Protein AF-A0A0R3MAS9-F1 (afdb_monomer_lite)

pLDDT: mean 87.15, std 10.81, range [45.16, 98.81]

Sequence (691 aa):
MIENLRNILRAEVLARSSASHVGLMLSGGADSFVVGFVCEEVGKKVVAYTYELDGVPSSERPAAEAIARHMDWPLRVVQVPTAGLRSAFLRLAIEHGCSKKTQFEVTYPIAHLIPAILETDIFTGWNFDDHYGNTREDILEISRLKRAGYSDAELKAHFDASRAAKYARSDSMNSPDTFWFANRIASALGKRLIDPSTAKSVRKFFRRFSHDELSSIEKPFIREIFADAFARLPSGLIAKGVKLQKGGGVHKLFRTLIDDPAINRFEKAYTTVSALCERWAAEVRENPDQYLEELTTVPPLRKATVIEARGTNVRRPSMADVRKASLRNCFTVISLFAGGGGSSMGYRLAGGNIRAINEFVAEAARNYSKNFPETVVDTRDIRDIIRYPADILAFLALVGLGAGELDILDGSPPCSEFSTAGNGPTEPGMLKAYSDRAQKDISLLPFEFARFALIARPKVIVMENVPALASRGKAIFESLLGMLSTEYVVTSRVLSANDYGVPQKRRRLFVLGIRKDVAEVVGVTSEFGASLLFPNPTHTGVTIRDAFAGLEQSAEDVRPWLTSAQITTIATAAARLPKNPPRLLRPNHIGQSVTRNYTLTRCSFDLPAPTLTVTGQQPSGLAGAIHPEYDRKFTIPELKRLTGLPDAFVLTGTLGQAAERICRMVPPFITEAIAESIYRKILLPYAKAKK

Organism: NCBI:txid280332

Structure (mmCIF, N/CA/C/O backbone):
data_AF-A0A0R3MAS9-F1
#
_entry.id   AF-A0A0R3MAS9-F1
#
loop_
_atom_site.group_PDB
_atom_site.id
_atom_site.type_symbol
_atom_site.label_atom_id
_atom_site.label_alt_id
_atom_site.label_comp_id
_atom_site.label_asym_id
_atom_site.label_entity_id
_atom_site.label_seq_id
_atom_site.pdbx_PDB_ins_code
_atom_site.Cartn_x
_atom_site.Cartn_y
_atom_site.Cartn_z
_atom_site.occupancy
_atom_site.B_iso_or_equiv
_atom_site.auth_seq_id
_atom_site.auth_comp_id
_atom_site.auth_asym_id
_atom_site.auth_atom_id
_atom_site.pdbx_PDB_model_num
ATOM 1 N N . MET A 1 1 ? 31.171 -10.984 -28.478 1.00 49.62 1 MET A N 1
ATOM 2 C CA . MET A 1 1 ? 31.872 -11.261 -27.192 1.00 49.62 1 MET A CA 1
ATOM 3 C C . MET A 1 1 ? 30.941 -11.168 -25.970 1.00 49.62 1 MET A C 1
ATOM 5 O O . MET A 1 1 ? 31.153 -11.908 -25.011 1.00 49.62 1 MET A O 1
ATOM 9 N N . ILE A 1 2 ? 29.906 -10.316 -26.027 1.00 51.84 2 ILE A N 1
ATOM 10 C CA . ILE A 1 2 ? 28.923 -10.047 -24.959 1.00 51.84 2 ILE A CA 1
ATOM 11 C C . ILE A 1 2 ? 27.838 -11.148 -24.845 1.00 51.84 2 ILE A C 1
ATOM 13 O O . ILE A 1 2 ? 27.490 -11.539 -23.736 1.00 51.84 2 ILE A O 1
ATOM 17 N N . GLU A 1 3 ? 27.423 -11.783 -25.951 1.00 57.12 3 GLU A N 1
ATOM 18 C CA . GLU A 1 3 ? 26.405 -12.865 -25.966 1.00 57.12 3 GLU A CA 1
ATOM 19 C C . GLU A 1 3 ? 26.755 -14.136 -25.158 1.00 57.12 3 GLU A C 1
ATOM 21 O O . GLU A 1 3 ? 25.876 -14.936 -24.840 1.00 57.12 3 GLU A O 1
ATOM 26 N N . ASN A 1 4 ? 28.024 -14.349 -24.788 1.00 82.12 4 ASN A N 1
ATOM 27 C CA . ASN A 1 4 ? 28.456 -15.625 -24.207 1.00 82.12 4 ASN A CA 1
ATOM 28 C C . ASN A 1 4 ? 27.894 -15.870 -22.787 1.00 82.12 4 ASN A C 1
ATOM 30 O O . ASN A 1 4 ? 27.595 -17.008 -22.445 1.00 82.12 4 ASN A O 1
ATOM 34 N N . LEU A 1 5 ? 27.676 -14.837 -21.959 1.00 87.88 5 LEU A N 1
ATOM 35 C CA . LEU A 1 5 ? 27.187 -15.066 -20.586 1.00 87.88 5 LEU A CA 1
ATOM 36 C C . LEU A 1 5 ? 25.750 -15.599 -20.551 1.00 87.88 5 LEU A C 1
ATOM 38 O O . LEU A 1 5 ? 25.468 -16.503 -19.771 1.00 87.88 5 LEU A O 1
ATOM 42 N N . ARG A 1 6 ? 24.858 -15.081 -21.406 1.00 91.44 6 ARG A N 1
ATOM 43 C CA . ARG A 1 6 ? 23.470 -15.563 -21.509 1.00 91.44 6 ARG A CA 1
ATOM 44 C C . ARG A 1 6 ? 23.438 -17.038 -21.890 1.00 91.44 6 ARG A C 1
ATOM 46 O O . ARG A 1 6 ? 22.762 -17.822 -21.234 1.00 91.44 6 ARG A O 1
ATOM 53 N N . ASN A 1 7 ? 24.252 -17.435 -22.867 1.00 92.25 7 ASN A N 1
ATOM 54 C CA . ASN A 1 7 ? 24.375 -18.833 -23.281 1.00 92.25 7 ASN A CA 1
ATOM 55 C C . ASN A 1 7 ? 24.991 -19.724 -22.192 1.00 92.25 7 ASN A C 1
ATOM 57 O O . ASN A 1 7 ? 24.492 -20.824 -21.965 1.00 92.25 7 ASN A O 1
ATOM 61 N N . ILE A 1 8 ? 26.013 -19.243 -21.474 1.00 93.94 8 ILE A N 1
ATOM 62 C CA . ILE A 1 8 ? 26.580 -19.956 -20.319 1.00 93.94 8 ILE A CA 1
ATOM 63 C C . ILE A 1 8 ? 25.501 -20.183 -19.255 1.00 93.94 8 ILE A C 1
ATOM 65 O O . ILE A 1 8 ? 25.334 -21.306 -18.790 1.00 93.94 8 ILE A O 1
ATOM 69 N N . LEU A 1 9 ? 24.738 -19.150 -18.890 1.00 94.31 9 LEU A N 1
ATOM 70 C CA . LEU A 1 9 ? 23.687 -19.271 -17.879 1.00 94.31 9 LEU A CA 1
ATOM 71 C C . LEU A 1 9 ? 22.572 -20.226 -18.325 1.00 94.31 9 LEU A C 1
ATOM 73 O O . LEU A 1 9 ? 22.154 -21.060 -17.526 1.00 94.31 9 LEU A O 1
ATOM 77 N N . ARG A 1 10 ? 22.139 -20.171 -19.593 1.00 95.25 10 ARG A N 1
ATOM 78 C CA . ARG A 1 10 ? 21.167 -21.126 -20.159 1.00 95.25 10 ARG A CA 1
ATOM 79 C C . ARG A 1 10 ? 21.663 -22.570 -20.035 1.00 95.25 10 ARG A C 1
ATOM 81 O O . ARG A 1 10 ? 20.925 -23.430 -19.558 1.00 95.25 10 ARG A O 1
ATOM 88 N N . ALA A 1 11 ? 22.920 -22.823 -20.405 1.00 95.38 11 ALA A N 1
ATOM 89 C CA . ALA A 1 11 ? 23.530 -24.146 -20.298 1.00 95.38 11 ALA A CA 1
ATOM 90 C C . ALA A 1 11 ? 23.609 -24.632 -18.840 1.00 95.38 11 ALA A C 1
ATOM 92 O O . ALA A 1 11 ? 23.276 -25.780 -18.559 1.00 95.38 11 ALA A O 1
ATOM 93 N N . GLU A 1 12 ? 23.982 -23.761 -17.898 1.00 95.38 12 GLU A N 1
ATOM 94 C CA . GLU A 1 12 ? 24.044 -24.105 -16.471 1.00 95.38 12 GLU A CA 1
ATOM 95 C C . GLU A 1 12 ? 22.660 -24.378 -15.868 1.00 95.38 12 GLU A C 1
ATOM 97 O O . GLU A 1 12 ? 22.513 -25.294 -15.060 1.00 95.38 12 GLU A O 1
ATOM 102 N N . VAL A 1 13 ? 21.627 -23.627 -16.264 1.00 96.38 13 VAL A N 1
ATOM 103 C CA . VAL A 1 13 ? 20.247 -23.867 -15.812 1.00 96.38 13 VAL A CA 1
ATOM 104 C C . VAL A 1 13 ? 19.738 -25.228 -16.298 1.00 96.38 13 VAL A C 1
ATOM 106 O O . VAL A 1 13 ? 19.133 -25.962 -15.514 1.00 96.38 13 VAL A O 1
ATOM 109 N N . LEU A 1 14 ? 20.007 -25.585 -17.558 1.00 95.75 14 LEU A N 1
ATOM 110 C CA . LEU A 1 14 ? 19.645 -26.889 -18.1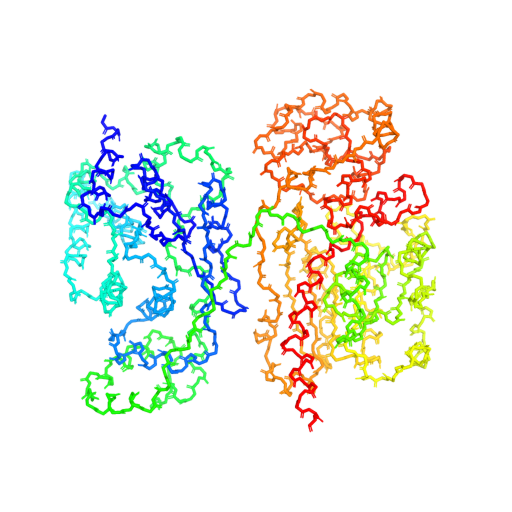26 1.00 95.75 14 LEU A CA 1
ATOM 111 C C . LEU A 1 14 ? 20.425 -28.041 -17.479 1.00 95.75 14 LEU A C 1
ATOM 113 O O . LEU A 1 14 ? 19.842 -29.071 -17.155 1.00 95.75 14 LEU A O 1
ATOM 117 N N . ALA A 1 15 ? 21.727 -27.860 -17.242 1.00 95.12 15 ALA A N 1
ATOM 118 C CA . ALA A 1 15 ? 22.578 -28.895 -16.659 1.00 95.12 15 ALA A CA 1
ATOM 119 C C . ALA A 1 15 ? 22.232 -29.207 -15.193 1.00 95.12 15 ALA A C 1
ATOM 121 O O . ALA A 1 15 ? 22.391 -30.341 -14.745 1.00 95.12 15 ALA A O 1
ATOM 122 N N . ARG A 1 16 ? 21.772 -28.209 -14.428 1.00 93.00 16 ARG A N 1
ATOM 123 C CA . ARG A 1 16 ? 21.542 -28.339 -12.977 1.00 93.00 16 ARG A CA 1
ATOM 124 C C . ARG A 1 16 ? 20.118 -28.729 -12.601 1.00 93.00 16 ARG A C 1
ATOM 126 O O . ARG A 1 16 ? 19.879 -29.095 -11.454 1.00 93.00 16 ARG A O 1
ATOM 133 N N . SER A 1 17 ? 19.172 -28.641 -13.533 1.00 95.38 17 SER A N 1
ATOM 134 C CA . SER A 1 17 ? 17.771 -28.967 -13.280 1.00 95.38 17 SER A CA 1
ATOM 135 C C . SER A 1 17 ? 17.100 -29.503 -14.539 1.00 95.38 17 SER A C 1
ATOM 137 O O . SER A 1 17 ? 16.978 -28.797 -15.538 1.00 95.38 17 SER A O 1
ATOM 139 N N . SER A 1 18 ? 16.552 -30.712 -14.455 1.00 93.88 18 SER A N 1
ATOM 140 C CA . SER A 1 18 ? 15.641 -31.272 -15.461 1.00 93.88 18 SER A CA 1
ATOM 141 C C . SER A 1 18 ? 14.169 -30.920 -15.205 1.00 93.88 18 SER A C 1
ATOM 143 O O . SER A 1 18 ? 13.310 -31.248 -16.019 1.00 93.88 18 SER A O 1
ATOM 145 N N . ALA A 1 19 ? 13.853 -30.247 -14.091 1.00 93.69 19 ALA A N 1
ATOM 146 C CA . ALA A 1 19 ? 12.479 -29.922 -13.720 1.00 93.69 19 ALA A CA 1
ATOM 147 C C . ALA A 1 19 ? 11.851 -28.905 -14.688 1.00 93.69 19 ALA A C 1
ATOM 149 O O . ALA A 1 19 ? 12.486 -27.919 -15.075 1.00 93.69 19 ALA A O 1
ATOM 150 N N . SER A 1 20 ? 10.586 -29.134 -15.050 1.00 93.19 20 SER A N 1
ATOM 151 C CA . SER A 1 20 ? 9.801 -28.219 -15.887 1.00 93.19 20 SER A CA 1
ATOM 152 C C . SER A 1 20 ? 9.213 -27.052 -15.096 1.00 93.19 20 SER A C 1
ATOM 154 O O . SER A 1 20 ? 9.025 -25.981 -15.661 1.00 93.19 20 SER A O 1
ATOM 156 N N . HIS A 1 21 ? 8.949 -27.244 -13.800 1.00 95.00 21 HIS A N 1
ATOM 157 C CA . HIS A 1 21 ? 8.501 -26.208 -12.870 1.00 95.00 21 HIS A CA 1
ATOM 158 C C . HIS A 1 21 ? 9.584 -25.987 -11.821 1.00 95.00 21 HIS A C 1
ATOM 160 O O . HIS A 1 21 ? 10.083 -26.952 -11.238 1.00 95.00 21 HIS A O 1
ATOM 166 N N . VAL A 1 22 ? 9.960 -24.730 -11.600 1.00 97.56 22 VAL A N 1
ATOM 167 C CA . VAL A 1 22 ? 11.054 -24.366 -10.695 1.00 97.56 22 VAL A CA 1
ATOM 168 C C . VAL A 1 22 ? 10.654 -23.210 -9.791 1.00 97.56 22 VAL A C 1
ATOM 170 O O . VAL A 1 22 ? 9.960 -22.285 -10.214 1.00 97.56 22 VAL A O 1
ATOM 173 N N . GLY A 1 23 ? 11.109 -23.262 -8.541 1.00 97.12 23 GLY A N 1
ATOM 174 C CA . GLY A 1 23 ? 10.967 -22.157 -7.605 1.00 97.12 23 GLY A CA 1
ATOM 175 C C . GLY A 1 23 ? 12.052 -21.116 -7.868 1.00 97.12 23 GLY A C 1
ATOM 176 O O . GLY A 1 23 ? 13.187 -21.480 -8.158 1.00 97.12 23 GLY A O 1
ATOM 177 N N . LEU A 1 24 ? 11.743 -19.827 -7.747 1.00 95.94 24 LEU A N 1
ATOM 178 C CA . LEU A 1 24 ? 12.721 -18.739 -7.835 1.00 95.94 24 LEU A CA 1
ATOM 179 C C . LEU A 1 24 ? 12.686 -17.887 -6.567 1.00 95.94 24 LEU A C 1
ATOM 181 O O . LEU A 1 24 ? 11.661 -17.289 -6.256 1.00 95.94 24 LEU A O 1
ATOM 185 N N . MET A 1 25 ? 13.815 -17.749 -5.875 1.00 93.44 25 MET A N 1
ATOM 186 C CA . MET A 1 25 ? 13.959 -16.778 -4.785 1.00 93.44 25 MET A CA 1
ATOM 187 C C . MET A 1 25 ? 14.145 -15.366 -5.360 1.00 93.44 25 MET A C 1
ATOM 189 O O . MET A 1 25 ? 15.239 -14.991 -5.783 1.00 93.44 25 MET A O 1
ATOM 193 N N . LEU A 1 26 ? 13.070 -14.576 -5.370 1.00 89.12 26 LEU A N 1
ATOM 194 C CA . LEU A 1 26 ? 13.001 -13.252 -5.983 1.00 89.12 26 LEU A CA 1
ATOM 195 C C . LEU A 1 26 ? 13.083 -12.132 -4.931 1.00 89.12 26 LEU A C 1
ATOM 197 O O . LEU A 1 26 ? 12.280 -12.064 -4.000 1.00 89.12 26 LEU A O 1
ATOM 201 N N . SER A 1 27 ? 14.035 -11.210 -5.106 1.00 77.12 27 SER A N 1
ATOM 202 C CA . SER A 1 27 ? 14.342 -10.142 -4.132 1.00 77.12 27 SER A CA 1
ATOM 203 C C . SER A 1 27 ? 14.285 -8.720 -4.696 1.00 77.12 27 SER A C 1
ATOM 205 O O . SER A 1 27 ? 14.814 -7.789 -4.094 1.00 77.12 27 SER A O 1
ATOM 207 N N . GLY A 1 28 ? 13.722 -8.541 -5.894 1.00 67.06 28 GLY A N 1
ATOM 208 C CA . GLY A 1 28 ? 13.648 -7.234 -6.559 1.00 67.06 28 GLY A CA 1
ATOM 209 C C . GLY A 1 28 ? 14.956 -6.736 -7.197 1.00 67.06 28 GLY A C 1
ATOM 210 O O . GLY A 1 28 ? 14.954 -5.694 -7.851 1.00 67.06 28 GLY A O 1
ATOM 211 N N . GLY A 1 29 ? 16.068 -7.456 -7.016 1.00 77.06 29 GLY A N 1
ATOM 212 C CA . GLY A 1 29 ? 17.370 -7.146 -7.614 1.00 77.06 29 GLY A CA 1
ATOM 213 C C . GLY A 1 29 ? 17.539 -7.722 -9.024 1.00 77.06 29 GLY A C 1
ATOM 214 O O . GLY A 1 29 ? 16.810 -8.622 -9.436 1.00 77.06 29 GLY A O 1
ATOM 215 N N . ALA A 1 30 ? 18.543 -7.223 -9.754 1.00 80.56 30 ALA A N 1
ATOM 216 C CA . ALA A 1 30 ? 18.852 -7.688 -11.110 1.00 80.56 30 ALA A CA 1
ATOM 217 C C . ALA A 1 30 ? 19.247 -9.173 -11.157 1.00 80.56 30 ALA A C 1
ATOM 219 O O . ALA A 1 30 ? 18.932 -9.855 -12.124 1.00 80.56 30 ALA A O 1
ATOM 220 N N . ASP A 1 31 ? 19.916 -9.681 -10.121 1.00 84.88 31 ASP A N 1
ATOM 221 C CA . ASP A 1 31 ? 20.533 -11.008 -10.171 1.00 84.88 31 ASP A CA 1
ATOM 222 C C . ASP A 1 31 ? 19.499 -12.139 -10.147 1.00 84.88 31 ASP A C 1
ATOM 224 O O . ASP A 1 31 ? 19.523 -13.021 -11.001 1.00 84.88 31 ASP A O 1
ATOM 228 N N . SER A 1 32 ? 18.547 -12.098 -9.207 1.00 86.56 32 SER A N 1
ATOM 229 C CA . SER A 1 32 ? 17.457 -13.082 -9.150 1.00 86.56 32 SER A CA 1
ATOM 230 C C . SER A 1 32 ? 16.506 -12.951 -10.340 1.00 86.56 32 SER A C 1
ATOM 232 O O . SER A 1 32 ? 16.039 -13.965 -10.855 1.00 86.56 32 SER A O 1
ATOM 234 N N . PHE A 1 33 ? 16.273 -11.728 -10.828 1.00 88.31 33 PHE A N 1
ATOM 235 C CA . PHE A 1 33 ? 15.505 -11.497 -12.051 1.00 88.31 33 PHE A CA 1
ATOM 236 C C . PHE A 1 33 ? 16.146 -12.169 -13.270 1.00 88.31 33 PHE A C 1
ATOM 238 O O . PHE A 1 33 ? 15.467 -12.907 -13.976 1.00 88.31 33 PHE A O 1
ATOM 245 N N . VAL A 1 34 ? 17.446 -11.958 -13.495 1.00 90.88 34 VAL A N 1
ATOM 246 C CA . VAL A 1 34 ? 18.166 -12.533 -14.641 1.00 90.88 34 VAL A CA 1
ATOM 247 C C . VAL A 1 34 ? 18.155 -14.057 -14.594 1.00 90.88 34 VAL A C 1
ATOM 249 O O . VAL A 1 34 ? 17.955 -14.687 -15.628 1.00 90.88 34 VAL A O 1
ATOM 252 N N . VAL A 1 35 ? 18.305 -14.662 -13.412 1.00 93.62 35 VAL A N 1
ATOM 253 C CA . VAL A 1 35 ? 18.183 -16.122 -13.269 1.00 93.62 35 VAL A CA 1
ATOM 254 C C . VAL A 1 35 ? 16.784 -16.597 -13.656 1.00 93.62 35 VAL A C 1
ATOM 256 O O . VAL A 1 35 ? 16.667 -17.520 -14.457 1.00 93.62 35 VAL A O 1
ATOM 259 N N . GLY A 1 36 ? 15.734 -15.949 -13.143 1.00 94.56 36 GLY A N 1
ATOM 260 C CA . GLY A 1 36 ? 14.350 -16.274 -13.498 1.00 94.56 36 GLY A CA 1
ATOM 261 C C . GLY A 1 36 ? 14.072 -16.133 -14.992 1.00 94.56 36 GLY A C 1
ATOM 262 O O . GLY A 1 36 ? 13.492 -17.027 -15.601 1.00 94.56 36 GLY A O 1
ATOM 263 N N . PHE A 1 37 ? 14.561 -15.050 -15.597 1.00 93.75 37 PHE A N 1
ATOM 264 C CA . PHE A 1 37 ? 14.441 -14.814 -17.030 1.00 93.75 37 PHE A CA 1
ATOM 265 C C . PHE A 1 37 ? 15.110 -15.935 -17.827 1.00 93.75 37 PHE A C 1
ATOM 267 O O . PHE A 1 37 ? 14.468 -16.542 -18.673 1.00 93.75 37 PHE A O 1
ATOM 274 N N . VAL A 1 38 ? 16.357 -16.292 -17.500 1.00 95.62 38 VAL A N 1
ATOM 275 C CA . VAL A 1 38 ? 17.062 -17.405 -18.156 1.00 95.62 38 VAL A CA 1
ATOM 276 C C . VAL A 1 38 ? 16.312 -18.733 -17.992 1.00 95.62 38 VAL A C 1
ATOM 278 O O . VAL A 1 38 ? 16.291 -19.524 -18.933 1.00 95.62 38 VAL A O 1
ATOM 281 N N . CYS A 1 39 ? 15.680 -18.991 -16.841 1.00 97.00 39 CYS A N 1
ATOM 282 C CA . CYS A 1 39 ? 14.828 -20.169 -16.659 1.00 97.00 39 CYS A CA 1
ATOM 283 C C . CYS A 1 39 ? 13.656 -20.195 -17.657 1.00 97.00 39 CYS A C 1
ATOM 285 O O . CYS A 1 39 ? 13.424 -21.232 -18.278 1.00 97.00 39 CYS A O 1
ATOM 287 N N . GLU A 1 40 ? 12.962 -19.071 -17.846 1.00 94.62 40 GLU A N 1
ATOM 288 C CA . GLU A 1 40 ? 11.870 -18.932 -18.823 1.00 94.62 40 GLU A CA 1
ATOM 289 C C . GLU A 1 40 ? 12.368 -19.141 -20.262 1.00 94.62 40 GLU A C 1
ATOM 291 O O . GLU A 1 40 ? 11.752 -19.882 -21.026 1.00 94.62 40 GLU A O 1
ATOM 296 N N . GLU A 1 41 ? 13.530 -18.578 -20.617 1.00 94.00 41 GLU A N 1
ATOM 297 C CA . GLU A 1 41 ? 14.117 -18.725 -21.959 1.00 94.00 41 GLU A CA 1
ATOM 298 C C . GLU A 1 41 ? 14.403 -20.175 -22.349 1.00 94.00 41 GLU A C 1
ATOM 300 O O . GLU A 1 41 ? 14.310 -20.531 -23.522 1.00 94.00 41 GLU A O 1
ATOM 305 N N . VAL A 1 42 ? 14.776 -21.011 -21.377 1.00 96.12 42 VAL A N 1
ATOM 306 C CA . VAL A 1 42 ? 15.025 -22.443 -21.601 1.00 96.12 42 VAL A CA 1
ATOM 307 C C . VAL A 1 42 ? 13.770 -23.300 -21.401 1.00 96.12 42 VAL A C 1
ATOM 309 O O . VAL A 1 42 ? 13.866 -24.523 -21.312 1.00 96.12 42 VAL A O 1
ATOM 312 N N . GLY A 1 43 ? 12.591 -22.675 -21.325 1.00 94.19 43 GLY A N 1
ATOM 313 C CA . GLY A 1 43 ? 11.293 -23.348 -21.286 1.00 94.19 43 GLY A CA 1
ATOM 314 C C . GLY A 1 43 ? 10.844 -23.828 -19.903 1.00 94.19 43 GLY A C 1
ATOM 315 O O . GLY A 1 43 ? 9.926 -24.646 -19.818 1.00 94.19 43 GLY A O 1
ATOM 316 N N . LYS A 1 44 ? 11.461 -23.357 -18.811 1.00 96.12 44 LYS A N 1
ATOM 317 C CA . LYS A 1 44 ? 11.009 -23.681 -17.448 1.00 96.12 44 LYS A CA 1
ATOM 318 C C . LYS A 1 44 ? 9.890 -22.737 -17.017 1.00 96.12 44 LYS A C 1
ATOM 320 O O . LYS A 1 44 ? 9.965 -21.528 -17.211 1.00 96.12 44 LYS A O 1
ATOM 325 N N . LYS A 1 45 ? 8.877 -23.287 -16.353 1.00 94.69 45 LYS A N 1
ATOM 326 C CA . LYS A 1 45 ? 7.811 -22.531 -15.693 1.00 94.69 45 LYS A CA 1
ATOM 327 C C . LYS A 1 45 ? 8.296 -22.068 -14.325 1.00 94.69 45 LYS A C 1
ATOM 329 O O . LYS A 1 45 ? 8.566 -22.887 -13.445 1.00 94.69 45 LYS A O 1
ATOM 334 N N . VAL A 1 46 ? 8.421 -20.758 -14.161 1.00 95.81 46 VAL A N 1
ATOM 335 C CA . VAL A 1 46 ? 8.929 -20.137 -12.937 1.00 95.81 46 VAL A CA 1
ATOM 336 C C . VAL A 1 46 ? 7.778 -19.859 -11.976 1.00 95.81 46 VAL A C 1
ATOM 338 O O . VAL A 1 46 ? 6.814 -19.196 -12.342 1.00 95.81 46 VAL A O 1
ATOM 341 N N . VAL A 1 47 ? 7.909 -20.316 -10.730 1.00 94.56 47 VAL A N 1
ATOM 342 C CA . VAL A 1 47 ? 7.091 -19.865 -9.598 1.00 94.56 47 VAL A CA 1
ATOM 343 C C . VAL A 1 47 ? 7.995 -19.050 -8.685 1.00 94.56 47 VAL A C 1
ATOM 345 O O . VAL A 1 47 ? 8.944 -19.563 -8.092 1.00 94.56 47 VAL A O 1
ATOM 348 N N . ALA A 1 48 ? 7.747 -17.750 -8.603 1.00 94.12 48 ALA A N 1
ATOM 349 C CA . ALA A 1 48 ? 8.543 -16.842 -7.802 1.00 94.12 48 ALA A CA 1
ATOM 350 C C . ALA A 1 48 ? 8.129 -16.894 -6.325 1.00 94.12 48 ALA A C 1
ATOM 352 O O . ALA A 1 48 ? 6.959 -17.041 -5.974 1.00 94.12 48 ALA A O 1
ATOM 353 N N . TYR A 1 49 ? 9.104 -16.708 -5.445 1.00 93.12 49 TYR A N 1
ATOM 354 C CA . TYR A 1 49 ? 8.923 -16.631 -4.005 1.00 93.12 49 TYR A CA 1
ATOM 355 C C . TYR A 1 49 ? 9.695 -15.450 -3.450 1.00 93.12 49 TYR A C 1
ATOM 357 O O . TYR A 1 49 ? 10.862 -15.234 -3.771 1.00 93.12 49 TYR A O 1
ATOM 365 N N . THR A 1 50 ? 9.051 -14.704 -2.569 1.00 90.31 50 THR A N 1
ATOM 366 C CA . THR A 1 50 ? 9.685 -13.649 -1.782 1.00 90.31 50 THR A CA 1
ATOM 367 C C . THR A 1 50 ? 9.196 -13.737 -0.341 1.00 90.31 50 THR A C 1
ATOM 369 O O . THR A 1 50 ? 8.347 -14.570 -0.021 1.00 90.31 50 THR A O 1
ATOM 372 N N . TYR A 1 51 ? 9.719 -12.899 0.547 1.00 88.25 51 TYR A N 1
ATOM 373 C CA . TYR A 1 51 ? 9.270 -12.866 1.935 1.00 88.25 51 TYR A CA 1
ATOM 374 C C . TYR A 1 51 ? 9.084 -11.438 2.445 1.00 88.25 51 TYR A C 1
ATOM 376 O O . TYR A 1 51 ? 9.676 -10.478 1.945 1.00 88.25 51 TYR A O 1
ATOM 384 N N . GLU A 1 52 ? 8.278 -11.311 3.491 1.00 85.75 52 GLU A N 1
ATOM 385 C CA . GLU A 1 52 ? 8.256 -10.136 4.356 1.00 85.75 52 GLU A CA 1
ATOM 386 C C . GLU A 1 52 ? 8.057 -10.566 5.807 1.00 85.75 52 GLU A C 1
ATOM 388 O O . GLU A 1 52 ? 7.595 -11.671 6.080 1.00 85.75 52 GLU A O 1
ATOM 393 N N . LEU A 1 53 ? 8.427 -9.698 6.740 1.00 85.12 53 LEU A N 1
ATOM 394 C CA . LEU A 1 53 ? 8.142 -9.901 8.153 1.00 85.12 53 LEU A CA 1
ATOM 395 C C . LEU A 1 53 ? 6.665 -9.558 8.435 1.00 85.12 53 LEU A C 1
ATOM 397 O O . LEU A 1 53 ? 6.153 -8.539 7.965 1.00 85.12 53 LEU A O 1
ATOM 401 N N . ASP A 1 54 ? 5.987 -10.377 9.236 1.00 79.62 54 ASP A N 1
ATOM 402 C CA . ASP A 1 54 ? 4.584 -10.173 9.606 1.00 79.62 54 ASP A CA 1
ATOM 403 C C . ASP A 1 54 ? 4.394 -8.820 10.316 1.00 79.62 54 ASP A C 1
ATOM 405 O O . ASP A 1 54 ? 4.998 -8.542 11.356 1.00 79.62 54 ASP A O 1
ATOM 409 N N . GLY A 1 55 ? 3.573 -7.952 9.720 1.00 70.50 55 GLY A N 1
ATOM 410 C CA . GLY A 1 55 ? 3.325 -6.590 10.198 1.00 70.50 55 GLY A CA 1
ATOM 411 C C . GLY A 1 55 ? 4.451 -5.579 9.941 1.00 70.50 55 GLY A C 1
ATOM 412 O O . GLY A 1 55 ? 4.328 -4.431 10.370 1.00 70.50 55 GLY A O 1
ATOM 413 N N . VAL A 1 56 ? 5.526 -5.962 9.242 1.00 72.31 56 VAL A N 1
ATOM 414 C CA . VAL A 1 56 ? 6.642 -5.070 8.890 1.00 72.31 56 VAL A CA 1
ATOM 415 C C . VAL A 1 56 ? 6.793 -5.002 7.361 1.00 72.31 56 VAL A C 1
ATOM 417 O O . VAL A 1 56 ? 7.205 -5.981 6.736 1.00 72.31 56 VAL A O 1
ATOM 420 N N . PRO A 1 57 ? 6.528 -3.840 6.735 1.00 64.31 57 PRO A N 1
ATOM 421 C CA . PRO A 1 57 ? 6.657 -3.688 5.289 1.00 64.31 57 PRO A CA 1
ATOM 422 C C . PRO A 1 57 ? 8.083 -3.966 4.790 1.00 64.31 57 PRO A C 1
ATOM 424 O O . PRO A 1 57 ? 9.045 -3.357 5.266 1.00 64.31 57 PRO A O 1
ATOM 427 N N . SER A 1 58 ? 8.212 -4.841 3.790 1.00 74.50 58 SER A N 1
ATOM 428 C CA . SER A 1 58 ? 9.471 -5.082 3.073 1.00 74.50 58 SER A CA 1
ATOM 429 C C . SER A 1 58 ? 9.653 -4.063 1.947 1.00 74.50 58 SER A C 1
ATOM 431 O O . SER A 1 58 ? 8.746 -3.855 1.141 1.00 74.50 58 SER A O 1
ATOM 433 N N . SER A 1 59 ? 10.835 -3.448 1.845 1.00 68.31 59 SER A N 1
ATOM 434 C CA . SER A 1 59 ? 11.157 -2.562 0.716 1.00 68.31 59 SER A CA 1
ATOM 435 C C . SER A 1 59 ? 11.447 -3.327 -0.580 1.00 68.31 59 SER A C 1
ATOM 437 O O . SER A 1 59 ? 11.438 -2.733 -1.653 1.00 68.31 59 SER A O 1
ATOM 439 N N . GLU A 1 60 ? 11.720 -4.630 -0.490 1.00 73.69 60 GLU A N 1
ATOM 440 C CA . GLU A 1 60 ? 12.054 -5.493 -1.633 1.00 73.69 60 GLU A CA 1
ATOM 441 C C . GLU A 1 60 ? 10.810 -6.102 -2.282 1.00 73.69 60 GLU A C 1
ATOM 443 O O . GLU A 1 60 ? 10.772 -6.292 -3.501 1.00 73.69 60 GLU A O 1
ATOM 448 N N . ARG A 1 61 ? 9.765 -6.348 -1.481 1.00 77.94 61 ARG A N 1
ATOM 449 C CA . ARG A 1 61 ? 8.503 -6.932 -1.946 1.00 77.94 61 ARG A CA 1
ATOM 450 C C . ARG A 1 61 ? 7.906 -6.171 -3.139 1.00 77.94 61 ARG A C 1
ATOM 452 O O . ARG A 1 61 ? 7.574 -6.835 -4.117 1.00 77.94 61 ARG A O 1
ATOM 459 N N . PRO A 1 62 ? 7.810 -4.823 -3.143 1.00 74.19 62 PRO A N 1
ATOM 460 C CA . PRO A 1 62 ? 7.231 -4.110 -4.276 1.00 74.19 62 PRO A CA 1
ATOM 461 C C . PRO A 1 62 ? 7.954 -4.333 -5.602 1.00 74.19 62 PRO A C 1
ATOM 463 O O . PRO A 1 62 ? 7.311 -4.447 -6.645 1.00 74.19 62 PRO A O 1
ATOM 466 N N . ALA A 1 63 ? 9.284 -4.421 -5.564 1.00 77.06 63 ALA A N 1
ATOM 467 C CA . ALA A 1 63 ? 10.084 -4.698 -6.747 1.00 77.06 63 ALA A CA 1
ATOM 468 C C . ALA A 1 63 ? 9.912 -6.155 -7.203 1.00 77.06 63 ALA A C 1
ATOM 470 O O . ALA A 1 63 ? 9.717 -6.393 -8.392 1.00 77.06 63 ALA A O 1
ATOM 471 N N . ALA A 1 64 ? 9.913 -7.118 -6.274 1.00 83.06 64 ALA A N 1
ATOM 472 C CA . ALA A 1 64 ? 9.674 -8.527 -6.585 1.00 83.06 64 ALA A CA 1
ATOM 473 C C . ALA A 1 64 ? 8.284 -8.759 -7.207 1.00 83.06 64 ALA A C 1
ATOM 475 O O . ALA A 1 64 ? 8.180 -9.401 -8.248 1.00 83.06 64 ALA A O 1
ATOM 476 N N . GLU A 1 65 ? 7.226 -8.186 -6.628 1.00 78.94 65 GLU A N 1
ATOM 477 C CA . GLU A 1 65 ? 5.866 -8.301 -7.169 1.00 78.94 65 GLU A CA 1
ATOM 478 C C . GLU A 1 65 ? 5.725 -7.645 -8.543 1.00 78.94 65 GLU A C 1
ATOM 480 O O . GLU A 1 65 ? 5.082 -8.195 -9.435 1.00 78.94 65 GLU A O 1
ATOM 485 N N . ALA A 1 66 ? 6.348 -6.485 -8.746 1.00 74.50 66 ALA A N 1
ATOM 486 C CA . ALA A 1 66 ? 6.328 -5.830 -10.043 1.00 74.50 66 ALA A CA 1
ATOM 487 C C . ALA A 1 66 ? 7.088 -6.630 -11.108 1.00 74.50 66 ALA A C 1
ATOM 489 O O . ALA A 1 66 ? 6.587 -6.745 -12.221 1.00 74.50 66 ALA A O 1
ATOM 490 N N . ILE A 1 67 ? 8.256 -7.197 -10.790 1.00 82.12 67 ILE A N 1
ATOM 491 C CA . ILE A 1 67 ? 8.996 -8.060 -11.721 1.00 82.12 67 ILE A CA 1
ATOM 492 C C . ILE A 1 67 ? 8.150 -9.283 -12.072 1.00 82.12 67 ILE A C 1
ATOM 494 O O . ILE A 1 67 ? 7.898 -9.515 -13.249 1.00 82.12 67 ILE A O 1
ATOM 498 N N . ALA A 1 68 ? 7.646 -10.003 -11.067 1.00 85.81 68 ALA A N 1
ATOM 499 C CA . ALA A 1 68 ? 6.816 -11.183 -11.284 1.00 85.81 68 ALA A CA 1
ATOM 500 C C . ALA A 1 68 ? 5.599 -10.874 -12.172 1.00 85.81 68 ALA A C 1
ATOM 502 O O . ALA A 1 68 ? 5.316 -11.627 -13.094 1.00 85.81 68 ALA A O 1
ATOM 503 N N . ARG A 1 69 ? 4.951 -9.714 -11.985 1.00 77.31 69 ARG A N 1
ATOM 504 C CA . ARG A 1 69 ? 3.842 -9.263 -12.842 1.00 77.31 69 ARG A CA 1
ATOM 505 C C . ARG A 1 69 ? 4.237 -9.084 -14.305 1.00 77.31 69 ARG A C 1
ATOM 507 O O . ARG A 1 69 ? 3.526 -9.555 -15.180 1.00 77.31 69 ARG A O 1
ATOM 514 N N . HIS A 1 70 ? 5.331 -8.378 -14.586 1.00 77.00 70 HIS A N 1
ATOM 515 C CA . HIS A 1 70 ? 5.744 -8.102 -15.973 1.00 77.00 70 HIS A CA 1
ATOM 516 C C . HIS A 1 70 ? 6.253 -9.352 -16.697 1.00 77.00 70 HIS A C 1
ATOM 518 O O . HIS A 1 70 ? 6.271 -9.408 -17.930 1.00 77.00 70 HIS A O 1
ATOM 524 N N . MET A 1 71 ? 6.669 -10.345 -15.918 1.00 83.19 71 MET A N 1
ATOM 525 C CA . MET A 1 71 ? 7.132 -11.629 -16.417 1.00 83.19 71 MET A CA 1
ATOM 526 C C . MET A 1 71 ? 6.045 -12.706 -16.423 1.00 83.19 71 MET A C 1
ATOM 528 O O . MET A 1 71 ? 6.315 -13.813 -16.868 1.00 83.19 71 MET A O 1
ATOM 532 N N . ASP A 1 72 ? 4.834 -12.388 -15.957 1.00 82.12 72 ASP A N 1
ATOM 533 C CA . ASP A 1 72 ? 3.737 -13.349 -15.791 1.00 82.12 72 ASP A CA 1
ATOM 534 C C . ASP A 1 72 ? 4.127 -14.576 -14.938 1.00 82.12 72 ASP A C 1
ATOM 536 O O . ASP A 1 72 ? 3.722 -15.712 -15.177 1.00 82.12 72 ASP A O 1
ATOM 540 N N . TRP A 1 73 ? 4.961 -14.356 -13.918 1.00 88.44 73 TRP A N 1
ATOM 541 C CA . TRP A 1 73 ? 5.343 -15.391 -12.962 1.00 88.44 73 TRP A CA 1
ATOM 542 C C . TRP A 1 73 ? 4.372 -15.384 -11.777 1.00 88.44 73 TRP A C 1
ATOM 544 O O . TRP A 1 73 ? 4.235 -14.348 -11.113 1.00 88.44 73 TRP A O 1
ATOM 554 N N . PRO A 1 74 ? 3.751 -16.526 -11.424 1.00 86.44 74 PRO A N 1
ATOM 555 C CA . PRO A 1 74 ? 3.076 -16.665 -10.143 1.00 86.44 74 PRO A CA 1
ATOM 556 C C . PRO A 1 74 ? 4.056 -16.327 -9.022 1.00 86.44 74 PRO A C 1
ATOM 558 O O . PRO A 1 74 ? 5.167 -16.855 -8.995 1.00 86.44 74 PRO A O 1
ATOM 561 N N . LEU A 1 75 ? 3.665 -15.452 -8.100 1.00 88.94 75 LEU A N 1
ATOM 562 C CA . LEU A 1 75 ? 4.503 -15.076 -6.967 1.00 88.94 75 LEU A CA 1
ATOM 563 C C . LEU A 1 75 ? 3.830 -15.480 -5.661 1.00 88.94 75 LEU A C 1
ATOM 565 O O . LEU A 1 75 ? 2.639 -15.265 -5.468 1.00 88.94 75 LEU A O 1
ATOM 569 N N . ARG A 1 76 ? 4.610 -16.027 -4.733 1.00 89.44 76 ARG A N 1
ATOM 570 C CA . ARG A 1 76 ? 4.196 -16.339 -3.364 1.00 89.44 76 ARG A CA 1
ATOM 571 C C . ARG A 1 76 ? 5.025 -15.526 -2.377 1.00 89.44 76 ARG A C 1
ATOM 573 O O . ARG A 1 76 ? 6.252 -15.517 -2.426 1.00 89.44 76 ARG A O 1
ATOM 580 N N . VAL A 1 77 ? 4.350 -14.823 -1.478 1.00 87.44 77 VAL A N 1
ATOM 581 C CA . VAL A 1 77 ? 4.946 -14.025 -0.406 1.00 87.44 77 VAL A CA 1
ATOM 582 C C . VAL A 1 77 ? 4.847 -14.799 0.901 1.00 87.44 77 VAL A C 1
ATOM 584 O O . VAL A 1 77 ? 3.758 -15.029 1.425 1.00 87.44 77 VAL A O 1
ATOM 587 N N . VAL A 1 78 ? 5.993 -15.171 1.456 1.00 89.75 78 VAL A N 1
ATOM 588 C CA . VAL A 1 78 ? 6.085 -15.857 2.745 1.00 89.75 78 VAL A CA 1
ATOM 589 C C . VAL A 1 78 ? 6.119 -14.826 3.874 1.00 89.75 78 VAL A C 1
ATOM 591 O O . VAL A 1 78 ? 7.053 -14.032 3.973 1.00 89.75 78 VAL A O 1
ATOM 594 N N . GLN A 1 79 ? 5.093 -14.829 4.726 1.00 86.75 79 GLN A N 1
ATOM 595 C CA . GLN A 1 79 ? 5.019 -14.020 5.944 1.00 86.75 79 GLN A CA 1
ATOM 596 C C . GLN A 1 79 ? 5.845 -14.676 7.045 1.00 86.75 79 GLN A C 1
ATOM 598 O O . GLN A 1 79 ? 5.421 -15.654 7.669 1.00 86.75 79 GLN A O 1
ATOM 603 N N . VAL A 1 80 ? 7.029 -14.128 7.272 1.00 89.31 80 VAL A N 1
ATOM 604 C CA . VAL A 1 80 ? 7.949 -14.543 8.324 1.00 89.31 80 VAL A CA 1
ATOM 605 C C . VAL A 1 80 ? 7.438 -13.988 9.658 1.00 89.31 80 VAL A C 1
ATOM 607 O O . VAL A 1 80 ? 7.328 -12.768 9.793 1.00 89.31 80 VAL A O 1
ATOM 610 N N . PRO A 1 81 ? 7.119 -14.832 10.653 1.00 85.50 81 PRO A N 1
ATOM 611 C CA . PRO A 1 81 ? 6.569 -14.370 11.925 1.00 85.50 81 PRO A CA 1
ATOM 612 C C . PRO A 1 81 ? 7.468 -13.336 12.622 1.00 85.50 81 PRO A C 1
ATOM 614 O O . PRO A 1 81 ? 8.691 -13.457 12.617 1.00 85.50 81 PRO A O 1
ATOM 617 N N . THR A 1 82 ? 6.879 -12.322 13.256 1.00 84.94 82 THR A N 1
ATOM 618 C CA . THR A 1 82 ? 7.611 -11.387 14.138 1.00 84.94 82 THR A CA 1
ATOM 619 C C . THR A 1 82 ? 7.512 -11.777 15.613 1.00 84.94 82 THR A C 1
ATOM 621 O O . THR A 1 82 ? 8.383 -11.436 16.410 1.00 84.94 82 THR A O 1
ATOM 624 N N . ALA A 1 83 ? 6.491 -12.555 15.978 1.00 78.62 83 ALA A N 1
ATOM 625 C CA . ALA A 1 83 ? 6.356 -13.160 17.298 1.00 78.62 83 ALA A CA 1
ATOM 626 C C . ALA A 1 83 ? 7.217 -14.430 17.439 1.00 78.62 83 ALA A C 1
ATOM 628 O O . ALA A 1 83 ? 7.369 -15.196 16.488 1.00 78.62 83 ALA A O 1
ATOM 629 N N . GLY A 1 84 ? 7.706 -14.700 18.655 1.00 82.25 84 GLY A N 1
ATOM 630 C CA . GLY A 1 84 ? 8.533 -15.882 18.946 1.00 82.25 84 GLY A CA 1
ATOM 631 C C . GLY A 1 84 ? 10.017 -15.723 18.594 1.00 82.25 84 GLY A C 1
ATOM 632 O O . GLY A 1 84 ? 10.727 -16.721 18.490 1.00 82.25 84 GLY A O 1
ATOM 633 N N . LEU A 1 85 ? 10.492 -14.482 18.437 1.00 87.44 85 LEU A N 1
ATOM 634 C CA . LEU A 1 85 ? 11.873 -14.173 18.056 1.00 87.44 85 LEU A CA 1
ATOM 635 C C . LEU A 1 85 ? 12.917 -14.800 18.995 1.00 87.44 85 LEU A C 1
ATOM 637 O O . LEU A 1 85 ? 13.953 -15.249 18.520 1.00 87.44 85 LEU A O 1
ATOM 641 N N . ARG A 1 86 ? 12.631 -14.887 20.302 1.00 88.06 86 ARG A N 1
ATOM 642 C CA . ARG A 1 86 ? 13.500 -15.543 21.296 1.00 88.06 86 ARG A CA 1
ATOM 643 C C . ARG A 1 86 ? 13.810 -16.992 20.914 1.00 88.06 86 ARG A C 1
ATOM 645 O O . ARG A 1 86 ? 14.969 -17.365 20.780 1.00 88.06 86 ARG A O 1
ATOM 652 N N . SER A 1 87 ? 12.769 -17.796 20.701 1.00 88.69 87 SER A N 1
ATOM 653 C CA . SER A 1 87 ? 12.905 -19.209 20.331 1.00 88.69 87 SER A CA 1
ATOM 654 C C . SER A 1 87 ? 13.607 -19.366 18.985 1.00 88.69 87 SER A C 1
ATOM 656 O O . SER A 1 87 ? 14.457 -20.237 18.828 1.00 88.69 87 SER A O 1
ATOM 658 N N . ALA A 1 88 ? 13.295 -18.486 18.030 1.00 90.44 88 ALA A N 1
ATOM 659 C CA . ALA A 1 88 ? 13.963 -18.483 16.738 1.00 90.44 88 ALA A CA 1
ATOM 660 C C . ALA A 1 88 ? 15.458 -18.165 16.849 1.00 90.44 88 ALA A C 1
ATOM 662 O O . ALA A 1 88 ? 16.269 -18.840 16.223 1.00 90.44 88 ALA A O 1
ATOM 663 N N . PHE A 1 89 ? 15.833 -17.178 17.664 1.00 92.62 89 PHE A N 1
ATOM 664 C CA . PHE A 1 89 ? 17.227 -16.816 17.893 1.00 92.62 89 PHE A CA 1
ATOM 665 C C . PHE A 1 89 ? 18.028 -17.993 18.464 1.00 92.62 89 PHE A C 1
ATOM 667 O O . PHE A 1 89 ? 19.063 -18.345 17.905 1.00 92.62 89 PHE A O 1
ATOM 674 N N . LEU A 1 90 ? 17.519 -18.653 19.510 1.00 91.12 90 LEU A N 1
ATOM 675 C CA . LEU A 1 90 ? 18.186 -19.810 20.122 1.00 91.12 90 LEU A CA 1
ATOM 676 C C . LEU A 1 90 ? 18.362 -20.960 19.123 1.00 91.12 90 LEU A C 1
ATOM 678 O O . LEU A 1 90 ? 19.461 -21.482 18.971 1.00 91.12 90 LEU A O 1
ATOM 682 N N . ARG A 1 91 ? 17.315 -21.298 18.363 1.00 91.12 91 ARG A N 1
ATOM 683 C CA . ARG A 1 91 ? 17.384 -22.336 17.320 1.00 91.12 91 ARG A CA 1
ATOM 684 C C . ARG A 1 91 ? 18.408 -22.019 16.238 1.00 91.12 91 ARG A C 1
ATOM 686 O O . ARG A 1 91 ? 19.196 -22.876 15.859 1.00 91.12 91 ARG A O 1
ATOM 693 N N . LEU A 1 92 ? 18.449 -20.776 15.764 1.00 90.62 92 LEU A N 1
ATOM 694 C CA . LEU A 1 92 ? 19.439 -20.350 14.773 1.00 90.62 92 LEU A CA 1
ATOM 695 C C . LEU A 1 92 ? 20.875 -20.444 15.305 1.00 90.62 92 LEU A C 1
ATOM 697 O O . LEU A 1 92 ? 21.776 -20.800 14.545 1.00 90.62 92 LEU A O 1
ATOM 701 N N . ALA A 1 93 ? 21.091 -20.138 16.586 1.00 90.38 93 ALA A N 1
ATOM 702 C CA . ALA A 1 93 ? 22.395 -20.269 17.226 1.00 90.38 93 ALA A CA 1
ATOM 703 C C . ALA A 1 93 ? 22.808 -21.744 17.367 1.00 90.38 93 ALA A C 1
ATOM 705 O O . ALA A 1 93 ? 23.914 -22.104 16.973 1.00 90.38 93 ALA A O 1
ATOM 706 N N . ILE A 1 94 ? 21.903 -22.587 17.874 1.00 89.00 94 ILE A N 1
ATOM 707 C CA . ILE A 1 94 ? 22.184 -23.971 18.282 1.00 89.00 94 ILE A CA 1
ATOM 708 C C . ILE A 1 94 ? 22.091 -24.942 17.095 1.00 89.00 94 ILE A C 1
ATOM 710 O O . ILE A 1 94 ? 23.066 -25.610 16.770 1.00 89.00 94 ILE A O 1
ATOM 714 N N . GLU A 1 95 ? 20.949 -25.000 16.402 1.00 85.56 95 GLU A N 1
ATOM 715 C CA . GLU A 1 95 ? 20.702 -25.964 15.311 1.00 85.56 95 GLU A CA 1
ATOM 716 C C . GLU A 1 95 ? 21.447 -25.591 14.033 1.00 85.56 95 GLU A C 1
ATOM 718 O O . GLU A 1 95 ? 21.906 -26.453 13.283 1.00 85.56 95 GLU A O 1
ATOM 723 N N . HIS A 1 96 ? 21.543 -24.291 13.757 1.00 83.62 96 HIS A N 1
ATOM 724 C CA . HIS A 1 96 ? 22.125 -23.806 12.512 1.00 83.62 96 HIS A CA 1
ATOM 725 C C . HIS A 1 96 ? 23.554 -23.287 12.674 1.00 83.62 96 HIS A C 1
ATOM 727 O O . HIS A 1 96 ? 24.228 -23.109 11.661 1.00 83.62 96 HIS A O 1
ATOM 733 N N . GLY A 1 97 ? 24.049 -23.081 13.899 1.00 86.44 97 GLY A N 1
ATOM 734 C CA . GLY A 1 97 ? 25.410 -22.597 14.144 1.00 86.44 97 GLY A CA 1
ATOM 735 C C . GLY A 1 97 ? 25.622 -21.141 13.718 1.00 86.44 97 GLY A C 1
ATOM 736 O O . GLY A 1 97 ? 26.714 -20.769 13.278 1.00 86.44 97 GLY A O 1
ATOM 737 N N . CYS A 1 98 ? 24.576 -20.308 13.770 1.00 89.44 98 CYS A N 1
ATOM 738 C CA . CYS A 1 98 ? 24.713 -18.884 13.475 1.00 89.44 98 CYS A CA 1
ATOM 739 C C . CYS A 1 98 ? 25.602 -18.222 14.534 1.00 89.44 98 CYS A C 1
ATOM 741 O O . CYS A 1 98 ? 25.320 -18.273 15.725 1.00 89.44 98 CYS A O 1
ATOM 743 N N . SER A 1 99 ? 26.665 -17.562 14.081 1.00 88.50 99 SER A N 1
ATOM 744 C CA . SER A 1 99 ? 27.686 -16.954 14.943 1.00 88.50 99 SER A CA 1
ATOM 745 C C . SER A 1 99 ? 27.849 -15.451 14.751 1.00 88.50 99 SER A C 1
ATOM 747 O O . SER A 1 99 ? 28.368 -14.757 15.620 1.00 88.50 99 SER A O 1
ATOM 749 N N . LYS A 1 100 ? 27.392 -14.924 13.613 1.00 88.81 100 LYS A N 1
ATOM 750 C CA . LYS A 1 100 ? 27.477 -13.501 13.276 1.00 88.81 100 LYS A CA 1
ATOM 751 C C . LYS A 1 100 ? 26.092 -12.927 13.072 1.00 88.81 100 LYS A C 1
ATOM 753 O O . LYS A 1 100 ? 25.232 -13.578 12.482 1.00 88.81 100 LYS A O 1
ATOM 758 N N . LYS A 1 101 ? 25.918 -11.655 13.427 1.00 89.31 101 LYS A N 1
ATOM 759 C CA . LYS A 1 101 ? 24.687 -10.893 13.173 1.00 89.31 101 LYS A CA 1
ATOM 760 C C . LYS A 1 101 ? 24.139 -11.094 11.752 1.00 89.31 101 LYS A C 1
ATOM 762 O O . LYS A 1 101 ? 22.954 -11.349 11.578 1.00 89.31 101 LYS A O 1
ATOM 767 N N . THR A 1 102 ? 24.998 -11.027 10.737 1.00 84.50 102 THR A N 1
ATOM 768 C CA . THR A 1 102 ? 24.587 -11.202 9.336 1.00 84.50 102 THR A CA 1
ATOM 769 C C . THR A 1 102 ? 24.075 -12.608 9.028 1.00 84.50 102 THR A C 1
ATOM 771 O O . THR A 1 102 ? 23.182 -12.747 8.202 1.00 84.50 102 THR A O 1
ATOM 774 N N . GLN A 1 103 ? 24.600 -13.645 9.688 1.00 87.25 103 GLN A N 1
ATOM 775 C CA . GLN A 1 103 ? 24.110 -15.016 9.526 1.00 87.25 103 GLN A CA 1
ATOM 776 C C . GLN A 1 103 ? 22.708 -15.159 10.112 1.00 87.25 103 GLN A C 1
ATOM 778 O O . GLN A 1 103 ? 21.845 -15.730 9.457 1.00 87.25 103 GLN A O 1
ATOM 783 N N . PHE A 1 104 ? 22.453 -14.581 11.285 1.00 89.69 104 PHE A N 1
ATOM 784 C CA . PHE A 1 104 ? 21.118 -14.564 11.882 1.00 89.69 104 PHE A CA 1
ATOM 785 C C . PHE A 1 104 ? 20.097 -13.818 11.015 1.00 89.69 104 PHE A C 1
ATOM 787 O O . PHE A 1 104 ? 19.033 -14.354 10.712 1.00 89.69 104 PHE A O 1
ATOM 794 N N . GLU A 1 105 ? 20.439 -12.602 10.577 1.00 87.56 105 GLU A N 1
ATOM 795 C CA . GLU A 1 105 ? 19.542 -11.748 9.786 1.00 87.56 105 GLU A CA 1
ATOM 796 C C . GLU A 1 105 ? 19.138 -12.380 8.447 1.00 87.56 105 GLU A C 1
ATOM 798 O O . GLU A 1 105 ? 18.057 -12.102 7.933 1.00 87.56 105 GLU A O 1
ATOM 803 N N . VAL A 1 106 ? 19.998 -13.231 7.890 1.00 85.38 106 VAL A N 1
ATOM 804 C CA . VAL A 1 106 ? 19.764 -13.909 6.615 1.00 85.38 106 VAL A CA 1
ATOM 805 C C . VAL A 1 106 ? 19.123 -15.282 6.809 1.00 85.38 106 VAL A C 1
ATOM 807 O O . VAL A 1 106 ? 18.169 -15.622 6.116 1.00 85.38 106 VAL A O 1
ATOM 810 N N . THR A 1 107 ? 19.601 -16.073 7.769 1.00 88.69 107 THR A N 1
ATOM 811 C CA . THR A 1 107 ? 19.112 -17.444 7.981 1.00 88.69 107 THR A CA 1
ATOM 812 C C . THR A 1 107 ? 17.694 -17.447 8.540 1.00 88.69 107 THR A C 1
ATOM 814 O O . THR A 1 107 ? 16.907 -18.309 8.161 1.00 88.69 107 THR A O 1
ATOM 817 N N . TYR A 1 108 ? 17.331 -16.462 9.371 1.00 90.75 108 TYR A N 1
ATOM 818 C CA . TYR A 1 108 ? 15.988 -16.373 9.945 1.00 90.75 108 TYR A CA 1
ATOM 819 C C . TYR A 1 108 ? 14.869 -16.403 8.892 1.00 90.75 108 TYR A C 1
ATOM 821 O O . TYR A 1 108 ? 14.079 -17.346 8.903 1.00 90.75 108 TYR A O 1
ATOM 829 N N . PRO A 1 109 ? 14.785 -15.453 7.939 1.00 90.06 109 PRO A N 1
ATOM 830 C CA . PRO A 1 109 ? 13.733 -15.493 6.926 1.00 90.06 109 PRO A CA 1
ATOM 831 C C . PRO A 1 109 ? 13.820 -16.729 6.022 1.00 90.06 109 PRO A C 1
ATOM 833 O O . PRO A 1 109 ? 12.794 -17.232 5.573 1.00 90.06 109 PRO A O 1
ATOM 836 N N . ILE A 1 110 ? 15.017 -17.261 5.780 1.00 90.00 110 ILE A N 1
ATOM 837 C CA . ILE A 1 110 ? 15.235 -18.430 4.918 1.00 90.00 110 ILE A CA 1
ATOM 838 C C . ILE A 1 110 ? 14.708 -19.718 5.537 1.00 90.00 110 ILE A C 1
ATOM 840 O O . ILE A 1 110 ? 14.107 -20.528 4.829 1.00 90.00 110 ILE A O 1
ATOM 844 N N . ALA A 1 111 ? 14.874 -19.874 6.850 1.00 91.06 111 ALA A N 1
ATOM 845 C CA . ALA A 1 111 ? 14.328 -20.992 7.609 1.00 91.06 111 ALA A CA 1
ATOM 846 C C . ALA A 1 111 ? 12.791 -21.052 7.540 1.00 91.06 111 ALA A C 1
ATOM 848 O O . ALA A 1 111 ? 12.205 -22.101 7.782 1.00 91.06 111 ALA A O 1
ATOM 849 N N . HIS A 1 112 ? 12.138 -19.953 7.156 1.00 91.94 112 HIS A N 1
ATOM 850 C CA . HIS A 1 112 ? 10.703 -19.885 6.888 1.00 91.94 112 HIS A CA 1
ATOM 851 C C . HIS A 1 112 ? 10.363 -19.955 5.391 1.00 91.94 112 HIS A C 1
ATOM 853 O O . HIS A 1 112 ? 9.365 -20.566 5.012 1.00 91.94 112 HIS A O 1
ATOM 859 N N . LEU A 1 113 ? 11.189 -19.344 4.538 1.00 91.88 113 LEU A N 1
ATOM 860 C CA . LEU A 1 113 ? 10.983 -19.260 3.093 1.00 91.88 113 LEU A CA 1
ATOM 861 C C . LEU A 1 113 ? 11.171 -20.608 2.392 1.00 91.88 113 LEU A C 1
ATOM 863 O O . LEU A 1 113 ? 10.298 -21.013 1.634 1.00 91.88 113 LEU A O 1
ATOM 867 N N . ILE A 1 114 ? 12.276 -21.317 2.642 1.00 93.44 114 ILE A N 1
ATOM 868 C CA . ILE A 1 114 ? 12.579 -22.581 1.949 1.00 93.44 114 ILE A CA 1
ATOM 869 C C . ILE A 1 114 ? 11.509 -23.658 2.198 1.00 93.44 114 ILE A C 1
ATOM 871 O O . ILE A 1 114 ? 11.073 -24.270 1.220 1.00 93.44 114 ILE A O 1
ATOM 875 N N . PRO A 1 115 ? 11.025 -23.882 3.439 1.00 92.62 115 PRO A N 1
ATOM 876 C CA . PRO A 1 115 ? 9.930 -24.826 3.674 1.00 92.62 115 PRO A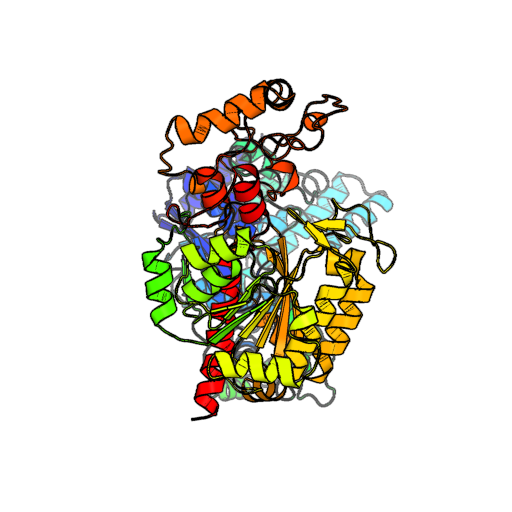 CA 1
ATOM 877 C C . PRO A 1 115 ? 8.629 -24.477 2.945 1.00 92.62 115 PRO A C 1
ATOM 879 O O . PRO A 1 115 ? 7.828 -25.364 2.672 1.00 92.62 115 PRO A O 1
ATOM 882 N N . ALA A 1 116 ? 8.401 -23.195 2.651 1.00 91.00 116 ALA A N 1
ATOM 883 C CA . ALA A 1 116 ? 7.200 -22.719 1.974 1.00 91.00 116 ALA A CA 1
ATOM 884 C C . ALA A 1 116 ? 7.264 -22.842 0.441 1.00 91.00 116 ALA A C 1
ATOM 886 O O . ALA A 1 116 ? 6.234 -22.712 -0.222 1.00 91.00 116 ALA A O 1
ATOM 887 N N . ILE A 1 117 ? 8.448 -23.083 -0.131 1.00 94.25 117 ILE A N 1
ATOM 888 C CA . ILE A 1 117 ? 8.598 -23.313 -1.568 1.00 94.25 117 ILE A CA 1
ATOM 889 C C . ILE A 1 117 ? 8.088 -24.714 -1.891 1.00 94.25 117 ILE A C 1
ATOM 891 O O . ILE A 1 117 ? 8.502 -25.682 -1.257 1.00 94.25 117 ILE A O 1
ATOM 895 N N . LEU A 1 118 ? 7.187 -24.851 -2.864 1.00 93.38 118 LEU A N 1
ATOM 896 C CA . LEU A 1 118 ? 6.628 -26.160 -3.218 1.00 93.38 118 LEU A CA 1
ATOM 897 C C . LEU A 1 118 ? 7.568 -26.953 -4.127 1.00 93.38 118 LEU A C 1
ATOM 899 O O . LEU A 1 118 ? 7.689 -28.167 -3.989 1.00 93.38 118 LEU A O 1
ATOM 903 N N . GLU A 1 119 ? 8.283 -26.266 -5.006 1.00 95.81 119 GLU A N 1
ATOM 904 C CA . GLU A 1 119 ? 9.170 -26.866 -5.990 1.00 95.81 119 GLU A CA 1
ATOM 905 C C . GLU A 1 119 ? 10.413 -27.473 -5.318 1.00 95.81 119 GLU A C 1
ATOM 907 O O . GLU A 1 119 ? 10.908 -26.992 -4.290 1.00 95.81 119 GLU A O 1
ATOM 912 N N . THR A 1 120 ? 10.908 -28.570 -5.891 1.00 96.00 120 THR A N 1
ATOM 913 C CA . THR A 1 120 ? 12.127 -29.248 -5.426 1.00 96.00 120 THR A CA 1
ATOM 914 C C . THR A 1 120 ? 13.377 -28.466 -5.813 1.00 96.00 120 THR A C 1
ATOM 916 O O . THR A 1 120 ? 14.296 -28.348 -5.005 1.00 96.00 120 THR A O 1
ATOM 919 N N . ASP A 1 121 ? 13.396 -27.912 -7.026 1.00 97.75 121 ASP A N 1
ATOM 920 C CA . ASP A 1 121 ? 14.509 -27.123 -7.549 1.00 97.75 121 ASP A CA 1
ATOM 921 C C . ASP A 1 121 ? 14.239 -25.639 -7.328 1.00 97.75 121 ASP A C 1
ATOM 923 O O . ASP A 1 121 ? 13.284 -25.081 -7.875 1.00 97.75 121 ASP A O 1
ATOM 927 N N . ILE A 1 122 ? 15.094 -25.010 -6.526 1.00 97.38 122 ILE A N 1
ATOM 928 C CA . ILE A 1 122 ? 14.984 -23.611 -6.129 1.00 97.38 122 ILE A CA 1
ATOM 929 C C . ILE A 1 122 ? 16.143 -22.840 -6.739 1.00 97.38 122 ILE A C 1
ATOM 931 O O . ILE A 1 122 ? 17.288 -23.006 -6.331 1.00 97.38 122 ILE A O 1
ATOM 935 N N . PHE A 1 123 ? 15.850 -21.957 -7.680 1.00 96.44 123 PHE A N 1
ATOM 936 C CA . PHE A 1 123 ? 16.823 -21.074 -8.295 1.00 96.44 123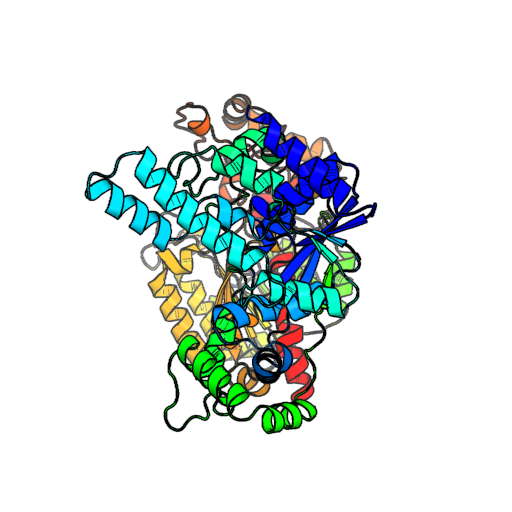 PHE A CA 1
ATOM 937 C C . PHE A 1 123 ? 17.000 -19.776 -7.506 1.00 96.44 123 PHE A C 1
ATOM 939 O O . PHE A 1 123 ? 16.055 -19.214 -6.947 1.00 96.44 123 PHE A O 1
ATOM 946 N N . THR A 1 124 ? 18.231 -19.272 -7.486 1.00 92.75 124 THR A N 1
ATOM 947 C CA . THR A 1 124 ? 18.584 -17.978 -6.899 1.00 92.75 124 THR A CA 1
ATOM 948 C C . THR A 1 124 ? 19.744 -17.333 -7.658 1.00 92.75 124 THR A C 1
ATOM 950 O O . THR A 1 124 ? 20.533 -18.019 -8.303 1.00 92.75 124 THR A O 1
ATOM 953 N N . GLY A 1 125 ? 19.842 -16.004 -7.588 1.00 87.75 125 GLY A N 1
ATOM 954 C CA . GLY A 1 125 ? 20.959 -15.217 -8.128 1.00 87.75 125 GLY A CA 1
ATOM 955 C C . GLY A 1 125 ? 21.853 -14.640 -7.031 1.00 87.75 125 GLY A C 1
ATOM 956 O O . GLY A 1 125 ? 22.386 -13.546 -7.173 1.00 87.75 125 GLY A O 1
ATOM 957 N N . TRP A 1 126 ? 21.947 -15.319 -5.894 1.00 84.12 126 TRP A N 1
ATOM 958 C CA . TRP A 1 126 ? 22.517 -14.770 -4.669 1.00 84.12 126 TRP A CA 1
ATOM 959 C C . TRP A 1 126 ? 23.998 -14.391 -4.808 1.00 84.12 126 TRP A C 1
ATOM 961 O O . TRP A 1 126 ? 24.397 -13.294 -4.417 1.00 84.12 126 TRP A O 1
ATOM 971 N N . ASN A 1 127 ? 24.810 -15.268 -5.394 1.00 83.44 127 ASN A N 1
ATOM 972 C CA . ASN A 1 127 ? 26.268 -15.133 -5.428 1.00 83.44 127 ASN A CA 1
ATOM 973 C C . ASN A 1 127 ? 26.781 -14.294 -6.609 1.00 83.44 127 ASN A C 1
ATOM 975 O O . ASN A 1 127 ? 27.989 -14.162 -6.804 1.00 83.44 127 ASN A O 1
ATOM 979 N N . PHE A 1 128 ? 25.894 -13.678 -7.396 1.00 83.94 128 PHE A N 1
ATOM 980 C CA . PHE A 1 128 ? 26.313 -12.830 -8.514 1.00 83.94 128 PHE A CA 1
ATOM 981 C C . PHE A 1 128 ? 27.196 -11.661 -8.063 1.00 83.94 128 PHE A C 1
ATOM 983 O O . PHE A 1 128 ? 28.148 -11.311 -8.757 1.00 83.94 128 PHE A O 1
ATOM 990 N N . ASP A 1 129 ? 26.931 -11.085 -6.888 1.00 78.50 129 ASP A N 1
ATOM 991 C CA . ASP A 1 129 ? 27.695 -9.955 -6.347 1.00 78.50 129 ASP A CA 1
ATOM 992 C C . ASP A 1 129 ? 29.186 -10.258 -6.117 1.00 78.50 129 ASP A C 1
ATOM 994 O O . ASP A 1 129 ? 30.011 -9.337 -6.164 1.00 78.50 129 ASP A O 1
ATOM 998 N N . ASP A 1 130 ? 29.558 -11.528 -5.935 1.00 81.12 130 ASP A N 1
ATOM 999 C CA . ASP A 1 130 ? 30.954 -11.923 -5.737 1.00 81.12 130 ASP A CA 1
ATOM 1000 C C . ASP A 1 130 ? 31.821 -11.673 -6.977 1.00 81.12 130 ASP A C 1
ATOM 1002 O O . ASP A 1 130 ? 33.037 -11.503 -6.855 1.00 81.12 130 ASP A O 1
ATOM 1006 N N . HIS A 1 131 ? 31.205 -11.562 -8.159 1.00 84.38 131 HIS A N 1
ATOM 1007 C CA . HIS A 1 131 ? 31.904 -11.352 -9.428 1.00 84.38 131 HIS A CA 1
ATOM 1008 C C . HIS A 1 131 ? 32.246 -9.881 -9.710 1.00 84.38 131 HIS A C 1
ATOM 1010 O O . HIS A 1 131 ? 33.182 -9.631 -10.474 1.00 84.38 131 HIS A O 1
ATOM 1016 N N . TYR A 1 132 ? 31.541 -8.922 -9.092 1.00 79.19 132 TYR A N 1
ATOM 1017 C CA . TYR A 1 132 ? 31.587 -7.492 -9.462 1.00 79.19 132 TYR A CA 1
ATOM 1018 C C . TYR A 1 132 ? 32.411 -6.592 -8.531 1.00 79.19 132 TYR A C 1
ATOM 1020 O O . TYR A 1 132 ? 32.577 -5.415 -8.821 1.00 79.19 132 TYR A O 1
ATOM 1028 N N . GLY A 1 133 ? 32.927 -7.091 -7.401 1.00 73.12 133 GLY A N 1
ATOM 1029 C CA . GLY A 1 133 ? 33.719 -6.247 -6.487 1.00 73.12 133 GLY A CA 1
ATOM 1030 C C . GLY A 1 133 ? 32.927 -5.171 -5.746 1.00 73.12 133 GLY A C 1
ATOM 1031 O O . GLY A 1 133 ? 33.510 -4.215 -5.254 1.00 73.12 133 GLY A O 1
ATOM 1032 N N . ASN A 1 134 ? 31.609 -5.331 -5.629 1.00 69.06 134 ASN A N 1
ATOM 1033 C CA . ASN A 1 134 ? 30.701 -4.333 -5.053 1.00 69.06 134 ASN A CA 1
ATOM 1034 C C . ASN A 1 134 ? 30.806 -4.178 -3.520 1.00 69.06 134 ASN A C 1
ATOM 1036 O O . ASN A 1 134 ? 29.918 -3.582 -2.897 1.00 69.06 134 ASN A O 1
ATOM 1040 N N . THR A 1 135 ? 31.807 -4.767 -2.857 1.00 72.50 135 THR A N 1
ATOM 1041 C CA . THR A 1 135 ? 31.970 -4.549 -1.415 1.00 72.50 135 THR A CA 1
ATOM 1042 C C . THR A 1 135 ? 32.687 -3.226 -1.179 1.00 72.50 135 THR A C 1
ATOM 1044 O O . THR A 1 135 ? 33.561 -2.825 -1.943 1.00 72.50 135 THR A O 1
ATOM 1047 N N . ARG A 1 136 ? 32.312 -2.527 -0.102 1.00 73.06 136 ARG A N 1
ATOM 1048 C CA . ARG A 1 136 ? 32.961 -1.266 0.275 1.00 73.06 136 ARG A CA 1
ATOM 1049 C C . ARG A 1 136 ? 34.467 -1.459 0.479 1.00 73.06 136 ARG A C 1
ATOM 1051 O O . ARG A 1 136 ? 35.230 -0.573 0.127 1.00 73.06 136 ARG A O 1
ATOM 1058 N N . GLU A 1 137 ? 34.868 -2.604 1.021 1.00 80.50 137 GLU A N 1
ATOM 1059 C CA . GLU A 1 137 ? 36.268 -2.972 1.237 1.00 80.50 137 GLU A CA 1
ATOM 1060 C C . GLU A 1 137 ? 37.024 -3.114 -0.086 1.00 80.50 137 GLU A C 1
ATOM 1062 O O . GLU A 1 137 ? 38.057 -2.475 -0.248 1.00 80.50 137 GLU A O 1
ATOM 1067 N N . ASP A 1 138 ? 36.477 -3.845 -1.063 1.00 80.44 138 ASP A N 1
ATOM 1068 C CA . ASP A 1 138 ? 37.123 -4.011 -2.374 1.00 80.44 138 ASP A CA 1
ATOM 1069 C C . ASP A 1 138 ? 37.269 -2.677 -3.117 1.00 80.44 138 ASP A C 1
ATOM 1071 O O . ASP A 1 138 ? 38.323 -2.394 -3.680 1.00 80.44 138 ASP A O 1
ATOM 1075 N N . ILE A 1 139 ? 36.225 -1.839 -3.104 1.00 81.75 139 ILE A N 1
ATOM 1076 C CA . ILE A 1 139 ? 36.244 -0.526 -3.769 1.00 81.75 139 ILE A CA 1
ATOM 1077 C C . ILE A 1 139 ? 37.320 0.373 -3.148 1.00 81.75 139 ILE A C 1
ATOM 1079 O O . ILE A 1 139 ? 38.070 1.047 -3.862 1.00 81.75 139 ILE A O 1
ATOM 1083 N N . LEU A 1 140 ? 37.393 0.397 -1.813 1.00 85.69 140 LEU A N 1
ATOM 1084 C CA . LEU A 1 140 ? 38.394 1.171 -1.083 1.00 85.69 140 LEU A CA 1
ATOM 1085 C C . LEU A 1 140 ? 39.805 0.641 -1.332 1.00 85.69 140 LEU A C 1
ATOM 1087 O O . LEU A 1 140 ? 40.717 1.448 -1.509 1.00 85.69 140 LEU A O 1
ATOM 1091 N N . GLU A 1 141 ? 39.980 -0.678 -1.384 1.00 88.44 141 GLU A N 1
ATOM 1092 C CA . GLU A 1 141 ? 41.279 -1.299 -1.622 1.00 88.44 141 GLU A CA 1
ATOM 1093 C C . GLU A 1 141 ? 41.786 -1.021 -3.036 1.00 88.44 141 GLU A C 1
ATOM 1095 O O . GLU A 1 141 ? 42.906 -0.540 -3.198 1.00 88.44 141 GLU A O 1
ATOM 1100 N N . ILE A 1 142 ? 40.950 -1.191 -4.064 1.00 89.12 142 ILE A N 1
ATOM 1101 C CA . ILE A 1 142 ? 41.335 -0.850 -5.440 1.00 89.12 142 ILE A CA 1
ATOM 1102 C C . ILE A 1 142 ? 41.654 0.644 -5.563 1.00 89.12 142 ILE A C 1
ATOM 1104 O O . ILE A 1 142 ? 42.649 1.021 -6.180 1.00 89.12 142 ILE A O 1
ATOM 1108 N N . SER A 1 143 ? 40.880 1.508 -4.903 1.00 88.38 143 SER A N 1
ATOM 1109 C CA . SER A 1 143 ? 41.152 2.949 -4.858 1.00 88.38 143 SER A CA 1
ATOM 1110 C C . SER A 1 143 ? 42.444 3.294 -4.101 1.00 88.38 143 SER A C 1
ATOM 1112 O O . SER A 1 143 ? 43.108 4.287 -4.409 1.00 88.38 143 SER A O 1
ATOM 1114 N N . ARG A 1 144 ? 42.827 2.503 -3.093 1.00 94.06 144 ARG A N 1
ATOM 1115 C CA . ARG A 1 144 ? 44.100 2.640 -2.372 1.00 94.06 144 ARG A CA 1
ATOM 1116 C C . ARG A 1 144 ? 45.274 2.238 -3.261 1.00 94.06 144 ARG A C 1
ATOM 1118 O O . ARG A 1 144 ? 46.212 3.018 -3.380 1.00 94.06 144 ARG A O 1
ATOM 1125 N N . LEU A 1 145 ? 45.196 1.078 -3.910 1.00 93.38 145 LEU A N 1
ATOM 1126 C CA . LEU A 1 145 ? 46.244 0.558 -4.792 1.00 93.38 145 LEU A CA 1
ATOM 1127 C C . LEU A 1 145 ? 46.464 1.461 -6.014 1.00 93.38 145 LEU A C 1
ATOM 1129 O O . LEU A 1 145 ? 47.605 1.762 -6.353 1.00 93.38 145 LEU A O 1
ATOM 1133 N N . LYS A 1 146 ? 45.385 2.005 -6.596 1.00 92.31 146 LYS A N 1
ATOM 1134 C CA . LYS A 1 146 ? 45.462 3.021 -7.661 1.00 92.31 146 LYS A CA 1
ATOM 1135 C C . LYS A 1 146 ? 46.268 4.246 -7.235 1.00 92.31 146 LYS A C 1
ATOM 1137 O O . LYS A 1 146 ? 47.157 4.687 -7.954 1.00 92.31 146 LYS A O 1
ATOM 1142 N N . ARG A 1 147 ? 45.997 4.781 -6.038 1.00 94.94 147 ARG A N 1
ATOM 1143 C CA . ARG A 1 147 ? 46.755 5.919 -5.481 1.00 94.94 147 ARG A CA 1
ATOM 1144 C C . ARG A 1 147 ? 48.214 5.578 -5.178 1.00 94.94 147 ARG A C 1
ATOM 1146 O O . ARG A 1 147 ? 49.037 6.482 -5.147 1.00 94.94 147 ARG A O 1
ATOM 1153 N N . ALA A 1 148 ? 48.523 4.303 -4.963 1.00 95.25 148 ALA A N 1
ATOM 1154 C CA . ALA A 1 148 ? 49.878 3.813 -4.739 1.00 95.25 148 ALA A CA 1
ATOM 1155 C C . ALA A 1 148 ? 50.658 3.536 -6.043 1.00 95.25 148 ALA A C 1
ATOM 1157 O O . ALA A 1 148 ? 51.780 3.050 -5.967 1.00 95.25 148 ALA A O 1
ATOM 1158 N N . GLY A 1 149 ? 50.093 3.840 -7.220 1.00 95.12 149 GLY A N 1
ATOM 1159 C CA . GLY A 1 149 ? 50.791 3.736 -8.507 1.00 95.12 149 GLY A CA 1
ATOM 1160 C C . GLY A 1 149 ? 50.822 2.335 -9.124 1.00 95.12 149 GLY A C 1
ATOM 1161 O O . GLY A 1 149 ? 51.623 2.099 -10.023 1.00 95.12 149 GLY A O 1
ATOM 1162 N N . TYR A 1 150 ? 49.971 1.415 -8.661 1.00 96.38 150 TYR A N 1
ATOM 1163 C CA . TYR A 1 150 ? 49.862 0.067 -9.226 1.00 96.38 150 TYR A CA 1
ATOM 1164 C C . TYR A 1 150 ? 49.323 0.132 -10.662 1.00 96.38 150 TYR A C 1
ATOM 1166 O O . TYR A 1 150 ? 48.372 0.866 -10.941 1.00 96.38 150 TYR A O 1
ATOM 1174 N N . SER A 1 151 ? 49.903 -0.665 -11.557 1.00 94.38 151 SER A N 1
ATOM 1175 C CA . SER A 1 151 ? 49.457 -0.812 -12.945 1.00 94.38 151 SER A CA 1
ATOM 1176 C C . SER A 1 151 ? 48.100 -1.518 -13.045 1.00 94.38 151 SER A C 1
ATOM 1178 O O . SER A 1 151 ? 47.699 -2.270 -12.153 1.00 94.38 151 SER A O 1
ATOM 1180 N N . ASP A 1 152 ? 47.403 -1.358 -14.173 1.00 89.25 152 ASP A N 1
ATOM 1181 C CA . ASP A 1 152 ? 46.112 -2.023 -14.414 1.00 89.25 152 ASP A CA 1
ATOM 1182 C C . ASP A 1 152 ? 46.200 -3.554 -14.320 1.00 89.25 152 ASP A C 1
ATOM 1184 O O . ASP A 1 152 ? 45.271 -4.210 -13.839 1.00 89.25 152 ASP A O 1
ATOM 1188 N N . ALA A 1 153 ? 47.333 -4.134 -14.728 1.00 92.19 153 ALA A N 1
ATOM 1189 C CA . ALA A 1 153 ? 47.588 -5.566 -14.611 1.00 92.19 153 ALA A CA 1
ATOM 1190 C C . ALA A 1 153 ? 47.672 -6.013 -13.142 1.00 92.19 153 ALA A C 1
ATOM 1192 O O . ALA A 1 153 ? 47.084 -7.031 -12.770 1.00 92.19 153 ALA A O 1
ATOM 1193 N N . GLU A 1 154 ? 48.346 -5.234 -12.293 1.00 93.50 154 GLU A N 1
ATOM 1194 C CA . GLU A 1 154 ? 48.463 -5.516 -10.860 1.00 93.50 154 GLU A CA 1
ATOM 1195 C C . GLU A 1 154 ? 47.129 -5.298 -10.139 1.00 93.50 154 GLU A C 1
ATOM 1197 O O . GLU A 1 154 ? 46.699 -6.153 -9.364 1.00 93.50 154 GLU A O 1
ATOM 1202 N N . LEU A 1 155 ? 46.410 -4.212 -10.442 1.00 91.88 155 LEU A N 1
ATOM 1203 C CA . LEU A 1 155 ? 45.065 -3.959 -9.913 1.00 91.88 155 LEU A CA 1
ATOM 1204 C C . LEU A 1 155 ? 44.104 -5.095 -10.264 1.00 91.88 155 LEU A C 1
ATOM 1206 O O . LEU A 1 155 ? 43.339 -5.560 -9.412 1.00 91.88 155 LEU A O 1
ATOM 1210 N N . LYS A 1 156 ? 44.171 -5.586 -11.506 1.00 91.00 156 LYS A N 1
ATOM 1211 C CA . LYS A 1 156 ? 43.403 -6.750 -11.942 1.00 91.00 156 LYS A CA 1
ATOM 1212 C C . LYS A 1 156 ? 43.804 -8.009 -11.173 1.00 91.00 156 LYS A C 1
ATOM 1214 O O . LYS A 1 156 ? 42.916 -8.751 -10.763 1.00 91.00 156 LYS A O 1
ATOM 1219 N N . ALA A 1 157 ? 45.094 -8.241 -10.935 1.00 91.75 157 ALA A N 1
ATOM 1220 C CA . ALA A 1 157 ? 45.561 -9.383 -10.151 1.00 91.75 157 ALA A CA 1
ATOM 1221 C C . ALA A 1 157 ? 45.055 -9.335 -8.697 1.00 91.75 157 ALA A C 1
ATOM 1223 O O . ALA A 1 157 ? 44.532 -10.333 -8.199 1.00 91.75 157 ALA A O 1
ATOM 1224 N N . HIS A 1 158 ? 45.118 -8.171 -8.041 1.00 90.69 158 HIS A N 1
ATOM 1225 C CA . HIS A 1 158 ? 44.552 -7.962 -6.701 1.00 90.69 158 HIS A CA 1
ATOM 1226 C C . HIS A 1 158 ? 43.042 -8.212 -6.671 1.00 90.69 158 HIS A C 1
ATOM 1228 O O . HIS A 1 158 ? 42.525 -8.892 -5.779 1.00 90.69 158 HIS A O 1
ATOM 1234 N N . PHE A 1 159 ? 42.328 -7.703 -7.673 1.00 89.44 159 PHE A N 1
ATOM 1235 C CA . PHE A 1 159 ? 40.894 -7.915 -7.798 1.00 89.44 159 PHE A CA 1
ATOM 1236 C C . PHE A 1 159 ? 40.540 -9.393 -8.021 1.00 89.44 159 PHE A C 1
ATOM 1238 O O . PHE A 1 159 ? 39.642 -9.931 -7.368 1.00 89.44 159 PHE A O 1
ATOM 1245 N N . ASP A 1 160 ? 41.269 -10.077 -8.902 1.00 89.81 160 ASP A N 1
ATOM 1246 C CA . ASP A 1 160 ? 41.107 -11.505 -9.169 1.00 89.81 160 ASP A CA 1
ATOM 1247 C C . ASP A 1 160 ? 41.406 -12.358 -7.933 1.00 89.81 160 ASP A C 1
ATOM 1249 O O . ASP A 1 160 ? 40.683 -13.325 -7.681 1.00 89.81 160 ASP A O 1
ATOM 1253 N N . ALA A 1 161 ? 42.402 -11.978 -7.128 1.00 89.44 161 ALA A N 1
ATOM 1254 C CA . ALA A 1 161 ? 42.716 -12.631 -5.862 1.00 89.44 161 ALA A CA 1
ATOM 1255 C C . ALA A 1 161 ? 41.581 -12.472 -4.835 1.00 89.44 161 ALA A C 1
ATOM 1257 O O . ALA A 1 161 ? 41.148 -13.468 -4.250 1.00 89.44 161 ALA A O 1
ATOM 1258 N N . SER A 1 162 ? 41.030 -11.259 -4.674 1.00 87.44 162 SER A N 1
ATOM 1259 C CA . SER A 1 162 ? 39.855 -11.029 -3.814 1.00 87.44 162 SER A CA 1
ATOM 1260 C C . SER A 1 162 ? 38.669 -11.896 -4.253 1.00 87.44 162 SER A C 1
ATOM 1262 O O . SER A 1 162 ? 38.084 -12.620 -3.443 1.00 87.44 162 SER A O 1
ATOM 1264 N N . ARG A 1 163 ? 38.345 -11.914 -5.554 1.00 87.69 163 ARG A N 1
ATOM 1265 C CA . ARG A 1 163 ? 37.265 -12.760 -6.090 1.00 87.69 163 ARG A CA 1
ATOM 1266 C C . ARG A 1 163 ? 37.530 -14.247 -5.880 1.00 87.69 163 ARG A C 1
ATOM 1268 O O . ARG A 1 163 ? 36.624 -14.971 -5.480 1.00 87.69 163 ARG A O 1
ATOM 1275 N N . ALA A 1 164 ? 38.759 -14.708 -6.102 1.00 87.12 164 ALA A N 1
ATOM 1276 C CA . ALA A 1 164 ? 39.134 -16.098 -5.865 1.00 87.12 164 ALA A CA 1
ATOM 1277 C C . ALA A 1 164 ? 38.918 -16.509 -4.400 1.00 87.12 164 ALA A C 1
ATOM 1279 O O . ALA A 1 164 ? 38.382 -17.589 -4.156 1.00 87.12 164 ALA A O 1
ATOM 1280 N N . ALA A 1 165 ? 39.239 -15.635 -3.440 1.00 82.69 165 ALA A N 1
ATOM 1281 C CA . ALA A 1 165 ? 38.963 -15.878 -2.026 1.00 82.69 165 ALA A CA 1
ATOM 1282 C C . ALA A 1 165 ? 37.454 -15.992 -1.741 1.00 82.69 165 ALA A C 1
ATOM 1284 O O . ALA A 1 165 ? 37.030 -16.869 -0.988 1.00 82.69 165 ALA A O 1
ATOM 1285 N N . LYS A 1 166 ? 36.618 -15.163 -2.383 1.00 81.44 166 LYS A N 1
ATOM 1286 C CA . LYS A 1 166 ? 35.151 -15.276 -2.280 1.00 81.44 166 LYS A CA 1
ATOM 1287 C C . LYS A 1 166 ? 34.647 -16.597 -2.850 1.00 81.44 166 LYS A C 1
ATOM 1289 O O . LYS A 1 166 ? 33.901 -17.298 -2.173 1.00 81.44 166 LYS A O 1
ATOM 1294 N N . TYR A 1 167 ? 35.123 -16.982 -4.035 1.00 83.12 167 TYR A N 1
ATOM 1295 C CA . TYR A 1 167 ? 34.749 -18.248 -4.664 1.00 83.12 167 TYR A CA 1
ATOM 1296 C C . TYR A 1 167 ? 35.153 -19.458 -3.819 1.00 83.12 167 TYR A C 1
ATOM 1298 O O . TYR A 1 167 ? 34.361 -20.385 -3.682 1.00 83.12 167 TYR A O 1
ATOM 1306 N N . ALA A 1 168 ? 36.331 -19.429 -3.190 1.00 78.06 168 ALA A N 1
ATOM 1307 C CA . ALA A 1 168 ? 36.773 -20.499 -2.299 1.00 78.06 168 ALA A CA 1
ATOM 1308 C C . ALA A 1 168 ? 35.821 -20.683 -1.103 1.00 78.06 168 ALA A C 1
ATOM 1310 O O . ALA A 1 168 ? 35.498 -21.812 -0.738 1.00 78.06 168 ALA A O 1
ATOM 1311 N N . ARG A 1 169 ? 35.287 -19.587 -0.540 1.00 70.75 169 ARG A N 1
ATOM 1312 C CA . ARG A 1 169 ? 34.226 -19.660 0.484 1.00 70.75 169 ARG A CA 1
ATOM 1313 C C . ARG A 1 169 ? 32.926 -20.237 -0.078 1.00 70.75 169 ARG A C 1
ATOM 1315 O O . ARG A 1 169 ? 32.196 -20.889 0.657 1.00 70.75 169 ARG A O 1
ATOM 1322 N N . SER A 1 170 ? 32.633 -20.026 -1.358 1.00 67.44 170 SER A N 1
ATOM 1323 C CA . SER A 1 170 ? 31.428 -20.556 -2.006 1.00 67.44 170 SER A CA 1
ATOM 1324 C C . SER A 1 170 ? 31.529 -22.029 -2.425 1.00 67.44 170 SER A C 1
ATOM 1326 O O . SER A 1 170 ? 30.503 -22.604 -2.751 1.00 67.44 170 SER A O 1
ATOM 1328 N N . ASP A 1 171 ? 32.709 -22.660 -2.390 1.00 69.94 171 ASP A N 1
ATOM 1329 C CA . ASP A 1 171 ? 32.920 -24.032 -2.896 1.00 69.94 171 ASP A CA 1
ATOM 1330 C C . ASP A 1 171 ? 32.789 -25.137 -1.828 1.00 69.94 171 ASP A C 1
ATOM 1332 O O . ASP A 1 171 ? 32.765 -26.318 -2.170 1.00 69.94 171 ASP A O 1
ATOM 1336 N N . SER A 1 172 ? 32.689 -24.785 -0.542 1.00 71.94 172 SER A N 1
ATOM 1337 C CA . SER A 1 172 ? 32.610 -25.756 0.558 1.00 71.94 172 SER A CA 1
ATOM 1338 C C . SER A 1 172 ? 31.249 -25.738 1.245 1.00 71.94 172 SER A C 1
ATOM 1340 O O . SER A 1 172 ? 30.852 -24.713 1.793 1.00 71.94 172 SER A O 1
ATOM 1342 N N . MET A 1 173 ? 30.590 -26.900 1.330 1.00 66.19 173 MET A N 1
ATOM 1343 C CA . MET A 1 173 ? 29.335 -27.078 2.083 1.00 66.19 173 MET A CA 1
ATOM 1344 C C . MET A 1 173 ? 29.443 -26.707 3.570 1.00 66.19 173 MET A C 1
ATOM 1346 O O . MET A 1 173 ? 28.435 -26.388 4.199 1.00 66.19 173 MET A O 1
ATOM 1350 N N . ASN A 1 174 ? 30.659 -26.730 4.123 1.00 67.81 174 ASN A N 1
ATOM 1351 C CA . ASN A 1 174 ? 30.944 -26.382 5.517 1.00 67.81 174 ASN A CA 1
ATOM 1352 C C . ASN A 1 174 ? 31.364 -24.917 5.692 1.00 67.81 174 ASN A C 1
ATOM 1354 O O . ASN A 1 174 ? 31.780 -24.509 6.776 1.00 67.81 174 ASN A O 1
ATOM 1358 N N . SER A 1 175 ? 31.288 -24.119 4.629 1.00 71.50 175 SER A N 1
ATOM 1359 C CA . SER A 1 175 ? 31.621 -22.706 4.680 1.00 71.50 175 SER A CA 1
ATOM 1360 C C . SER A 1 175 ? 30.677 -21.939 5.613 1.00 71.50 175 SER A C 1
ATOM 1362 O O . SER A 1 175 ? 29.471 -22.193 5.621 1.00 71.50 175 SER A O 1
ATOM 1364 N N . PRO A 1 176 ? 31.187 -20.936 6.352 1.00 67.88 176 PRO A N 1
ATOM 1365 C CA . PRO A 1 176 ? 30.356 -20.037 7.147 1.00 67.88 176 PRO A CA 1
ATOM 1366 C C . PRO A 1 176 ? 29.553 -19.039 6.287 1.00 67.88 176 PRO A C 1
ATOM 1368 O O . PRO A 1 176 ? 28.941 -18.119 6.838 1.00 67.88 176 PRO A O 1
ATOM 1371 N N . ASP A 1 177 ? 29.578 -19.173 4.957 1.00 78.38 177 ASP A N 1
ATOM 1372 C CA . ASP A 1 177 ? 28.815 -18.337 4.037 1.00 78.38 177 ASP A CA 1
ATOM 1373 C C . ASP A 1 177 ? 27.305 -18.601 4.128 1.00 78.38 177 ASP A C 1
ATOM 1375 O O . ASP A 1 177 ? 26.847 -19.742 4.191 1.00 78.38 177 ASP A O 1
ATOM 1379 N N . THR A 1 178 ? 26.517 -17.527 4.090 1.00 78.44 178 THR A N 1
ATOM 1380 C CA . THR A 1 178 ? 25.056 -17.569 4.208 1.00 78.44 178 THR A CA 1
ATOM 1381 C C . THR A 1 178 ? 24.358 -18.434 3.158 1.00 78.44 178 THR A C 1
ATOM 1383 O O . THR A 1 178 ? 23.322 -19.024 3.467 1.00 78.44 178 THR A O 1
ATOM 1386 N N . PHE A 1 179 ? 24.917 -18.564 1.949 1.00 84.19 179 PHE A N 1
ATOM 1387 C CA . PHE A 1 179 ? 24.358 -19.442 0.922 1.00 84.19 179 PHE A CA 1
ATOM 1388 C C . PHE A 1 179 ? 24.330 -20.903 1.390 1.00 84.19 179 PHE A C 1
ATOM 1390 O O . PHE A 1 179 ? 23.338 -21.605 1.198 1.00 84.19 179 PHE A O 1
ATOM 1397 N N . TRP A 1 180 ? 25.383 -21.361 2.068 1.00 82.81 180 TRP A N 1
ATOM 1398 C CA . TRP A 1 180 ? 25.483 -22.750 2.509 1.00 82.81 180 TRP A CA 1
ATOM 1399 C C . TRP A 1 180 ? 24.568 -23.073 3.689 1.00 82.81 180 TRP A C 1
ATOM 1401 O O . TRP A 1 180 ? 24.075 -24.196 3.786 1.00 82.81 180 TRP A O 1
ATOM 1411 N N . PHE A 1 181 ? 24.233 -22.092 4.530 1.00 83.12 181 PHE A N 1
ATOM 1412 C CA . PHE A 1 181 ? 23.159 -22.245 5.519 1.00 83.12 181 PHE A CA 1
ATOM 1413 C C . PHE A 1 181 ? 21.819 -22.515 4.830 1.00 83.12 181 PHE A C 1
ATOM 1415 O O . PHE A 1 181 ? 21.149 -23.497 5.151 1.00 83.12 181 PHE A O 1
ATOM 1422 N N . ALA A 1 182 ? 21.474 -21.700 3.831 1.00 87.62 182 ALA A N 1
ATOM 1423 C CA . ALA A 1 182 ? 20.269 -21.887 3.033 1.00 87.62 182 ALA A CA 1
ATOM 1424 C C . ALA A 1 182 ? 20.272 -23.243 2.308 1.00 87.62 182 ALA A C 1
ATOM 1426 O O . ALA A 1 182 ? 19.273 -23.961 2.323 1.00 87.62 182 ALA A O 1
ATOM 1427 N N . ASN A 1 183 ? 21.412 -23.637 1.735 1.00 89.50 183 ASN A N 1
ATOM 1428 C CA . ASN A 1 183 ? 21.550 -24.912 1.040 1.00 89.50 183 ASN A CA 1
ATOM 1429 C C . ASN A 1 183 ? 21.396 -26.120 1.978 1.00 89.50 183 ASN A C 1
ATOM 1431 O O . ASN A 1 183 ? 20.766 -27.103 1.594 1.00 89.50 183 ASN A O 1
ATOM 1435 N N . ARG A 1 184 ? 21.928 -26.063 3.208 1.00 87.94 184 ARG A N 1
ATOM 1436 C CA . ARG A 1 184 ? 21.731 -27.123 4.215 1.00 87.94 184 ARG A CA 1
ATOM 1437 C C . ARG A 1 184 ? 20.265 -27.248 4.617 1.00 87.94 184 ARG A C 1
ATOM 1439 O O . ARG A 1 184 ? 19.756 -28.363 4.659 1.00 87.94 184 ARG A O 1
ATOM 1446 N N . ILE A 1 185 ? 19.579 -26.122 4.828 1.00 89.31 185 ILE A N 1
ATOM 1447 C CA . ILE A 1 185 ? 18.134 -26.102 5.107 1.00 89.31 185 ILE A CA 1
ATOM 1448 C C . ILE A 1 185 ? 17.356 -26.721 3.937 1.00 89.31 185 ILE A C 1
ATOM 1450 O O . ILE A 1 185 ? 16.515 -27.586 4.158 1.00 89.31 185 ILE A O 1
ATOM 1454 N N . ALA A 1 186 ? 17.661 -26.336 2.693 1.00 92.81 186 ALA A N 1
ATOM 1455 C CA . ALA A 1 186 ? 17.040 -26.934 1.510 1.00 92.81 186 ALA A CA 1
ATOM 1456 C C . ALA A 1 186 ? 17.288 -28.446 1.437 1.00 92.81 186 ALA A C 1
ATOM 1458 O O . ALA A 1 186 ? 16.340 -29.214 1.288 1.00 92.81 186 ALA A O 1
ATOM 1459 N N . SER A 1 187 ? 18.540 -28.870 1.611 1.00 92.94 187 SER A N 1
ATOM 1460 C CA . SER A 1 187 ? 18.938 -30.277 1.512 1.00 92.94 187 SER A CA 1
ATOM 1461 C C . SER A 1 187 ? 18.244 -31.139 2.569 1.00 92.94 187 SER A C 1
ATOM 1463 O O . SER A 1 187 ? 17.732 -32.206 2.242 1.00 92.94 187 SER A O 1
ATOM 1465 N N . ALA A 1 188 ? 18.149 -30.653 3.812 1.00 90.31 188 ALA A N 1
ATOM 1466 C CA . ALA A 1 188 ? 17.438 -31.330 4.899 1.00 90.31 188 ALA A CA 1
ATOM 1467 C C . ALA A 1 188 ? 15.932 -31.507 4.620 1.00 90.31 188 ALA A C 1
ATOM 1469 O O . ALA A 1 188 ? 15.300 -32.404 5.169 1.00 90.31 188 ALA A O 1
ATOM 1470 N N . LEU A 1 189 ? 15.364 -30.677 3.743 1.00 91.81 189 LEU A N 1
ATOM 1471 C CA . LEU A 1 189 ? 13.966 -30.732 3.309 1.00 91.81 189 LEU A CA 1
ATOM 1472 C C . LEU A 1 189 ? 13.786 -31.468 1.971 1.00 91.81 189 LEU A C 1
ATOM 1474 O O . LEU A 1 189 ? 12.711 -31.401 1.376 1.00 91.81 189 LEU A O 1
ATOM 1478 N N . GLY A 1 190 ? 14.830 -32.133 1.464 1.00 94.12 190 GLY A N 1
ATOM 1479 C CA . GLY A 1 190 ? 14.797 -32.829 0.176 1.00 94.12 190 GLY A CA 1
ATOM 1480 C C . GLY A 1 190 ? 14.729 -31.892 -1.035 1.00 94.12 190 GLY A C 1
ATOM 1481 O O . GLY A 1 190 ? 14.252 -32.292 -2.096 1.00 94.12 190 GLY A O 1
ATOM 1482 N N . LYS A 1 191 ? 15.174 -30.638 -0.891 1.00 96.19 191 LYS A N 1
ATOM 1483 C CA . LYS A 1 191 ? 15.176 -29.609 -1.940 1.00 96.19 191 LYS A CA 1
ATOM 1484 C C . LYS A 1 191 ? 16.594 -29.291 -2.408 1.00 96.19 191 LYS A C 1
ATOM 1486 O O . LYS A 1 191 ? 17.558 -29.421 -1.656 1.00 96.19 191 LYS A O 1
ATOM 1491 N N . ARG A 1 192 ? 16.722 -28.820 -3.649 1.00 95.62 192 ARG A N 1
ATOM 1492 C CA . ARG A 1 192 ? 17.992 -28.407 -4.262 1.00 95.62 192 ARG A CA 1
ATOM 1493 C C . ARG A 1 192 ? 18.013 -26.894 -4.432 1.00 95.62 192 ARG A C 1
ATOM 1495 O O . ARG A 1 192 ? 17.234 -26.355 -5.214 1.00 95.62 192 ARG A O 1
ATOM 1502 N N . LEU A 1 193 ? 18.910 -26.216 -3.719 1.00 94.56 193 LEU A N 1
ATOM 1503 C CA . LEU A 1 193 ? 19.158 -24.788 -3.910 1.00 94.56 193 LEU A CA 1
ATOM 1504 C C . LEU A 1 193 ? 20.229 -24.597 -4.993 1.00 94.56 193 LEU A C 1
ATOM 1506 O O . LEU A 1 193 ? 21.353 -25.075 -4.868 1.00 94.56 193 LEU A O 1
ATOM 1510 N N . ILE A 1 194 ? 19.873 -23.908 -6.072 1.00 94.56 194 ILE A N 1
ATOM 1511 C CA . ILE A 1 194 ? 20.660 -23.810 -7.299 1.00 94.56 194 ILE A CA 1
ATOM 1512 C C . ILE A 1 194 ? 20.963 -22.344 -7.590 1.00 94.56 194 ILE A C 1
ATOM 1514 O O . ILE A 1 194 ? 20.072 -21.540 -7.853 1.00 94.56 194 ILE A O 1
ATOM 1518 N N . ASP A 1 195 ? 22.248 -22.008 -7.618 1.00 92.12 195 ASP A N 1
ATOM 1519 C CA . ASP A 1 195 ? 22.726 -20.709 -8.083 1.00 92.12 195 ASP A CA 1
ATOM 1520 C C . ASP A 1 195 ? 23.649 -20.896 -9.297 1.00 92.12 195 ASP A C 1
ATOM 1522 O O . ASP A 1 195 ? 24.792 -21.342 -9.128 1.00 92.12 195 ASP A O 1
ATOM 1526 N N . PRO A 1 196 ? 23.199 -20.575 -10.525 1.00 92.69 196 PRO A N 1
ATOM 1527 C CA . PRO A 1 196 ? 24.009 -20.727 -11.734 1.00 92.69 196 PRO A CA 1
ATOM 1528 C C . PRO A 1 196 ? 25.319 -19.928 -11.703 1.00 92.69 196 PRO A C 1
ATOM 1530 O O . PRO A 1 196 ? 26.295 -20.322 -12.342 1.00 92.69 196 PRO A O 1
ATOM 1533 N N . SER A 1 197 ? 25.391 -18.835 -10.935 1.00 87.19 197 SER A N 1
ATOM 1534 C CA . SER A 1 197 ? 26.575 -17.965 -10.887 1.00 87.19 197 SER A CA 1
ATOM 1535 C C . SER A 1 197 ? 27.787 -18.611 -10.207 1.00 87.19 197 SER A C 1
ATOM 1537 O O . SER A 1 197 ? 28.921 -18.156 -10.374 1.00 87.19 197 SER A O 1
ATOM 1539 N N . THR A 1 198 ? 27.575 -19.716 -9.487 1.00 88.44 198 THR A N 1
ATOM 1540 C CA . THR A 1 198 ? 28.644 -20.503 -8.854 1.00 88.44 198 THR A CA 1
ATOM 1541 C C . THR A 1 198 ? 29.426 -21.356 -9.862 1.00 88.44 198 THR A C 1
ATOM 1543 O O . THR A 1 198 ? 30.468 -21.912 -9.525 1.00 88.44 198 THR A O 1
ATOM 1546 N N . ALA A 1 199 ? 28.969 -21.462 -11.114 1.00 89.81 199 ALA A N 1
ATOM 1547 C CA . ALA A 1 199 ? 29.614 -22.277 -12.138 1.00 89.81 199 ALA A CA 1
ATOM 1548 C C . ALA A 1 199 ? 31.041 -21.827 -12.486 1.00 89.81 199 ALA A C 1
ATOM 1550 O O . ALA A 1 199 ? 31.328 -20.639 -12.651 1.00 89.81 199 ALA A O 1
ATOM 1551 N N . LYS A 1 200 ? 31.934 -22.799 -12.725 1.00 90.12 200 LYS A N 1
ATOM 1552 C CA . LYS A 1 200 ? 33.299 -22.533 -13.219 1.00 90.12 200 LYS A CA 1
ATOM 1553 C C . LYS A 1 200 ? 33.289 -21.781 -14.557 1.00 90.12 200 LYS A C 1
ATOM 1555 O O . LYS A 1 200 ? 34.141 -20.922 -14.778 1.00 90.12 200 LYS A O 1
ATOM 1560 N N . SER A 1 201 ? 32.320 -22.078 -15.423 1.00 90.88 201 SER A N 1
ATOM 1561 C CA . SER A 1 201 ? 32.086 -21.416 -16.714 1.00 90.88 201 SER A CA 1
ATOM 1562 C C . SER A 1 201 ? 31.787 -19.918 -16.539 1.00 90.88 201 SER A C 1
ATOM 1564 O O . SER A 1 201 ? 32.433 -19.082 -17.175 1.00 90.88 201 SER A O 1
ATOM 1566 N N . VAL A 1 202 ? 30.904 -19.569 -15.599 1.00 89.81 202 VAL A N 1
ATOM 1567 C CA . VAL A 1 202 ? 30.579 -18.180 -15.229 1.00 89.81 202 VAL A CA 1
ATOM 1568 C C . VAL A 1 202 ? 31.791 -17.474 -14.611 1.00 89.81 202 VAL A C 1
ATOM 1570 O O . VAL A 1 202 ? 32.143 -16.368 -15.022 1.00 89.81 202 VAL A O 1
ATOM 1573 N N . ARG A 1 203 ? 32.521 -18.128 -13.699 1.00 89.44 203 ARG A N 1
ATOM 1574 C CA . ARG A 1 203 ? 33.764 -17.571 -13.122 1.00 89.44 203 ARG A CA 1
ATOM 1575 C C . ARG A 1 203 ? 34.809 -17.269 -14.203 1.00 89.44 203 ARG A C 1
ATOM 1577 O O . ARG A 1 203 ? 35.422 -16.202 -14.193 1.00 89.44 203 ARG A O 1
ATOM 1584 N N . LYS A 1 204 ? 35.008 -18.187 -15.159 1.00 89.56 204 LYS A N 1
ATOM 1585 C CA . LYS A 1 204 ? 35.930 -18.007 -16.295 1.00 89.56 204 LYS A CA 1
ATOM 1586 C C . LYS A 1 204 ? 35.514 -16.824 -17.169 1.00 89.56 204 LYS A C 1
ATOM 1588 O O . LYS A 1 204 ? 36.376 -16.081 -17.633 1.00 89.56 204 LYS A O 1
ATOM 1593 N N . PHE A 1 205 ? 34.211 -16.629 -17.359 1.00 89.69 205 PHE A N 1
ATOM 1594 C CA . PHE A 1 205 ? 33.674 -15.492 -18.092 1.00 89.69 205 PHE A CA 1
ATOM 1595 C C . PHE A 1 205 ? 34.064 -14.157 -17.436 1.00 89.69 205 PHE A C 1
ATOM 1597 O O . PHE A 1 205 ? 34.632 -13.303 -18.123 1.00 89.69 205 PHE A O 1
ATOM 1604 N N . PHE A 1 206 ? 33.815 -14.001 -16.128 1.00 87.62 206 PHE A N 1
ATOM 1605 C CA . PHE A 1 206 ? 34.054 -12.753 -15.387 1.00 87.62 206 PHE A CA 1
ATOM 1606 C C . PHE A 1 206 ? 35.534 -12.441 -15.123 1.00 87.62 206 PHE A C 1
ATOM 1608 O O . PHE A 1 206 ? 35.888 -11.273 -14.959 1.00 87.62 206 PHE A O 1
ATOM 1615 N N . ARG A 1 207 ? 36.418 -13.448 -15.130 1.00 87.88 207 ARG A N 1
ATOM 1616 C CA . ARG A 1 207 ? 37.880 -13.266 -14.994 1.00 87.88 207 ARG A CA 1
ATOM 1617 C C . ARG A 1 207 ? 38.528 -12.458 -16.121 1.00 87.88 207 ARG A C 1
ATOM 1619 O O . ARG A 1 207 ? 39.665 -12.018 -15.972 1.00 87.88 207 ARG A O 1
ATOM 1626 N N . ARG A 1 208 ? 37.844 -12.289 -17.252 1.00 87.25 208 ARG A N 1
ATOM 1627 C CA . ARG A 1 208 ? 38.370 -11.551 -18.411 1.00 87.25 208 ARG A CA 1
ATOM 1628 C C . ARG A 1 208 ? 38.302 -10.036 -18.234 1.00 87.25 208 ARG A C 1
ATOM 1630 O O . ARG A 1 208 ? 39.042 -9.339 -18.909 1.00 87.25 208 ARG A O 1
ATOM 1637 N N . PHE A 1 209 ? 37.461 -9.565 -17.319 1.00 87.06 209 PHE A N 1
ATOM 1638 C CA . PHE A 1 209 ? 37.228 -8.148 -17.080 1.00 87.06 209 PHE A CA 1
ATOM 1639 C C . PHE A 1 209 ? 37.973 -7.675 -15.829 1.00 87.06 209 PHE A C 1
ATOM 1641 O O . PHE A 1 209 ? 38.158 -8.436 -14.867 1.00 87.06 209 PHE A O 1
ATOM 1648 N N . SER A 1 210 ? 38.400 -6.420 -15.868 1.00 86.50 210 SER A N 1
ATOM 1649 C CA . SER A 1 210 ? 39.010 -5.671 -14.774 1.00 86.50 210 SER A CA 1
ATOM 1650 C C . SER A 1 210 ? 37.985 -5.261 -13.711 1.00 86.50 210 SER A C 1
ATOM 1652 O O . SER A 1 210 ? 36.776 -5.470 -13.857 1.00 86.50 210 SER A O 1
ATOM 1654 N N . HIS A 1 211 ? 38.476 -4.671 -12.616 1.00 84.31 211 HIS A N 1
ATOM 1655 C CA . HIS A 1 211 ? 37.604 -4.072 -11.612 1.00 84.31 211 HIS A CA 1
ATOM 1656 C C . HIS A 1 211 ? 36.734 -2.977 -12.229 1.00 84.31 211 HIS A C 1
ATOM 1658 O O . HIS A 1 211 ? 35.531 -3.034 -12.051 1.00 84.31 211 HIS A O 1
ATOM 1664 N N . ASP A 1 212 ? 37.285 -2.032 -12.990 1.00 81.31 212 ASP A N 1
ATOM 1665 C CA . ASP A 1 212 ? 36.522 -0.869 -13.476 1.00 81.31 212 ASP A CA 1
ATOM 1666 C C . ASP A 1 212 ? 35.418 -1.238 -14.478 1.00 81.31 212 ASP A C 1
ATOM 1668 O O . ASP A 1 212 ? 34.346 -0.638 -14.468 1.00 81.31 212 ASP A O 1
ATOM 1672 N N . GLU A 1 213 ? 35.638 -2.271 -15.295 1.00 81.19 213 GLU A N 1
ATOM 1673 C CA . GLU A 1 213 ? 34.635 -2.776 -16.246 1.00 81.19 213 GLU A CA 1
ATOM 1674 C C . GLU A 1 213 ? 33.434 -3.446 -15.552 1.00 81.19 213 GLU A C 1
ATOM 1676 O O . GLU A 1 213 ? 32.334 -3.489 -16.105 1.00 81.19 213 GLU A O 1
ATOM 1681 N N . LEU A 1 214 ? 33.629 -3.980 -14.340 1.00 79.06 214 LEU A N 1
ATOM 1682 C CA . LEU A 1 214 ? 32.598 -4.701 -13.582 1.00 79.06 214 LEU A CA 1
ATOM 1683 C C . LEU A 1 214 ? 32.042 -3.909 -12.391 1.00 79.06 214 LEU A C 1
ATOM 1685 O O . LEU A 1 214 ? 30.884 -4.098 -12.016 1.00 79.06 214 LEU A O 1
ATOM 1689 N N . SER A 1 215 ? 32.859 -3.040 -11.799 1.00 67.69 215 SER A N 1
ATOM 1690 C CA . SER A 1 215 ? 32.626 -2.311 -10.552 1.00 67.69 215 SER A CA 1
ATOM 1691 C C . SER A 1 215 ? 31.803 -1.063 -10.814 1.00 67.69 215 SER A C 1
ATOM 1693 O O . SER A 1 215 ? 32.243 0.082 -10.715 1.00 67.69 215 SER A O 1
ATOM 1695 N N . SER A 1 216 ? 30.543 -1.294 -11.153 1.00 61.41 216 SER A N 1
ATOM 1696 C CA . SER A 1 216 ? 29.530 -0.264 -11.023 1.00 61.41 216 SER A CA 1
ATOM 1697 C C . SER A 1 216 ? 28.280 -0.848 -10.391 1.00 61.41 216 SER A C 1
ATOM 1699 O O . SER A 1 216 ? 27.805 -1.935 -10.727 1.00 61.41 216 SER A O 1
ATOM 1701 N N . ILE A 1 217 ? 27.702 -0.062 -9.481 1.00 53.78 217 ILE A N 1
ATOM 1702 C CA . ILE A 1 217 ? 26.439 -0.362 -8.791 1.00 53.78 217 ILE A CA 1
ATOM 1703 C C . ILE A 1 217 ? 25.310 -0.661 -9.800 1.00 53.78 217 ILE A C 1
ATOM 1705 O O . ILE A 1 217 ? 24.322 -1.317 -9.467 1.00 53.78 217 ILE A O 1
ATOM 1709 N N . GLU A 1 218 ? 25.450 -0.177 -11.037 1.00 55.00 218 GLU A N 1
ATOM 1710 C CA . GLU A 1 218 ? 24.468 -0.307 -12.109 1.00 55.00 218 GLU A CA 1
ATOM 1711 C C . GLU A 1 218 ? 24.537 -1.640 -12.868 1.00 55.00 218 GLU A C 1
ATOM 1713 O O . GLU A 1 218 ? 23.567 -1.962 -13.556 1.00 55.00 218 GLU A O 1
ATOM 1718 N N . LYS A 1 219 ? 25.604 -2.440 -12.701 1.00 72.06 219 LYS A N 1
ATOM 1719 C CA . LYS A 1 219 ? 25.821 -3.722 -13.403 1.00 72.06 219 LYS A CA 1
ATOM 1720 C C . LYS A 1 219 ? 25.576 -3.602 -14.927 1.00 72.06 219 LYS A C 1
ATOM 1722 O O . LYS A 1 219 ? 24.790 -4.381 -15.475 1.00 72.06 219 LYS A O 1
ATOM 1727 N N . PRO A 1 220 ? 26.204 -2.629 -15.619 1.00 66.12 220 PRO A N 1
ATOM 1728 C CA . PRO A 1 220 ? 25.915 -2.255 -17.004 1.00 66.12 220 PRO A CA 1
ATOM 1729 C C . PRO A 1 220 ? 26.049 -3.451 -17.934 1.00 66.12 220 PRO A C 1
ATOM 1731 O O . PRO A 1 220 ? 25.206 -3.649 -18.793 1.00 66.12 220 PRO A O 1
ATOM 1734 N N . PHE A 1 221 ? 27.021 -4.319 -17.667 1.00 73.81 221 PHE A N 1
ATOM 1735 C CA . PHE A 1 221 ? 27.260 -5.515 -18.453 1.00 73.81 221 PHE A CA 1
ATOM 1736 C C . PHE A 1 221 ? 26.085 -6.513 -18.423 1.00 73.81 221 PHE A C 1
ATOM 1738 O O . PHE A 1 221 ? 25.656 -7.012 -19.458 1.00 73.81 221 PHE A O 1
ATOM 1745 N N . ILE A 1 222 ? 25.498 -6.768 -17.246 1.00 79.00 222 ILE A N 1
ATOM 1746 C CA . ILE A 1 222 ? 24.289 -7.603 -17.134 1.00 79.00 222 ILE A CA 1
ATOM 1747 C C . ILE A 1 222 ? 23.096 -6.920 -17.796 1.00 79.00 222 ILE A C 1
ATOM 1749 O O . ILE A 1 222 ? 22.310 -7.576 -18.477 1.00 79.00 222 ILE A O 1
ATOM 1753 N N . ARG A 1 223 ? 22.964 -5.603 -17.614 1.00 77.19 223 ARG A N 1
ATOM 1754 C CA . ARG A 1 223 ? 21.881 -4.829 -18.228 1.00 77.19 223 ARG A CA 1
ATOM 1755 C C . ARG A 1 223 ? 21.954 -4.819 -19.747 1.00 77.19 223 ARG A C 1
ATOM 1757 O O . ARG A 1 223 ? 20.911 -4.871 -20.380 1.00 77.19 223 ARG A O 1
ATOM 1764 N N . GLU A 1 224 ? 23.155 -4.784 -20.307 1.00 81.62 224 GLU A N 1
ATOM 1765 C CA . GLU A 1 224 ? 23.392 -4.817 -21.746 1.00 81.62 224 GLU A CA 1
ATOM 1766 C C . GLU A 1 224 ? 23.084 -6.201 -22.334 1.00 81.62 224 GLU A C 1
ATOM 1768 O O . GLU A 1 224 ? 22.316 -6.299 -23.287 1.00 81.62 224 GLU A O 1
ATOM 1773 N N . ILE A 1 225 ? 23.589 -7.285 -21.729 1.00 85.88 225 ILE A N 1
ATOM 1774 C CA . ILE A 1 225 ? 23.342 -8.662 -22.211 1.00 85.88 225 ILE A CA 1
ATOM 1775 C C . ILE A 1 225 ? 21.853 -9.023 -22.229 1.00 85.88 225 ILE A C 1
ATOM 1777 O O . ILE A 1 225 ? 21.394 -9.783 -23.086 1.00 85.88 225 ILE A O 1
ATOM 1781 N N . PHE A 1 226 ? 21.114 -8.522 -21.244 1.00 86.69 226 PHE A N 1
ATOM 1782 C CA . PHE A 1 226 ? 19.699 -8.815 -21.047 1.00 86.69 226 PHE A CA 1
ATOM 1783 C C . PHE A 1 226 ? 18.825 -7.587 -21.327 1.00 86.69 226 PHE A C 1
ATOM 1785 O O . PHE A 1 226 ? 17.754 -7.448 -20.735 1.00 86.69 226 PHE A O 1
ATOM 1792 N N . ALA A 1 227 ? 19.276 -6.669 -22.190 1.00 84.12 227 ALA A N 1
ATOM 1793 C CA . ALA A 1 227 ? 18.601 -5.395 -22.440 1.00 84.12 227 ALA A CA 1
ATOM 1794 C C . ALA A 1 227 ? 17.130 -5.566 -22.848 1.00 84.12 227 ALA A C 1
ATOM 1796 O O . ALA A 1 227 ? 16.281 -4.794 -22.409 1.00 84.12 227 ALA A O 1
ATOM 1797 N N . ASP A 1 228 ? 16.813 -6.610 -23.613 1.00 85.19 228 ASP A N 1
ATOM 1798 C CA . ASP A 1 228 ? 15.450 -6.994 -23.980 1.00 85.19 228 ASP A CA 1
ATOM 1799 C C . ASP A 1 228 ? 14.600 -7.382 -22.759 1.00 85.19 228 ASP A C 1
ATOM 1801 O O . ASP A 1 228 ? 13.472 -6.909 -22.613 1.00 85.19 228 ASP A O 1
ATOM 1805 N N . ALA A 1 229 ? 15.156 -8.165 -21.829 1.00 84.31 229 ALA A N 1
ATOM 1806 C CA . ALA A 1 229 ? 14.492 -8.514 -20.576 1.00 84.31 229 ALA A CA 1
ATOM 1807 C C . ALA A 1 229 ? 14.247 -7.270 -19.709 1.00 84.31 229 ALA A C 1
ATOM 1809 O O . ALA A 1 229 ? 13.160 -7.084 -19.165 1.00 84.31 229 ALA A O 1
ATOM 1810 N N . PHE A 1 230 ? 15.240 -6.381 -19.610 1.00 82.56 230 PHE A N 1
ATOM 1811 C CA . PHE A 1 230 ? 15.111 -5.130 -18.863 1.00 82.56 230 PHE A CA 1
ATOM 1812 C C . PHE A 1 230 ? 14.128 -4.148 -19.518 1.00 82.56 230 PHE A C 1
ATOM 1814 O O . PHE A 1 230 ? 13.454 -3.415 -18.797 1.00 82.56 230 PHE A O 1
ATOM 1821 N N . ALA A 1 231 ? 14.000 -4.145 -20.848 1.00 79.00 231 ALA A N 1
ATOM 1822 C CA . ALA A 1 231 ? 13.057 -3.296 -21.577 1.00 79.00 231 ALA A CA 1
ATOM 1823 C C . ALA A 1 231 ? 11.586 -3.677 -21.332 1.00 79.00 231 ALA A C 1
ATOM 1825 O O . ALA A 1 231 ? 10.710 -2.819 -21.442 1.00 79.00 231 ALA A O 1
ATOM 1826 N N . ARG A 1 232 ? 11.309 -4.932 -20.945 1.00 77.06 232 ARG A N 1
ATOM 1827 C CA . ARG A 1 232 ? 9.972 -5.380 -20.505 1.00 77.06 232 ARG A CA 1
ATOM 1828 C C . ARG A 1 232 ? 9.560 -4.789 -19.152 1.00 77.06 232 ARG A C 1
ATOM 1830 O O . ARG A 1 232 ? 8.388 -4.864 -18.787 1.00 77.06 232 ARG A O 1
ATOM 1837 N N . LEU A 1 233 ? 10.503 -4.225 -18.395 1.00 71.69 233 LEU A N 1
ATOM 1838 C CA . LEU A 1 233 ? 10.259 -3.690 -17.061 1.00 71.69 233 LEU A CA 1
ATOM 1839 C C . LEU A 1 233 ? 10.086 -2.160 -17.083 1.00 71.69 233 LEU A C 1
ATOM 1841 O O . LEU A 1 233 ? 10.771 -1.458 -17.829 1.00 71.69 233 LEU A O 1
ATOM 1845 N N . PRO A 1 234 ? 9.240 -1.593 -16.204 1.00 64.56 234 PRO A N 1
ATOM 1846 C CA . PRO A 1 234 ? 9.139 -0.154 -16.021 1.00 64.56 234 PRO A CA 1
ATOM 1847 C C . PRO A 1 234 ? 10.486 0.465 -15.640 1.00 64.56 234 PRO A C 1
ATOM 1849 O O . PRO A 1 234 ? 11.215 -0.039 -14.778 1.00 64.56 234 PRO A O 1
ATOM 1852 N N . SER A 1 235 ? 10.786 1.622 -16.230 1.00 63.34 235 SER A N 1
ATOM 1853 C CA . SER A 1 235 ? 12.005 2.370 -15.919 1.00 63.34 235 SER A CA 1
ATOM 1854 C C . SER A 1 235 ? 12.117 2.661 -14.416 1.00 63.34 235 SER A C 1
ATOM 1856 O O . SER A 1 235 ? 11.204 3.222 -13.808 1.00 63.34 235 SER A O 1
ATOM 1858 N N . GLY A 1 236 ? 13.270 2.327 -13.829 1.00 62.09 236 GLY A N 1
ATOM 1859 C CA . GLY A 1 236 ? 13.566 2.555 -12.410 1.00 62.09 236 GLY A CA 1
ATOM 1860 C C . GLY A 1 236 ? 13.040 1.481 -11.452 1.00 62.09 236 GLY A C 1
ATOM 1861 O O . GLY A 1 236 ? 13.183 1.658 -10.245 1.00 62.09 236 GLY A O 1
ATOM 1862 N N . LEU A 1 237 ? 12.463 0.380 -11.958 1.00 65.19 237 LEU A N 1
ATOM 1863 C CA . LEU A 1 237 ? 11.960 -0.707 -11.113 1.00 65.19 237 LEU A CA 1
ATOM 1864 C C . LEU A 1 237 ? 13.081 -1.474 -10.396 1.00 65.19 237 LEU A C 1
ATOM 1866 O O . LEU A 1 237 ? 12.954 -1.823 -9.225 1.00 65.19 237 LEU A O 1
ATOM 1870 N N . ILE A 1 238 ? 14.197 -1.697 -11.087 1.00 64.44 238 ILE A N 1
ATOM 1871 C CA . ILE A 1 238 ? 15.377 -2.350 -10.517 1.00 64.44 238 ILE A CA 1
ATOM 1872 C C . ILE A 1 238 ? 16.276 -1.264 -9.934 1.00 64.44 238 ILE A C 1
ATOM 1874 O O . ILE A 1 238 ? 17.027 -0.602 -10.660 1.00 64.44 238 ILE A O 1
ATOM 1878 N N . ALA A 1 239 ? 16.145 -1.061 -8.624 1.00 52.69 239 ALA A N 1
ATOM 1879 C CA . ALA A 1 239 ? 16.887 -0.059 -7.870 1.00 52.69 239 ALA A CA 1
ATOM 1880 C C . ALA A 1 239 ? 18.402 -0.346 -7.835 1.00 52.69 239 ALA A C 1
ATOM 1882 O O . ALA A 1 239 ? 18.855 -1.488 -7.931 1.00 52.69 239 ALA A O 1
ATOM 1883 N N . LYS A 1 240 ? 19.195 0.722 -7.681 1.00 52.28 240 LYS A N 1
ATOM 1884 C CA . LYS A 1 240 ? 20.657 0.660 -7.540 1.00 52.28 240 LYS A CA 1
ATOM 1885 C C . LYS A 1 240 ? 21.039 -0.122 -6.276 1.00 52.28 240 LYS A C 1
ATOM 1887 O O . LYS A 1 240 ? 20.643 0.265 -5.181 1.00 52.28 240 LYS A O 1
ATOM 1892 N N . GLY A 1 241 ? 21.833 -1.186 -6.421 1.00 49.31 241 GLY A N 1
ATOM 1893 C CA . GLY A 1 241 ? 22.512 -1.844 -5.296 1.00 49.31 241 GLY A CA 1
ATOM 1894 C C . GLY A 1 241 ? 21.626 -2.587 -4.288 1.00 49.31 241 GLY A C 1
ATOM 1895 O O . GLY A 1 241 ? 22.059 -2.787 -3.151 1.00 49.31 241 GLY A O 1
ATOM 1896 N N . VAL A 1 242 ? 20.406 -2.998 -4.659 1.00 46.06 242 VAL A N 1
ATOM 1897 C CA . VAL A 1 242 ? 19.580 -3.846 -3.783 1.00 46.06 242 VAL A CA 1
ATOM 1898 C C . VAL A 1 242 ? 20.196 -5.239 -3.727 1.00 46.06 242 VAL A C 1
ATOM 1900 O O . VAL A 1 242 ? 20.118 -6.007 -4.685 1.00 46.06 242 VAL A O 1
ATOM 1903 N N . LYS A 1 243 ? 20.835 -5.543 -2.597 1.00 47.53 243 LYS A N 1
ATOM 1904 C CA . LYS A 1 243 ? 21.266 -6.902 -2.266 1.00 47.53 243 LYS A CA 1
ATOM 1905 C C . LYS A 1 243 ? 20.037 -7.747 -1.967 1.00 47.53 243 LYS A C 1
ATOM 1907 O O . LYS A 1 243 ? 19.092 -7.234 -1.374 1.00 47.53 243 LYS A O 1
ATOM 1912 N N . LEU A 1 244 ? 20.081 -9.028 -2.332 1.00 45.16 244 LEU A N 1
ATOM 1913 C CA . LEU A 1 244 ? 19.098 -10.017 -1.893 1.00 45.16 244 LEU A CA 1
ATOM 1914 C C . LEU A 1 244 ? 18.852 -9.861 -0.376 1.00 45.16 244 LEU A C 1
ATOM 1916 O O . LEU A 1 244 ? 19.810 -9.913 0.399 1.00 45.16 244 LEU A O 1
ATOM 1920 N N . GLN A 1 245 ? 17.592 -9.716 0.045 1.00 53.06 245 GLN A N 1
ATOM 1921 C CA . GLN A 1 245 ? 17.138 -10.051 1.400 1.00 53.06 245 GLN A CA 1
ATOM 1922 C C . GLN A 1 245 ? 17.686 -9.166 2.538 1.00 53.06 245 GLN A C 1
ATOM 1924 O O . GLN A 1 245 ? 17.697 -9.568 3.702 1.00 53.06 245 GLN A O 1
ATOM 1929 N N . LYS A 1 246 ? 18.122 -7.930 2.250 1.00 52.91 246 LYS A N 1
ATOM 1930 C CA . LYS A 1 246 ? 18.553 -6.965 3.288 1.00 52.91 246 LYS A CA 1
ATOM 1931 C C . LYS A 1 246 ? 17.446 -5.989 3.708 1.00 52.91 246 LYS A C 1
ATOM 1933 O O . LYS A 1 246 ? 17.494 -5.433 4.807 1.00 52.91 246 LYS A O 1
ATOM 1938 N N . GLY A 1 247 ? 16.440 -5.784 2.863 1.00 53.88 247 GLY A N 1
ATOM 1939 C CA . GLY A 1 247 ? 15.398 -4.756 2.962 1.00 53.88 247 GLY A CA 1
ATOM 1940 C C . GLY A 1 247 ? 14.114 -5.152 3.701 1.00 53.88 247 GLY A C 1
ATOM 1941 O O . GLY A 1 247 ? 13.088 -4.497 3.535 1.00 53.88 247 GLY A O 1
ATOM 1942 N N . GLY A 1 248 ? 14.143 -6.204 4.523 1.00 63.94 248 GLY A N 1
ATOM 1943 C CA . GLY A 1 248 ? 12.948 -6.741 5.194 1.00 63.94 248 GLY A CA 1
ATOM 1944 C C . GLY A 1 248 ? 12.701 -6.262 6.629 1.00 63.94 248 GLY A C 1
ATOM 1945 O O . GLY A 1 248 ? 11.828 -6.799 7.293 1.00 63.94 248 GLY A O 1
ATOM 1946 N N . GLY A 1 249 ? 13.495 -5.326 7.165 1.00 72.88 249 GLY A N 1
ATOM 1947 C CA . GLY A 1 249 ? 13.372 -4.886 8.567 1.00 72.88 249 GLY A CA 1
ATOM 1948 C C . GLY A 1 249 ? 13.920 -5.872 9.612 1.00 72.88 249 GLY A C 1
ATOM 1949 O O . GLY A 1 249 ? 13.839 -5.591 10.805 1.00 72.88 249 GLY A O 1
ATOM 1950 N N . VAL A 1 250 ? 14.549 -6.973 9.182 1.00 84.44 250 VAL A N 1
ATOM 1951 C CA . VAL A 1 250 ? 15.111 -8.016 10.063 1.00 84.44 250 VAL A CA 1
ATOM 1952 C C . VAL A 1 250 ? 16.120 -7.445 11.060 1.00 84.44 250 VAL A C 1
ATOM 1954 O O . VAL A 1 250 ? 16.031 -7.720 12.249 1.00 84.44 250 VAL A O 1
ATOM 1957 N N . HIS A 1 251 ? 16.999 -6.542 10.626 1.00 83.81 251 HIS A N 1
ATOM 1958 C CA . HIS A 1 251 ? 17.941 -5.859 11.520 1.00 83.81 251 HIS A CA 1
ATOM 1959 C C . HIS A 1 251 ? 17.268 -5.058 12.649 1.00 83.81 251 HIS A C 1
ATOM 1961 O O . HIS A 1 251 ? 17.861 -4.879 13.712 1.00 83.81 251 HIS A O 1
ATOM 1967 N N . LYS A 1 252 ? 16.048 -4.542 12.423 1.00 82.81 252 LYS A N 1
ATOM 1968 C CA . LYS A 1 252 ? 15.258 -3.846 13.451 1.00 82.81 252 LYS A CA 1
ATOM 1969 C C . LYS A 1 252 ? 14.608 -4.849 14.391 1.00 82.81 252 LYS A C 1
ATOM 1971 O O . LYS A 1 252 ? 14.637 -4.628 15.592 1.00 82.81 252 LYS A O 1
ATOM 1976 N N . LEU A 1 253 ? 14.089 -5.951 13.844 1.00 84.69 253 LEU A N 1
ATOM 1977 C CA . LEU A 1 253 ? 13.535 -7.051 14.628 1.00 84.69 253 LEU A CA 1
ATOM 1978 C C . LEU A 1 253 ? 14.592 -7.617 15.586 1.00 84.69 253 LEU A C 1
ATOM 1980 O O . LEU A 1 253 ? 14.371 -7.650 16.783 1.00 84.69 253 LEU A O 1
ATOM 1984 N N . PHE A 1 254 ? 15.790 -7.945 15.099 1.00 88.62 254 PHE A N 1
ATOM 1985 C CA . PHE A 1 254 ? 16.876 -8.455 15.946 1.00 88.62 254 PHE A CA 1
ATOM 1986 C C . PHE A 1 254 ? 17.399 -7.431 16.962 1.00 88.62 254 PHE A C 1
ATOM 1988 O O . PHE A 1 254 ? 17.965 -7.822 17.978 1.00 88.62 254 PHE A O 1
ATOM 1995 N N . ARG A 1 255 ? 17.206 -6.123 16.734 1.00 87.31 255 ARG A N 1
ATOM 1996 C CA . ARG A 1 255 ? 17.588 -5.094 17.712 1.00 87.31 255 ARG A CA 1
ATOM 1997 C C . ARG A 1 255 ? 16.790 -5.214 19.009 1.00 87.31 255 ARG A C 1
ATOM 1999 O O . ARG A 1 255 ? 17.358 -4.928 20.054 1.00 87.31 255 ARG A O 1
ATOM 2006 N N . THR A 1 256 ? 15.542 -5.685 18.963 1.00 85.44 256 THR A N 1
ATOM 2007 C CA . THR A 1 256 ? 14.711 -5.839 20.171 1.00 85.44 256 THR A CA 1
ATOM 2008 C C . THR A 1 256 ? 15.255 -6.898 21.133 1.00 85.44 256 THR A C 1
ATOM 2010 O O . THR A 1 256 ? 14.856 -6.923 22.287 1.00 85.44 256 THR A O 1
ATOM 2013 N N . LEU A 1 257 ? 16.168 -7.771 20.683 1.00 87.81 257 LEU A N 1
ATOM 2014 C CA . LEU A 1 257 ? 16.824 -8.769 21.535 1.00 87.81 257 LEU A CA 1
ATOM 2015 C C . LEU A 1 257 ? 17.789 -8.153 22.552 1.00 87.81 257 LEU A C 1
ATOM 2017 O O . LEU A 1 257 ? 18.112 -8.801 23.540 1.00 87.81 257 LEU A O 1
ATOM 2021 N N . ILE A 1 258 ? 18.249 -6.919 22.318 1.00 89.25 258 ILE A N 1
ATOM 2022 C CA . ILE A 1 258 ? 19.087 -6.190 23.280 1.00 89.25 258 ILE A CA 1
ATOM 2023 C C . ILE A 1 258 ? 18.308 -5.927 24.574 1.00 89.25 258 ILE A C 1
ATOM 2025 O O . ILE A 1 258 ? 18.886 -6.021 25.654 1.00 89.25 258 ILE A O 1
ATOM 2029 N N . ASP A 1 259 ? 17.009 -5.649 24.449 1.00 82.56 259 ASP A N 1
ATOM 2030 C CA . ASP A 1 259 ? 16.120 -5.315 25.563 1.00 82.56 259 ASP A CA 1
ATOM 2031 C C . ASP A 1 259 ? 15.453 -6.561 26.181 1.00 82.56 259 ASP A C 1
ATOM 2033 O O . ASP A 1 259 ? 14.688 -6.440 27.135 1.00 82.56 259 ASP A O 1
ATOM 2037 N N . ASP A 1 260 ? 15.715 -7.764 25.648 1.00 84.50 260 ASP A N 1
ATOM 2038 C CA . ASP A 1 260 ? 15.190 -9.019 26.196 1.00 84.50 260 ASP A CA 1
ATOM 2039 C C . ASP A 1 260 ? 16.151 -9.560 27.276 1.00 84.50 260 ASP A C 1
ATOM 2041 O O . ASP A 1 260 ? 17.220 -10.076 26.931 1.00 84.50 260 ASP A O 1
ATOM 2045 N N . PRO A 1 261 ? 15.786 -9.516 28.572 1.00 85.25 261 PRO A N 1
ATOM 2046 C CA . PRO A 1 261 ? 16.677 -9.916 29.661 1.00 85.25 261 PRO A CA 1
ATOM 2047 C C . PRO A 1 261 ? 16.996 -11.416 29.674 1.00 85.25 261 PRO A C 1
ATOM 2049 O O . PRO A 1 261 ? 17.984 -11.818 30.279 1.00 85.25 261 PRO A O 1
ATOM 2052 N N . ALA A 1 262 ? 16.197 -12.260 29.010 1.00 85.88 262 ALA A N 1
ATOM 2053 C CA . ALA A 1 262 ? 16.492 -13.689 28.908 1.00 85.88 262 ALA A CA 1
ATOM 2054 C C . ALA A 1 262 ? 17.534 -13.990 27.821 1.00 85.88 262 ALA A C 1
ATOM 2056 O O . ALA A 1 262 ? 18.259 -14.977 27.917 1.00 85.88 262 ALA A O 1
ATOM 2057 N N . ILE A 1 263 ? 17.606 -13.149 26.785 1.00 90.12 263 ILE A N 1
ATOM 2058 C CA . ILE A 1 263 ? 18.584 -13.282 25.700 1.00 90.12 263 ILE A CA 1
ATOM 2059 C C . ILE A 1 263 ? 19.865 -12.515 26.029 1.00 90.12 263 ILE A C 1
ATOM 2061 O O . ILE A 1 263 ? 20.961 -13.039 25.839 1.00 90.12 263 ILE A O 1
ATOM 2065 N N . ASN A 1 264 ? 19.752 -11.296 26.551 1.00 92.81 264 ASN A N 1
ATOM 2066 C CA . ASN A 1 264 ? 20.876 -10.460 26.962 1.00 92.81 264 ASN A CA 1
ATOM 2067 C C . ASN A 1 264 ? 21.196 -10.646 28.456 1.00 92.81 264 ASN A C 1
ATOM 2069 O O . ASN A 1 264 ? 21.332 -9.681 29.203 1.00 92.81 264 ASN A O 1
ATOM 2073 N N . ARG A 1 265 ? 21.284 -11.910 28.888 1.00 88.25 265 ARG A N 1
ATOM 2074 C CA . ARG A 1 265 ? 21.408 -12.329 30.299 1.00 88.25 265 ARG A CA 1
ATOM 2075 C C . ARG A 1 265 ? 22.831 -12.288 30.869 1.00 88.25 265 ARG A C 1
ATOM 2077 O O . ARG A 1 265 ? 23.071 -12.789 31.961 1.00 88.25 265 ARG A O 1
ATOM 2084 N N . PHE A 1 266 ? 23.793 -11.789 30.100 1.00 88.25 266 PHE A N 1
ATOM 2085 C CA . PHE A 1 266 ? 25.211 -11.857 30.449 1.00 88.25 266 PHE A CA 1
ATOM 2086 C C . PHE A 1 266 ? 25.573 -10.853 31.547 1.00 88.25 266 PHE A C 1
ATOM 2088 O O . PHE A 1 266 ? 24.990 -9.771 31.600 1.00 88.25 266 PHE A O 1
ATOM 2095 N N . GLU A 1 267 ? 26.584 -11.182 32.365 1.00 82.06 267 GLU A N 1
ATOM 2096 C CA . GLU A 1 267 ? 27.092 -10.323 33.456 1.00 82.06 267 GLU A CA 1
ATOM 2097 C C . GLU A 1 267 ? 27.301 -8.870 33.008 1.00 82.06 267 GLU A C 1
ATOM 2099 O O . GLU A 1 267 ? 26.976 -7.925 33.726 1.00 82.06 267 GLU A O 1
ATOM 2104 N N . LYS A 1 268 ? 27.792 -8.693 31.776 1.00 85.50 268 LYS A N 1
ATOM 2105 C CA . LYS A 1 268 ? 27.793 -7.419 31.066 1.00 85.50 268 LYS A CA 1
ATOM 2106 C C . LYS A 1 268 ? 26.781 -7.466 29.924 1.00 85.50 268 LYS A C 1
ATOM 2108 O O . LYS A 1 268 ? 27.067 -8.033 28.869 1.00 85.50 268 LYS A O 1
ATOM 2113 N N . ALA A 1 269 ? 25.634 -6.818 30.117 1.00 83.56 269 ALA A N 1
ATOM 2114 C CA . ALA A 1 269 ? 24.632 -6.669 29.068 1.00 83.56 269 ALA A CA 1
ATOM 2115 C C . ALA A 1 269 ? 25.221 -5.948 27.843 1.00 83.56 269 ALA A C 1
ATOM 2117 O O . ALA A 1 269 ? 25.905 -4.922 27.950 1.00 83.56 269 ALA A O 1
ATOM 2118 N N . TYR A 1 270 ? 24.950 -6.484 26.656 1.00 88.88 270 TYR A N 1
ATOM 2119 C CA . TYR A 1 270 ? 25.470 -5.951 25.403 1.00 88.88 270 TYR A CA 1
ATOM 2120 C C . TYR A 1 270 ? 24.512 -4.934 24.797 1.00 88.88 270 TYR A C 1
ATOM 2122 O O . TYR A 1 270 ? 23.321 -5.184 24.665 1.00 88.88 270 TYR A O 1
ATOM 2130 N N . THR A 1 271 ? 25.050 -3.808 24.335 1.00 88.19 271 THR A N 1
ATOM 2131 C CA . THR A 1 271 ? 24.281 -2.739 23.675 1.00 88.19 271 THR A CA 1
ATOM 2132 C C . THR A 1 271 ? 24.250 -2.873 22.151 1.00 88.19 271 THR A C 1
ATOM 2134 O O . THR A 1 271 ? 23.667 -2.041 21.456 1.00 88.19 271 THR A O 1
ATOM 2137 N N . THR A 1 272 ? 24.885 -3.913 21.596 1.00 91.94 272 THR A N 1
ATOM 2138 C CA . THR A 1 272 ? 24.904 -4.171 20.152 1.00 91.94 272 THR A CA 1
ATOM 2139 C C . THR A 1 272 ? 24.561 -5.624 19.842 1.00 91.94 272 THR A C 1
ATOM 2141 O O . THR A 1 272 ? 25.056 -6.546 20.486 1.00 91.94 272 THR A O 1
ATOM 2144 N N . VAL A 1 273 ? 23.757 -5.826 18.793 1.00 90.44 273 VAL A N 1
ATOM 2145 C CA . VAL A 1 273 ? 23.364 -7.165 18.319 1.00 90.44 273 VAL A CA 1
ATOM 2146 C C . VAL A 1 273 ? 24.581 -7.988 17.891 1.00 90.44 273 VAL A C 1
ATOM 2148 O O . VAL A 1 273 ? 24.604 -9.190 18.107 1.00 90.44 273 VAL A O 1
ATOM 2151 N N . SER A 1 274 ? 25.607 -7.362 17.301 1.00 93.06 274 SER A N 1
ATOM 2152 C CA . SER A 1 274 ? 26.811 -8.087 16.872 1.00 93.06 274 SER A CA 1
ATOM 2153 C C . SER A 1 274 ? 27.538 -8.735 18.046 1.00 93.06 274 SER A C 1
ATOM 2155 O O . SER A 1 274 ? 27.786 -9.934 17.998 1.00 93.06 274 SER A O 1
ATOM 2157 N N . ALA A 1 275 ? 27.808 -7.971 19.109 1.00 92.56 275 ALA A N 1
ATOM 2158 C CA . ALA A 1 275 ? 28.490 -8.497 20.288 1.00 92.56 275 ALA A CA 1
ATOM 2159 C C . ALA A 1 275 ? 27.638 -9.547 21.020 1.00 92.56 275 ALA A C 1
ATOM 2161 O O . ALA A 1 275 ? 28.158 -10.565 21.465 1.00 92.56 275 ALA A O 1
ATOM 2162 N N . LEU A 1 276 ? 26.317 -9.338 21.064 1.00 93.69 276 LEU A N 1
ATOM 2163 C CA . LEU A 1 276 ? 25.370 -10.314 21.598 1.00 93.69 276 LEU A CA 1
ATOM 2164 C C . LEU A 1 276 ? 25.431 -11.650 20.831 1.00 93.69 276 LEU A C 1
ATOM 2166 O O . LEU A 1 276 ? 25.533 -12.705 21.450 1.00 93.69 276 LEU A O 1
ATOM 2170 N N . CYS A 1 277 ? 25.408 -11.616 19.493 1.00 93.19 277 CYS A N 1
ATOM 2171 C CA . CYS A 1 277 ? 25.525 -12.813 18.654 1.00 93.19 277 CYS A CA 1
ATOM 2172 C C . CYS A 1 277 ? 26.864 -13.536 18.849 1.00 93.19 277 CYS A C 1
ATOM 2174 O O . CYS A 1 277 ? 26.881 -14.758 18.957 1.00 93.19 277 CYS A O 1
ATOM 2176 N N . GLU A 1 278 ? 27.972 -12.794 18.895 1.00 91.31 278 GLU A N 1
ATOM 2177 C CA . GLU A 1 278 ? 29.309 -13.366 19.094 1.00 91.31 278 GLU A CA 1
ATOM 2178 C C . GLU A 1 278 ? 29.429 -14.051 20.457 1.00 91.31 278 GLU A C 1
ATOM 2180 O O . GLU A 1 278 ? 29.972 -15.154 20.536 1.00 91.31 278 GLU A O 1
ATOM 2185 N N . ARG A 1 279 ? 28.863 -13.451 21.515 1.00 92.50 279 ARG A N 1
ATOM 2186 C CA . ARG A 1 279 ? 28.843 -14.065 22.846 1.00 92.50 279 ARG A CA 1
ATOM 2187 C C . ARG A 1 279 ? 28.025 -15.353 22.863 1.00 92.50 279 ARG A C 1
ATOM 2189 O O . ARG A 1 279 ? 28.525 -16.368 23.330 1.00 92.50 279 ARG A O 1
ATOM 2196 N N . TRP A 1 280 ? 26.814 -15.341 22.308 1.00 92.56 280 TRP A N 1
ATOM 2197 C CA . TRP A 1 280 ? 25.990 -16.551 22.193 1.00 92.56 280 TRP A CA 1
ATOM 2198 C C . TRP A 1 280 ? 26.689 -17.671 21.410 1.00 92.56 280 TRP A C 1
ATOM 2200 O O . TRP A 1 280 ? 26.575 -18.842 21.753 1.00 92.56 280 TRP A O 1
ATOM 2210 N N . ALA A 1 281 ? 27.460 -17.323 20.383 1.00 90.19 281 ALA A N 1
ATOM 2211 C CA . ALA A 1 281 ? 28.220 -18.297 19.607 1.00 90.19 281 ALA A CA 1
ATOM 2212 C C . ALA A 1 281 ? 29.430 -18.883 20.355 1.00 90.19 281 ALA A C 1
ATOM 2214 O O . ALA A 1 281 ? 29.904 -19.963 19.992 1.00 90.19 281 ALA A O 1
ATOM 2215 N N . ALA A 1 282 ? 29.969 -18.165 21.343 1.00 91.25 282 ALA A N 1
ATOM 2216 C CA . ALA A 1 282 ? 30.973 -18.695 22.259 1.00 91.25 282 ALA A CA 1
ATOM 2217 C C . ALA A 1 282 ? 30.318 -19.660 23.256 1.00 91.25 282 ALA A C 1
ATOM 2219 O O . ALA A 1 282 ? 30.746 -20.802 23.350 1.00 91.25 282 ALA A O 1
ATOM 2220 N N . GLU A 1 283 ? 29.208 -19.252 23.871 1.00 91.88 283 GLU A N 1
ATOM 2221 C CA . GLU A 1 283 ? 28.431 -20.065 24.820 1.00 91.88 283 GLU A CA 1
ATOM 2222 C C . GLU A 1 283 ? 28.042 -21.439 24.264 1.00 91.88 283 GLU A C 1
ATOM 2224 O O . GLU A 1 283 ? 28.340 -22.467 24.869 1.00 91.88 283 GLU A O 1
ATOM 2229 N N . VAL A 1 284 ? 27.425 -21.466 23.077 1.00 91.00 284 VAL A N 1
ATOM 2230 C CA . VAL A 1 284 ? 27.005 -22.717 22.420 1.00 91.00 284 VAL A CA 1
ATOM 2231 C C . VAL A 1 284 ? 28.202 -23.615 22.100 1.00 91.00 284 VAL A C 1
ATOM 2233 O O . VAL A 1 284 ? 28.085 -24.835 22.105 1.00 91.00 284 VAL A O 1
ATOM 2236 N N . ARG A 1 285 ? 29.369 -23.026 21.825 1.00 89.94 285 ARG A N 1
ATOM 2237 C CA . ARG A 1 285 ? 30.592 -23.770 21.502 1.00 89.94 285 ARG A CA 1
ATOM 2238 C C . ARG A 1 285 ? 31.286 -24.320 22.743 1.00 89.94 285 ARG A C 1
ATOM 2240 O O . ARG A 1 285 ? 31.880 -25.388 22.666 1.00 89.94 285 ARG A O 1
ATOM 2247 N N . GLU A 1 286 ? 31.248 -23.574 23.840 1.00 93.56 286 GLU A N 1
ATOM 2248 C CA . GLU A 1 286 ? 31.822 -23.970 25.125 1.00 93.56 286 GLU A CA 1
ATOM 2249 C C . GLU A 1 286 ? 30.986 -25.073 25.787 1.00 93.56 286 GLU A C 1
ATOM 2251 O O . GLU A 1 286 ? 31.556 -25.962 26.410 1.00 93.56 286 GLU A O 1
ATOM 2256 N N . ASN A 1 287 ? 29.659 -25.063 25.594 1.00 92.56 287 ASN A N 1
ATOM 2257 C CA . ASN A 1 287 ? 28.731 -25.983 26.263 1.00 92.56 287 ASN A CA 1
ATOM 2258 C C . ASN A 1 287 ? 27.719 -26.632 25.288 1.00 92.56 287 ASN A C 1
ATOM 2260 O O . ASN A 1 287 ? 26.507 -26.473 25.460 1.00 92.56 287 ASN A O 1
ATOM 2264 N N . PRO A 1 288 ? 28.167 -27.356 24.246 1.00 89.25 288 PRO A N 1
ATOM 2265 C CA . PRO A 1 288 ? 27.286 -27.827 23.176 1.00 89.25 288 PRO A CA 1
ATOM 2266 C C . PRO A 1 288 ? 26.179 -28.767 23.670 1.00 89.25 288 PRO A C 1
ATOM 2268 O O . PRO A 1 288 ? 25.026 -28.591 23.283 1.00 89.25 288 PRO A O 1
ATOM 2271 N N . ASP A 1 289 ? 26.495 -29.713 24.558 1.00 91.00 289 ASP A N 1
ATOM 2272 C CA . ASP A 1 289 ? 25.524 -30.701 25.048 1.00 91.00 289 ASP A CA 1
ATOM 2273 C C . ASP A 1 289 ? 24.417 -30.054 25.887 1.00 91.00 289 ASP A C 1
ATOM 2275 O O . ASP A 1 289 ? 23.239 -30.351 25.697 1.00 91.00 289 ASP A O 1
ATOM 2279 N N . GLN A 1 290 ? 24.778 -29.091 26.743 1.00 91.94 290 GLN A N 1
ATOM 2280 C CA . GLN A 1 290 ? 23.820 -28.326 27.542 1.00 91.94 290 GLN A CA 1
ATOM 2281 C C . GLN A 1 290 ? 22.820 -27.586 26.647 1.00 91.94 290 GLN A C 1
ATOM 2283 O O . GLN A 1 290 ? 21.616 -27.624 26.889 1.00 91.94 290 GLN A O 1
ATOM 2288 N N . TYR A 1 291 ? 23.302 -26.898 25.610 1.00 89.50 291 TYR A N 1
ATOM 2289 C CA . TYR A 1 291 ? 22.424 -26.129 24.731 1.00 89.50 291 TYR A CA 1
ATOM 2290 C C . TYR A 1 291 ? 21.615 -27.026 23.783 1.00 89.50 291 TYR A C 1
ATOM 2292 O O . TYR A 1 291 ? 20.491 -26.670 23.425 1.00 89.50 291 TYR A O 1
ATOM 2300 N N . LEU A 1 292 ? 22.127 -28.205 23.415 1.00 87.88 292 LEU A N 1
ATOM 2301 C CA . LEU A 1 292 ? 21.343 -29.232 22.722 1.00 87.88 292 LEU A CA 1
ATOM 2302 C C . LEU A 1 292 ? 20.217 -29.787 23.607 1.00 87.88 292 LEU A C 1
ATOM 2304 O O . LEU A 1 292 ? 19.119 -30.026 23.106 1.00 87.88 292 LEU A O 1
ATOM 2308 N N . GLU A 1 293 ? 20.445 -29.942 24.912 1.00 89.31 293 GLU A N 1
ATOM 2309 C CA . GLU A 1 293 ? 19.394 -30.306 25.864 1.00 89.31 293 GLU A CA 1
ATOM 2310 C C . GLU A 1 293 ? 18.386 -29.160 26.050 1.00 89.31 293 GLU A C 1
ATOM 2312 O O . GLU A 1 293 ? 17.179 -29.384 25.943 1.00 89.31 293 GLU A O 1
ATOM 2317 N N . GLU A 1 294 ? 18.849 -27.915 26.217 1.00 85.00 294 GLU A N 1
ATOM 2318 C CA . GLU A 1 294 ? 17.987 -26.724 26.321 1.00 85.00 294 GLU A CA 1
ATOM 2319 C C . GLU A 1 294 ? 17.047 -26.615 25.111 1.00 85.00 294 GLU A C 1
ATOM 2321 O O . GLU A 1 294 ? 15.850 -26.345 25.256 1.00 85.00 294 GLU A O 1
ATOM 2326 N N . LEU A 1 295 ? 17.558 -26.913 23.915 1.00 87.56 295 LEU A N 1
ATOM 2327 C CA . LEU A 1 295 ? 16.813 -26.895 22.660 1.00 87.56 295 LEU A CA 1
ATOM 2328 C C . LEU A 1 295 ? 15.577 -27.812 22.663 1.00 87.56 295 LEU A C 1
ATOM 2330 O O . LEU A 1 295 ? 14.595 -27.495 21.985 1.00 87.56 295 LEU A O 1
ATOM 2334 N N . THR A 1 296 ? 15.577 -28.898 23.445 1.00 87.69 296 THR A N 1
ATOM 2335 C CA . THR A 1 296 ? 14.410 -29.793 23.585 1.00 87.69 296 THR A CA 1
ATOM 2336 C C . THR A 1 296 ? 13.201 -29.085 24.203 1.00 87.69 296 THR A C 1
ATOM 2338 O O . THR A 1 296 ? 12.057 -29.445 23.921 1.00 87.69 296 THR A O 1
ATOM 2341 N N . THR A 1 297 ? 13.443 -28.029 24.985 1.00 86.75 297 THR A N 1
ATOM 2342 C CA . THR A 1 297 ? 12.410 -27.199 25.620 1.00 86.75 297 THR A CA 1
ATOM 2343 C C . THR A 1 297 ? 12.053 -25.955 24.801 1.00 86.75 297 THR A C 1
ATOM 2345 O O . THR A 1 297 ? 11.007 -25.337 25.021 1.00 86.75 297 THR A O 1
ATOM 2348 N N . VAL A 1 298 ? 12.885 -25.581 23.821 1.00 85.12 298 VAL A N 1
ATOM 2349 C CA . VAL A 1 298 ? 12.653 -24.418 22.958 1.00 85.12 298 VAL A CA 1
ATOM 2350 C C . VAL A 1 298 ? 11.587 -24.766 21.911 1.00 85.12 298 VAL A C 1
ATOM 2352 O O . VAL A 1 298 ? 11.795 -25.677 21.109 1.00 85.12 298 VAL A O 1
ATOM 2355 N N . PRO A 1 299 ? 10.463 -24.028 21.815 1.00 85.62 299 PRO A N 1
ATOM 2356 C CA . PRO A 1 299 ? 9.434 -24.299 20.810 1.00 85.62 299 PRO A CA 1
ATOM 2357 C C . PRO A 1 299 ? 9.981 -24.263 19.373 1.00 85.62 299 PRO A C 1
ATOM 2359 O O . PRO A 1 299 ? 10.864 -23.445 19.096 1.00 85.62 299 PRO A O 1
ATOM 2362 N N . PRO A 1 300 ? 9.462 -25.092 18.443 1.00 85.44 300 PRO A N 1
ATOM 2363 C CA . PRO A 1 300 ? 9.865 -25.071 17.037 1.00 85.44 300 PRO A CA 1
ATOM 2364 C C . PRO A 1 300 ? 9.619 -23.706 16.390 1.00 85.44 300 PRO A C 1
ATOM 2366 O O . PRO A 1 300 ? 8.788 -22.915 16.850 1.00 85.44 300 PRO A O 1
ATOM 2369 N N . LEU A 1 301 ? 10.315 -23.444 15.279 1.00 84.50 301 LEU A N 1
ATOM 2370 C CA . LEU A 1 301 ? 10.044 -22.260 14.467 1.00 84.50 301 LEU A CA 1
ATOM 2371 C C . LEU A 1 301 ? 8.565 -22.228 14.072 1.00 84.50 301 LEU A C 1
ATOM 2373 O O . LEU A 1 301 ? 8.006 -23.206 13.567 1.00 84.50 301 LEU A O 1
ATOM 2377 N N . ARG A 1 302 ? 7.921 -21.079 14.296 1.00 79.06 302 ARG A N 1
ATOM 2378 C CA . ARG A 1 302 ? 6.525 -20.885 13.904 1.00 79.06 302 ARG A CA 1
ATOM 2379 C C . ARG A 1 302 ? 6.378 -21.079 12.398 1.00 79.06 302 ARG A C 1
ATOM 2381 O O . ARG A 1 302 ? 7.178 -20.570 11.615 1.00 79.06 302 ARG A O 1
ATOM 2388 N N . LYS A 1 303 ? 5.319 -21.774 11.983 1.00 82.00 303 LYS A N 1
ATOM 2389 C CA . LYS A 1 303 ? 5.004 -21.906 10.559 1.00 82.00 303 LYS A CA 1
ATOM 2390 C C . LYS A 1 303 ? 4.738 -20.524 9.969 1.00 82.00 303 LYS A C 1
ATOM 2392 O O . LYS A 1 303 ? 3.973 -19.738 10.528 1.00 82.00 303 LYS A O 1
ATOM 2397 N N . ALA A 1 304 ? 5.383 -20.245 8.845 1.00 82.31 304 ALA A N 1
ATOM 2398 C CA . ALA A 1 304 ? 5.122 -19.039 8.086 1.00 82.31 304 ALA A CA 1
ATOM 2399 C C . ALA A 1 304 ? 3.766 -19.139 7.386 1.00 82.31 304 ALA A C 1
ATOM 2401 O O . ALA A 1 304 ? 3.336 -20.224 6.988 1.00 82.31 304 ALA A O 1
ATOM 2402 N N . THR A 1 305 ? 3.102 -17.998 7.220 1.00 83.38 305 THR A N 1
ATOM 2403 C CA . THR A 1 305 ? 1.892 -17.933 6.394 1.00 83.38 305 THR A CA 1
ATOM 2404 C C . THR A 1 305 ? 2.306 -17.651 4.960 1.00 83.38 305 THR A C 1
ATOM 2406 O O . THR A 1 305 ? 3.024 -16.688 4.704 1.00 83.38 305 THR A O 1
ATOM 2409 N N . VAL A 1 306 ? 1.861 -18.472 4.013 1.00 81.81 306 VAL A N 1
ATOM 2410 C CA . VAL A 1 306 ? 2.102 -18.222 2.589 1.00 81.81 306 VAL A CA 1
ATOM 2411 C C . VAL A 1 306 ? 0.919 -17.450 2.031 1.00 81.81 306 VAL A C 1
ATOM 2413 O O . VAL A 1 306 ? -0.221 -17.897 2.115 1.00 81.81 306 VAL A O 1
ATOM 2416 N N . ILE A 1 307 ? 1.198 -16.277 1.478 1.00 74.56 307 ILE A N 1
ATOM 2417 C CA . ILE A 1 307 ? 0.224 -15.453 0.773 1.00 74.56 307 ILE A CA 1
ATOM 2418 C C . ILE A 1 307 ? 0.578 -15.541 -0.703 1.00 74.56 307 ILE A C 1
ATOM 2420 O O . ILE A 1 307 ? 1.676 -15.149 -1.086 1.00 74.56 307 ILE A O 1
ATOM 2424 N N . GLU A 1 308 ? -0.323 -16.021 -1.554 1.00 67.25 308 GLU A N 1
ATOM 2425 C CA . GLU A 1 308 ? -0.130 -15.825 -2.992 1.00 67.25 308 GLU A CA 1
ATOM 2426 C C . GLU A 1 308 ? -0.142 -14.318 -3.266 1.00 67.25 308 GLU A C 1
ATOM 2428 O O . GLU A 1 308 ? -1.048 -13.604 -2.820 1.00 67.25 308 GLU A O 1
ATOM 2433 N N . ALA A 1 309 ? 0.923 -13.812 -3.895 1.00 54.91 309 ALA A N 1
ATOM 2434 C CA . ALA A 1 309 ? 1.034 -12.406 -4.238 1.00 54.91 309 ALA A CA 1
ATOM 2435 C C . ALA A 1 309 ? -0.230 -12.008 -4.984 1.00 54.91 309 ALA A C 1
ATOM 2437 O O . ALA A 1 309 ? -0.684 -12.692 -5.904 1.00 54.91 309 ALA A O 1
ATOM 2438 N N . ARG A 1 310 ? -0.849 -10.946 -4.476 1.00 49.47 310 ARG A N 1
ATOM 2439 C CA . ARG A 1 310 ? -2.246 -10.648 -4.757 1.00 49.47 310 ARG A CA 1
ATOM 2440 C C . ARG A 1 310 ? -2.393 -10.368 -6.244 1.00 49.47 310 ARG A C 1
ATOM 2442 O O . ARG A 1 310 ? -1.544 -9.706 -6.840 1.00 49.47 310 ARG A O 1
ATOM 2449 N N . GLY A 1 311 ? -3.453 -10.922 -6.823 1.00 45.25 311 GLY A N 1
ATOM 2450 C CA . GLY A 1 311 ? -3.690 -10.860 -8.256 1.00 45.25 311 GLY A CA 1
ATOM 2451 C C . GLY A 1 311 ? -3.666 -9.433 -8.805 1.00 45.25 311 GLY A C 1
ATOM 2452 O O . GLY A 1 311 ? -3.922 -8.456 -8.105 1.00 45.25 311 GLY A O 1
ATOM 2453 N N . THR A 1 312 ? -3.432 -9.339 -10.109 1.00 45.75 312 THR A N 1
ATOM 2454 C CA . THR A 1 312 ? -3.632 -8.138 -10.939 1.00 45.75 312 THR A CA 1
ATOM 2455 C C . THR A 1 312 ? -5.094 -7.681 -10.993 1.00 45.75 312 THR A C 1
ATOM 2457 O O . THR A 1 312 ? -5.411 -6.637 -11.558 1.00 45.75 312 THR A O 1
ATOM 2460 N N . ASN A 1 313 ? -6.005 -8.438 -10.378 1.00 55.44 313 ASN A N 1
ATOM 2461 C CA . ASN A 1 313 ? -7.416 -8.117 -10.349 1.00 55.44 313 ASN A CA 1
ATOM 2462 C C . ASN A 1 313 ? -7.674 -6.917 -9.439 1.00 55.44 313 ASN A C 1
ATOM 2464 O O . ASN A 1 313 ? -7.701 -7.030 -8.213 1.00 55.44 313 ASN A O 1
ATOM 2468 N N . VAL A 1 314 ? -7.958 -5.774 -10.063 1.00 66.00 314 VAL A N 1
ATOM 2469 C CA . VAL A 1 314 ? -8.650 -4.668 -9.401 1.00 66.00 314 VAL A CA 1
ATOM 2470 C C . VAL A 1 314 ? -9.933 -5.220 -8.798 1.00 66.00 314 VAL A C 1
ATOM 2472 O O . VAL A 1 314 ? -10.850 -5.643 -9.512 1.00 66.00 314 VAL A O 1
ATOM 2475 N N . ARG A 1 315 ? -9.996 -5.216 -7.465 1.00 77.69 315 ARG A N 1
ATOM 2476 C CA . ARG A 1 315 ? -11.219 -5.547 -6.744 1.00 77.69 315 ARG A CA 1
ATOM 2477 C C . ARG A 1 315 ? -12.278 -4.505 -7.088 1.00 77.69 315 ARG A C 1
ATOM 2479 O O . ARG A 1 315 ? -12.050 -3.305 -6.961 1.00 77.69 315 ARG A O 1
ATOM 2486 N N . ARG A 1 316 ? -13.447 -4.979 -7.509 1.00 84.44 316 ARG A N 1
ATOM 2487 C CA . ARG A 1 316 ? -14.593 -4.147 -7.891 1.00 84.44 316 ARG A CA 1
ATOM 2488 C C . ARG A 1 316 ? -15.796 -4.551 -7.050 1.00 84.44 316 ARG A C 1
ATOM 2490 O O . ARG A 1 316 ? -16.632 -5.309 -7.533 1.00 84.44 316 ARG A O 1
ATOM 2497 N N . PRO A 1 317 ? -15.853 -4.137 -5.772 1.00 90.00 317 PRO A N 1
ATOM 2498 C CA . PRO A 1 317 ? -17.011 -4.454 -4.959 1.00 90.00 317 PRO A CA 1
ATOM 2499 C C . PRO A 1 317 ? -18.231 -3.736 -5.534 1.00 90.00 317 PRO A C 1
ATOM 2501 O O . PRO A 1 317 ? -18.153 -2.579 -5.945 1.00 90.00 317 PRO A O 1
ATOM 2504 N N . SER A 1 318 ? -19.367 -4.415 -5.546 1.00 94.12 318 SER A N 1
ATOM 2505 C CA . SER A 1 318 ? -20.653 -3.774 -5.778 1.00 94.12 318 SER A CA 1
ATOM 2506 C C . SER A 1 318 ? -21.101 -3.016 -4.522 1.00 94.12 318 SER A C 1
ATOM 2508 O O . SER A 1 318 ? -20.623 -3.258 -3.410 1.00 94.12 318 SER A O 1
ATOM 2510 N N . MET A 1 319 ? -22.089 -2.127 -4.659 1.00 95.56 319 MET A N 1
ATOM 2511 C CA . MET A 1 319 ? -22.738 -1.527 -3.484 1.00 95.56 319 MET A CA 1
ATOM 2512 C C . MET A 1 319 ? -23.416 -2.584 -2.593 1.00 95.56 319 MET A C 1
ATOM 2514 O O . MET A 1 319 ? -23.517 -2.386 -1.383 1.00 95.56 319 MET A O 1
ATOM 2518 N N . ALA A 1 320 ? -23.839 -3.722 -3.159 1.00 94.69 320 ALA A N 1
ATOM 2519 C CA . ALA A 1 320 ? -24.384 -4.840 -2.393 1.00 94.69 320 ALA A CA 1
ATOM 2520 C C . ALA A 1 320 ? -23.309 -5.516 -1.528 1.00 94.69 320 ALA A C 1
ATOM 2522 O O . ALA A 1 320 ? -23.571 -5.803 -0.362 1.00 94.69 320 ALA A O 1
ATOM 2523 N N . ASP A 1 321 ? -22.088 -5.687 -2.046 1.00 93.69 321 ASP A N 1
ATOM 2524 C CA . ASP A 1 321 ? -20.962 -6.237 -1.278 1.00 93.69 321 ASP A CA 1
ATOM 2525 C C . ASP A 1 321 ? -20.599 -5.340 -0.094 1.00 93.69 321 ASP A C 1
ATOM 2527 O O . ASP A 1 321 ? -20.379 -5.826 1.014 1.00 93.69 321 ASP A O 1
ATOM 2531 N N . VAL A 1 322 ? -20.594 -4.021 -0.309 1.00 96.38 322 VAL A N 1
ATOM 2532 C CA . VAL A 1 322 ? -20.306 -3.020 0.732 1.00 96.38 322 VAL A CA 1
ATOM 2533 C C . VAL A 1 322 ? -21.346 -3.098 1.853 1.00 96.38 322 VAL A C 1
ATOM 2535 O O . VAL A 1 322 ? -20.988 -3.134 3.031 1.00 96.38 322 VAL A O 1
ATOM 2538 N N . ARG A 1 323 ? -22.636 -3.175 1.497 1.00 95.19 323 ARG A N 1
ATOM 2539 C CA . ARG A 1 323 ? -23.737 -3.326 2.462 1.00 95.19 323 ARG A CA 1
ATOM 2540 C C . ARG A 1 323 ? -23.644 -4.655 3.206 1.00 95.19 323 ARG A C 1
ATOM 2542 O O . ARG A 1 323 ? -23.666 -4.665 4.432 1.00 95.19 323 ARG A O 1
ATOM 2549 N N . LYS A 1 324 ? -23.467 -5.764 2.480 1.00 95.06 324 LYS A N 1
ATOM 2550 C CA . LYS A 1 324 ? -23.320 -7.110 3.051 1.00 95.06 324 LYS A CA 1
ATOM 2551 C C . LYS A 1 324 ? -22.156 -7.184 4.037 1.00 95.06 324 LYS A C 1
ATOM 2553 O O . LYS A 1 324 ? -22.301 -7.771 5.104 1.00 95.06 324 LYS A O 1
ATOM 2558 N N . ALA A 1 325 ? -21.017 -6.583 3.701 1.00 95.81 325 ALA A N 1
ATOM 2559 C CA . ALA A 1 325 ? -19.869 -6.532 4.592 1.00 95.81 325 ALA A CA 1
ATOM 2560 C C . ALA A 1 325 ? -20.187 -5.753 5.876 1.00 95.81 325 ALA A C 1
ATOM 2562 O O . ALA A 1 325 ? -19.912 -6.266 6.961 1.00 95.81 325 ALA A O 1
ATOM 2563 N N . SER A 1 326 ? -20.810 -4.575 5.756 1.00 97.00 326 SER A N 1
ATOM 2564 C CA . SER A 1 326 ? -21.168 -3.694 6.877 1.00 97.00 326 SER A CA 1
ATOM 2565 C C . SER A 1 326 ? -22.180 -4.327 7.842 1.00 97.00 326 SER A C 1
ATOM 2567 O O . SER A 1 326 ? -22.055 -4.152 9.052 1.00 97.00 326 SER A O 1
ATOM 2569 N N . LEU A 1 327 ? -23.109 -5.154 7.340 1.00 96.00 327 LEU A N 1
ATOM 2570 C CA . LEU A 1 327 ? -24.086 -5.891 8.161 1.00 96.00 327 LEU A CA 1
ATOM 2571 C C . LEU A 1 327 ? -23.451 -6.846 9.184 1.00 96.00 327 LEU A C 1
ATOM 2573 O O . LEU A 1 327 ? -24.113 -7.232 10.146 1.00 96.00 327 LEU A O 1
ATOM 2577 N N . ARG A 1 328 ? -22.169 -7.204 9.023 1.00 96.69 328 ARG A N 1
ATOM 2578 C CA . ARG A 1 328 ? -21.432 -7.983 10.029 1.00 96.69 328 ARG A CA 1
ATOM 2579 C C . ARG A 1 328 ? -21.284 -7.246 11.362 1.00 96.69 328 ARG A C 1
ATOM 2581 O O . ARG A 1 328 ? -21.065 -7.912 12.367 1.00 96.69 328 ARG A O 1
ATOM 2588 N N . ASN A 1 329 ? -21.399 -5.911 11.372 1.00 96.25 329 ASN A N 1
ATOM 2589 C CA . ASN A 1 329 ? -21.356 -5.076 12.576 1.00 96.25 329 ASN A CA 1
ATOM 2590 C C . ASN A 1 329 ? -20.162 -5.399 13.496 1.00 96.25 329 ASN A C 1
ATOM 2592 O O . ASN A 1 329 ? -20.303 -5.478 14.714 1.00 96.25 329 ASN A O 1
ATOM 2596 N N . CYS A 1 330 ? -18.978 -5.606 12.915 1.00 97.44 330 CYS A N 1
ATOM 2597 C CA . CYS A 1 330 ? -17.791 -6.036 13.654 1.00 97.44 330 CYS A CA 1
ATOM 2598 C C . CYS A 1 330 ? -17.273 -4.968 14.630 1.00 97.44 330 CYS A C 1
ATOM 2600 O O . CYS A 1 330 ? -16.643 -5.313 15.627 1.00 97.44 330 CYS A O 1
ATOM 2602 N N . PHE A 1 331 ? -17.496 -3.692 14.313 1.00 98.56 331 PHE A N 1
ATOM 2603 C CA . PHE A 1 331 ? -17.105 -2.533 15.114 1.00 98.56 331 PHE A CA 1
ATOM 2604 C C . PHE A 1 331 ? -17.906 -1.295 14.686 1.00 98.56 331 PHE A C 1
ATOM 2606 O O . PHE A 1 331 ? -18.434 -1.231 13.572 1.00 98.56 331 PHE A O 1
ATOM 2613 N N . THR A 1 332 ? -17.991 -0.305 15.567 1.00 98.62 332 THR A N 1
ATOM 2614 C CA . THR A 1 332 ? -18.692 0.969 15.356 1.00 98.62 332 THR A CA 1
ATOM 2615 C C . THR A 1 332 ? -17.749 2.080 14.903 1.00 98.62 332 THR A C 1
ATOM 2617 O O . THR A 1 332 ? -16.596 2.151 15.328 1.00 98.62 332 THR A O 1
ATOM 2620 N N . VAL A 1 333 ? -18.238 2.960 14.027 1.00 98.69 333 VAL A N 1
ATOM 2621 C CA . VAL A 1 333 ? -17.463 4.085 13.493 1.00 98.69 333 VAL A CA 1
ATOM 2622 C C . VAL A 1 333 ? -18.297 5.362 13.476 1.00 98.69 333 VAL A C 1
ATOM 2624 O O . VAL A 1 333 ? -19.463 5.342 13.080 1.00 98.69 333 VAL A O 1
ATOM 2627 N N . ILE A 1 334 ? -17.672 6.478 13.843 1.00 98.62 334 ILE A N 1
ATOM 2628 C CA . ILE A 1 334 ? -18.138 7.834 13.524 1.00 98.62 334 ILE A CA 1
ATOM 2629 C C . ILE A 1 334 ? -17.081 8.482 12.629 1.00 98.62 334 ILE A C 1
ATOM 2631 O O . ILE A 1 334 ? -15.893 8.354 12.916 1.00 98.62 334 ILE A O 1
ATOM 2635 N N . SER A 1 335 ? -17.498 9.143 11.545 1.00 98.12 335 SER A N 1
ATOM 2636 C CA . SER A 1 335 ? -16.584 9.792 10.590 1.00 98.12 335 SER A CA 1
ATOM 2637 C C . SER A 1 335 ? -16.844 11.296 10.511 1.00 98.12 335 SER A C 1
ATOM 2639 O O . SER A 1 335 ? -17.918 11.740 10.103 1.00 98.12 335 SER A O 1
ATOM 2641 N N . LEU A 1 336 ? -15.861 12.092 10.923 1.00 97.94 336 LEU A N 1
ATOM 2642 C CA . LEU A 1 336 ? -15.898 13.550 10.844 1.00 97.94 336 LEU A CA 1
ATOM 2643 C C . LEU A 1 336 ? -15.279 14.019 9.523 1.00 97.94 336 LEU A C 1
ATOM 2645 O O . LEU A 1 336 ? -14.281 13.459 9.067 1.00 97.94 336 LEU A O 1
ATOM 2649 N N . PHE A 1 337 ? -15.825 15.078 8.920 1.00 96.44 337 PHE A N 1
ATOM 2650 C CA . PHE A 1 337 ? -15.384 15.566 7.603 1.00 96.44 337 PHE A CA 1
ATOM 2651 C C . PHE A 1 337 ? -15.515 14.484 6.510 1.00 96.44 337 PHE A C 1
ATOM 2653 O O . PHE A 1 337 ? -14.600 14.259 5.716 1.00 96.44 337 PHE A O 1
ATOM 2660 N N . ALA A 1 338 ? -16.640 13.763 6.505 1.00 96.25 338 ALA A N 1
ATOM 2661 C CA . ALA A 1 338 ? -16.790 12.507 5.765 1.00 96.25 338 ALA A CA 1
ATOM 2662 C C . ALA A 1 338 ? -16.779 12.656 4.229 1.00 96.25 338 ALA A C 1
ATOM 2664 O O . ALA A 1 338 ? -16.610 11.670 3.494 1.00 96.25 338 ALA A O 1
ATOM 2665 N N . GLY A 1 339 ? -16.969 13.869 3.707 1.00 94.50 339 GLY A N 1
ATOM 2666 C CA . GLY A 1 339 ? -17.112 14.129 2.284 1.00 94.50 339 GLY A CA 1
ATOM 2667 C C . GLY A 1 339 ? -18.254 13.309 1.690 1.00 94.50 339 GLY A C 1
ATOM 2668 O O . GLY A 1 339 ? -19.294 13.096 2.305 1.00 94.50 339 GLY A O 1
ATOM 2669 N N . GLY A 1 340 ? -18.045 12.788 0.481 1.00 92.81 340 GLY A N 1
ATOM 2670 C CA . GLY A 1 340 ? -19.003 11.853 -0.114 1.00 92.81 340 GLY A CA 1
ATOM 2671 C C . GLY A 1 340 ? -18.875 10.407 0.390 1.00 92.81 340 GLY A C 1
ATOM 2672 O O . GLY A 1 340 ? -19.559 9.547 -0.145 1.00 92.81 340 GLY A O 1
ATOM 2673 N N . GLY A 1 341 ? -18.013 10.102 1.372 1.00 95.50 341 GLY A N 1
ATOM 2674 C CA . GLY A 1 341 ? -17.989 8.784 2.025 1.00 95.50 341 GLY A CA 1
ATOM 2675 C C . GLY A 1 341 ? -16.968 7.763 1.510 1.00 95.50 341 GLY A C 1
ATOM 2676 O O . GLY A 1 341 ? -17.192 6.560 1.643 1.00 95.50 341 GLY A O 1
ATOM 2677 N N . GLY A 1 342 ? -15.834 8.207 0.961 1.00 96.06 342 GLY A N 1
ATOM 2678 C CA . GLY A 1 342 ? -14.754 7.308 0.521 1.00 96.06 342 GLY A CA 1
ATOM 2679 C C . GLY A 1 342 ? -14.147 6.467 1.656 1.00 96.06 342 GLY A C 1
ATOM 2680 O O . GLY A 1 342 ? -14.109 5.241 1.557 1.00 96.06 342 GLY A O 1
ATOM 2681 N N . SER A 1 343 ? -13.752 7.099 2.773 1.00 97.00 343 SER A N 1
ATOM 2682 C CA . SER A 1 343 ? -13.256 6.387 3.966 1.00 97.00 343 SER A CA 1
ATOM 2683 C C . SER A 1 343 ? -14.343 5.492 4.569 1.00 97.00 343 SER A C 1
ATOM 2685 O O . SER A 1 343 ? -14.110 4.312 4.827 1.00 97.00 343 SER A O 1
ATOM 2687 N N . SER A 1 344 ? -15.563 6.024 4.706 1.00 97.81 344 SER A N 1
ATOM 2688 C CA . SER A 1 344 ? -16.740 5.292 5.194 1.00 97.81 344 SER A CA 1
ATOM 2689 C C . SER A 1 344 ? -16.989 3.997 4.419 1.00 97.81 344 SER A C 1
ATOM 2691 O O . SER A 1 344 ? -17.251 2.962 5.027 1.00 97.81 344 SER A O 1
ATOM 2693 N N . MET A 1 345 ? -16.859 4.012 3.090 1.00 97.56 345 MET A N 1
ATOM 2694 C CA . MET A 1 345 ? -16.947 2.793 2.283 1.00 97.56 345 MET A CA 1
ATOM 2695 C C . MET A 1 345 ? -15.869 1.770 2.662 1.00 97.56 345 MET A C 1
ATOM 2697 O O . MET A 1 345 ? -16.177 0.586 2.778 1.00 97.56 345 MET A O 1
ATOM 2701 N N . GLY A 1 346 ? -14.629 2.211 2.886 1.00 97.81 346 GLY A N 1
ATOM 2702 C CA . GLY A 1 346 ? -13.541 1.339 3.328 1.00 97.81 346 GLY A CA 1
ATOM 2703 C C . GLY A 1 346 ? -13.835 0.662 4.666 1.00 97.81 346 GLY A C 1
ATOM 2704 O O . GLY A 1 346 ? -13.738 -0.558 4.784 1.00 97.81 346 GLY A O 1
ATOM 2705 N N . TYR A 1 347 ? -14.292 1.428 5.658 1.00 98.62 347 TYR A N 1
ATOM 2706 C CA . TYR A 1 347 ? -14.720 0.878 6.948 1.00 98.62 347 TYR A CA 1
ATOM 2707 C C . TYR A 1 347 ? -15.863 -0.132 6.804 1.00 98.62 347 TYR A C 1
ATOM 2709 O O . TYR A 1 347 ? -15.826 -1.192 7.425 1.00 98.62 347 TYR A O 1
ATOM 2717 N N . ARG A 1 348 ? -16.858 0.156 5.957 1.00 98.50 348 ARG A N 1
ATOM 2718 C CA . ARG A 1 348 ? -17.987 -0.751 5.688 1.00 98.50 348 ARG A CA 1
ATOM 2719 C C . ARG A 1 348 ? -17.535 -2.068 5.069 1.00 98.50 348 ARG A C 1
ATOM 2721 O O . ARG A 1 348 ? -17.965 -3.128 5.520 1.00 98.50 348 ARG A O 1
ATOM 2728 N N . LEU A 1 349 ? -16.625 -2.016 4.097 1.00 97.81 349 LEU A N 1
ATOM 2729 C CA . LEU A 1 349 ? -16.018 -3.207 3.498 1.00 97.81 349 LEU A CA 1
ATOM 2730 C C . LEU A 1 349 ? -15.265 -4.056 4.541 1.00 97.81 349 LEU A C 1
ATOM 2732 O O . LEU A 1 349 ? -15.385 -5.282 4.541 1.00 97.81 349 LEU A O 1
ATOM 2736 N N . ALA A 1 350 ? -14.610 -3.416 5.514 1.00 97.56 350 ALA A N 1
ATOM 2737 C CA . ALA A 1 350 ? -13.960 -4.088 6.642 1.00 97.56 350 ALA A CA 1
ATOM 2738 C C . ALA A 1 350 ? -14.940 -4.643 7.702 1.00 97.56 350 ALA A C 1
ATOM 2740 O O . ALA A 1 350 ? -14.514 -5.280 8.663 1.00 97.56 350 ALA A O 1
ATOM 2741 N N . GLY A 1 351 ? -16.255 -4.455 7.532 1.00 98.12 351 GLY A N 1
ATOM 2742 C CA . GLY A 1 351 ? -17.281 -4.910 8.476 1.00 98.12 351 GLY A CA 1
ATOM 2743 C C . GLY A 1 351 ? -17.711 -3.880 9.518 1.00 98.12 351 GLY A C 1
ATOM 2744 O O . GLY A 1 351 ? -18.416 -4.230 10.462 1.00 98.12 351 GLY A O 1
ATOM 2745 N N . GLY A 1 352 ? -17.298 -2.625 9.350 1.00 98.19 352 GLY A N 1
ATOM 2746 C CA . GLY A 1 352 ? -17.667 -1.517 10.217 1.00 98.19 352 GLY A CA 1
ATOM 2747 C C . GLY A 1 352 ? -19.107 -1.049 10.013 1.00 98.19 352 GLY A C 1
ATOM 2748 O O . GLY A 1 352 ? -19.637 -1.033 8.897 1.00 98.19 352 GLY A O 1
ATOM 2749 N N . ASN A 1 353 ? -19.714 -0.616 11.111 1.00 97.81 353 ASN A N 1
ATOM 2750 C CA . ASN A 1 353 ? -21.006 0.050 11.154 1.00 97.81 353 ASN A CA 1
ATOM 2751 C C . ASN A 1 353 ? -20.798 1.557 11.347 1.00 97.81 353 ASN A C 1
ATOM 2753 O O . ASN A 1 353 ? -20.386 1.990 12.426 1.00 97.81 353 ASN A O 1
ATOM 2757 N N . ILE A 1 354 ? -21.077 2.345 10.305 1.00 98.19 354 ILE A N 1
ATOM 2758 C CA . ILE A 1 354 ? -20.989 3.806 10.384 1.00 98.19 354 ILE A CA 1
ATOM 2759 C C . ILE A 1 354 ? -22.260 4.349 11.033 1.00 98.19 354 ILE A C 1
ATOM 2761 O O . ILE A 1 354 ? -23.310 4.425 10.391 1.00 98.19 354 ILE A O 1
ATOM 2765 N N . ARG A 1 355 ? -22.142 4.738 12.302 1.00 97.88 355 ARG A N 1
ATOM 2766 C CA . ARG A 1 355 ? -23.259 5.205 13.127 1.00 97.88 355 ARG A CA 1
ATOM 2767 C C . ARG A 1 355 ? -23.688 6.622 12.767 1.00 97.88 355 ARG A C 1
ATOM 2769 O O . ARG A 1 355 ? -24.875 6.872 12.582 1.00 97.88 355 ARG A O 1
ATOM 2776 N N . ALA A 1 356 ? -22.720 7.521 12.627 1.00 98.19 356 ALA A N 1
ATOM 2777 C CA . ALA A 1 356 ? -22.951 8.895 12.210 1.00 98.19 356 ALA A CA 1
ATOM 2778 C C . ALA A 1 356 ? -21.778 9.447 11.404 1.00 98.19 356 ALA A C 1
ATOM 2780 O O . ALA A 1 356 ? -20.636 8.993 11.543 1.00 98.19 356 ALA A O 1
ATOM 2781 N N . ILE A 1 357 ? -22.069 10.474 10.609 1.00 98.12 357 ILE A N 1
ATOM 2782 C CA . ILE A 1 357 ? -21.059 11.323 9.987 1.00 98.12 357 ILE A CA 1
ATOM 2783 C C . ILE A 1 357 ? -21.313 12.810 10.232 1.00 98.12 357 ILE A C 1
ATOM 2785 O O . ILE A 1 357 ? -22.455 13.225 10.423 1.00 98.12 357 ILE A O 1
ATOM 2789 N N . ASN A 1 358 ? -20.249 13.611 10.153 1.00 97.50 358 ASN A N 1
ATOM 2790 C CA . ASN A 1 358 ? -20.335 15.065 10.017 1.00 97.50 358 ASN A CA 1
ATOM 2791 C C . ASN A 1 358 ? -19.830 15.507 8.630 1.00 97.50 358 ASN A C 1
ATOM 2793 O O . ASN A 1 358 ? -18.703 15.178 8.252 1.00 97.50 358 ASN A O 1
ATOM 2797 N N . GLU A 1 359 ? -20.652 16.250 7.882 1.00 96.50 359 GLU A N 1
ATOM 2798 C CA . GLU A 1 359 ? -20.293 16.829 6.580 1.00 96.50 359 GLU A CA 1
ATOM 2799 C C . GLU A 1 359 ? -21.097 18.105 6.276 1.00 96.50 359 GLU A C 1
ATOM 2801 O O . GLU A 1 359 ? -22.288 18.059 5.973 1.00 96.50 359 GLU A O 1
ATOM 2806 N N . PHE A 1 360 ? -20.425 19.254 6.301 1.00 95.00 360 PHE A N 1
ATOM 2807 C CA . PHE A 1 360 ? -21.055 20.570 6.153 1.00 95.00 360 PHE A CA 1
ATOM 2808 C C . PHE A 1 360 ? -21.301 21.018 4.698 1.00 95.00 360 PHE A C 1
ATOM 2810 O O . PHE A 1 360 ? -22.075 21.953 4.453 1.00 95.00 360 PHE A O 1
ATOM 2817 N N . VAL A 1 361 ? -20.651 20.391 3.709 1.00 94.38 361 VAL A N 1
ATOM 2818 C CA . VAL A 1 361 ? -20.907 20.648 2.288 1.00 94.38 361 VAL A CA 1
ATOM 2819 C C . VAL A 1 361 ? -22.185 19.921 1.902 1.00 94.38 361 VAL A C 1
ATOM 2821 O O . VAL A 1 361 ? -22.225 18.698 1.764 1.00 94.38 361 VAL A O 1
ATOM 2824 N N . ALA A 1 362 ? -23.244 20.692 1.675 1.00 94.38 362 ALA A N 1
ATOM 2825 C CA . ALA A 1 362 ? -24.585 20.153 1.503 1.00 94.38 362 ALA A CA 1
ATOM 2826 C C . ALA A 1 362 ? -24.678 19.125 0.358 1.00 94.38 362 ALA A C 1
ATOM 2828 O O . ALA A 1 362 ? -25.398 18.135 0.479 1.00 94.38 362 ALA A O 1
ATOM 2829 N N . GLU A 1 363 ? -23.986 19.335 -0.768 1.00 95.19 363 GLU A N 1
ATOM 2830 C CA . GLU A 1 363 ? -23.967 18.363 -1.875 1.00 95.19 363 GLU A CA 1
ATOM 2831 C C . GLU A 1 363 ? -23.180 17.089 -1.534 1.00 95.19 363 GLU A C 1
ATOM 2833 O O . GLU A 1 363 ? -23.532 16.010 -2.005 1.00 95.19 363 GLU A O 1
ATOM 2838 N N . ALA A 1 364 ? -22.136 17.175 -0.704 1.00 95.56 364 ALA A N 1
ATOM 2839 C CA . ALA A 1 364 ? -21.413 15.998 -0.230 1.00 95.56 364 ALA A CA 1
ATOM 2840 C C . ALA A 1 364 ? -22.266 15.182 0.752 1.00 95.56 364 ALA A C 1
ATOM 2842 O O . ALA A 1 364 ? -22.370 13.968 0.592 1.00 95.56 364 ALA A O 1
ATOM 2843 N N . ALA A 1 365 ? -22.974 15.848 1.667 1.00 96.75 365 ALA A N 1
ATOM 2844 C CA . ALA A 1 365 ? -23.947 15.213 2.554 1.00 96.75 365 ALA A CA 1
ATOM 2845 C C . ALA A 1 365 ? -25.084 14.532 1.770 1.00 96.75 365 ALA A C 1
ATOM 2847 O O . ALA A 1 365 ? -25.356 13.350 1.974 1.00 96.75 365 ALA A O 1
ATOM 2848 N N . ARG A 1 366 ? -25.687 15.228 0.789 1.00 96.56 366 ARG A N 1
ATOM 2849 C CA . ARG A 1 366 ? -26.696 14.636 -0.116 1.00 96.56 366 ARG A CA 1
ATOM 2850 C C . ARG A 1 366 ? -26.157 13.408 -0.840 1.00 96.56 366 ARG A C 1
ATOM 2852 O O . ARG A 1 366 ? -26.846 12.394 -0.949 1.00 96.56 366 ARG A O 1
ATOM 2859 N N . ASN A 1 367 ? -24.928 13.498 -1.338 1.00 96.00 367 ASN A N 1
ATOM 2860 C CA . ASN A 1 367 ? -24.263 12.396 -2.008 1.00 96.00 367 ASN A CA 1
ATOM 2861 C C . ASN A 1 367 ? -24.055 11.186 -1.086 1.00 96.00 367 ASN A C 1
ATOM 2863 O O . ASN A 1 367 ? -24.309 10.054 -1.504 1.00 96.00 367 ASN A O 1
ATOM 2867 N N . TYR A 1 368 ? -23.630 11.430 0.152 1.00 97.75 368 TYR A N 1
ATOM 2868 C CA . TYR A 1 368 ? -23.447 10.400 1.166 1.00 97.75 368 TYR A CA 1
ATOM 2869 C C . TYR A 1 368 ? -24.769 9.676 1.446 1.00 97.75 368 TYR A C 1
ATOM 2871 O O . TYR A 1 368 ? -24.847 8.459 1.269 1.00 97.75 368 TYR A O 1
ATOM 2879 N N . SER A 1 369 ? -25.835 10.417 1.776 1.00 97.56 369 SER A N 1
ATOM 2880 C CA . SER A 1 369 ? -27.154 9.848 2.098 1.00 97.56 369 SER A CA 1
ATOM 2881 C C . SER A 1 369 ? -27.766 9.048 0.945 1.00 97.56 369 SER A C 1
ATOM 2883 O O . SER A 1 369 ? -28.500 8.095 1.179 1.00 97.56 369 SER A O 1
ATOM 2885 N N . LYS A 1 370 ? -27.459 9.382 -0.317 1.00 97.19 370 LYS A N 1
ATOM 2886 C CA . LYS A 1 370 ? -27.909 8.581 -1.472 1.00 97.19 370 LYS A CA 1
ATOM 2887 C C . LYS A 1 370 ? -27.263 7.196 -1.529 1.00 97.19 370 LYS A C 1
ATOM 2889 O O . LYS A 1 370 ? -27.899 6.256 -1.998 1.00 97.19 370 LYS A O 1
ATOM 2894 N N . ASN A 1 371 ? -26.016 7.069 -1.085 1.00 97.00 371 ASN A N 1
ATOM 2895 C CA . ASN A 1 371 ? -25.294 5.797 -1.086 1.00 97.00 371 ASN A CA 1
ATOM 2896 C C . ASN A 1 371 ? -25.537 4.991 0.202 1.00 97.00 371 ASN A C 1
ATOM 2898 O O . ASN A 1 371 ? -25.603 3.758 0.143 1.00 97.00 371 ASN A O 1
ATOM 2902 N N . PHE A 1 372 ? -25.709 5.692 1.326 1.00 96.75 372 PHE A N 1
ATOM 2903 C CA . PHE A 1 372 ? -25.824 5.150 2.683 1.00 96.75 372 PHE A CA 1
ATOM 2904 C C . PHE A 1 372 ? -26.989 5.813 3.449 1.00 96.75 372 PHE A C 1
ATOM 2906 O O . PHE A 1 372 ? -26.752 6.610 4.361 1.00 96.75 372 PHE A O 1
ATOM 2913 N N . PRO A 1 373 ? -28.250 5.554 3.055 1.00 95.56 373 PRO A N 1
ATOM 2914 C CA . PRO A 1 373 ? -29.425 6.227 3.620 1.00 95.56 373 PRO A CA 1
ATOM 2915 C C . PRO A 1 373 ? -29.678 5.914 5.100 1.00 95.56 373 PRO A C 1
ATOM 2917 O O . PRO A 1 373 ? -30.408 6.643 5.759 1.00 95.56 373 PRO A O 1
ATOM 2920 N N . GLU A 1 374 ? -29.094 4.837 5.620 1.00 92.50 374 GLU A N 1
ATOM 2921 C CA . GLU A 1 374 ? -29.248 4.394 7.004 1.00 92.50 374 GLU A CA 1
ATOM 2922 C C . GLU A 1 374 ? -28.335 5.122 8.003 1.00 92.50 374 GLU A C 1
ATOM 2924 O O . GLU A 1 374 ? -28.517 4.988 9.210 1.00 92.50 374 GLU A O 1
ATOM 2929 N N . THR A 1 375 ? -27.332 5.865 7.526 1.00 97.00 375 THR A N 1
ATOM 2930 C CA . THR A 1 375 ? -26.398 6.588 8.398 1.00 97.00 375 THR A CA 1
ATOM 2931 C C . THR A 1 375 ? -26.961 7.943 8.798 1.00 97.00 375 THR A C 1
ATOM 2933 O O . THR A 1 375 ? -27.419 8.708 7.950 1.00 97.00 375 THR A O 1
ATOM 2936 N N . VAL A 1 376 ? -26.841 8.283 10.083 1.00 97.44 376 VAL A N 1
ATOM 2937 C CA . VAL A 1 376 ? -27.159 9.625 10.582 1.00 97.44 376 VAL A CA 1
ATOM 2938 C C . VAL A 1 376 ? -26.154 10.631 10.015 1.00 97.44 376 VAL A C 1
ATOM 2940 O O . VAL A 1 376 ? -24.944 10.467 10.175 1.00 97.44 376 VAL A O 1
ATOM 2943 N N . VAL A 1 377 ? -26.647 11.675 9.347 1.00 97.62 377 VAL A N 1
ATOM 2944 C CA . VAL A 1 377 ? -25.811 12.716 8.735 1.00 97.62 377 VAL A CA 1
ATOM 2945 C C . VAL A 1 377 ? -26.038 14.048 9.433 1.00 97.62 377 VAL A C 1
ATOM 2947 O O . VAL A 1 377 ? -27.132 14.603 9.367 1.00 97.62 377 VAL A O 1
ATOM 2950 N N . ASP A 1 378 ? -24.989 14.579 10.057 1.00 96.50 378 ASP A N 1
ATOM 2951 C CA . ASP A 1 378 ? -24.983 15.923 10.628 1.00 96.50 378 ASP A CA 1
ATOM 2952 C C . ASP A 1 378 ? -24.305 16.905 9.668 1.00 96.50 378 ASP A C 1
ATOM 2954 O O . ASP A 1 378 ? -23.125 16.768 9.337 1.00 96.50 378 ASP A O 1
ATOM 2958 N N . THR A 1 379 ? -25.062 17.903 9.214 1.00 96.44 379 THR A N 1
ATOM 2959 C CA . THR A 1 379 ? -24.606 18.879 8.216 1.00 96.44 379 THR A CA 1
ATOM 2960 C C . THR A 1 379 ? -24.085 20.186 8.807 1.00 96.44 379 THR A C 1
ATOM 2962 O O . THR A 1 379 ? -23.876 21.150 8.065 1.00 96.44 379 THR A O 1
ATOM 2965 N N . ARG A 1 380 ? -23.933 20.276 10.131 1.00 94.81 380 ARG A N 1
ATOM 2966 C CA . ARG A 1 380 ? -23.399 21.471 10.795 1.00 94.81 380 ARG A CA 1
ATOM 2967 C C . ARG A 1 380 ? -21.890 21.582 10.587 1.00 94.81 380 ARG A C 1
ATOM 2969 O O . ARG A 1 380 ? -21.215 20.604 10.259 1.00 94.81 380 ARG A O 1
ATOM 2976 N N . ASP A 1 381 ? -21.345 22.777 10.798 1.00 93.81 381 ASP A N 1
ATOM 2977 C CA . ASP A 1 381 ? -19.900 22.913 10.990 1.00 93.81 381 ASP A CA 1
ATOM 2978 C C . ASP A 1 381 ? -19.505 22.139 12.255 1.00 93.81 381 ASP A C 1
ATOM 2980 O O . ASP A 1 381 ? -20.213 22.183 13.263 1.00 93.81 381 ASP A O 1
ATOM 2984 N N . ILE A 1 382 ? -18.374 21.434 12.225 1.00 94.62 382 ILE A N 1
ATOM 2985 C CA . ILE A 1 382 ? -17.881 20.688 13.389 1.00 94.62 382 ILE A CA 1
ATOM 2986 C C . ILE A 1 382 ? -17.740 21.587 14.626 1.00 94.62 382 ILE A C 1
ATOM 2988 O O . ILE A 1 382 ? -17.967 21.129 15.743 1.00 94.62 382 ILE A O 1
ATOM 2992 N N . ARG A 1 383 ? -17.438 22.879 14.431 1.00 93.25 383 ARG A N 1
ATOM 2993 C CA . ARG A 1 383 ? -17.320 23.890 15.494 1.00 93.25 383 ARG A CA 1
ATOM 2994 C C . ARG A 1 383 ? -18.619 24.102 16.269 1.00 93.25 383 ARG A C 1
ATOM 2996 O O . ARG A 1 383 ? -18.574 24.469 17.439 1.00 93.25 383 ARG A O 1
ATOM 3003 N N . ASP A 1 384 ? -19.762 23.835 15.645 1.00 92.75 384 ASP A N 1
ATOM 3004 C CA . ASP A 1 384 ? -21.068 23.896 16.302 1.00 92.75 384 ASP A CA 1
ATOM 3005 C C . ASP A 1 384 ? -21.414 22.606 17.055 1.00 92.75 384 ASP A C 1
ATOM 3007 O O . ASP A 1 384 ? -22.272 22.627 17.930 1.00 92.75 384 ASP A O 1
ATOM 3011 N N . ILE A 1 385 ? -20.747 21.490 16.742 1.00 92.06 385 ILE A N 1
ATOM 3012 C CA . ILE A 1 385 ? -20.924 20.196 17.423 1.00 92.06 385 ILE A CA 1
ATOM 3013 C C . ILE A 1 385 ? -20.029 20.101 18.662 1.00 92.06 385 ILE A C 1
ATOM 3015 O O . ILE A 1 385 ? -20.376 19.436 19.630 1.00 92.06 385 ILE A O 1
ATOM 3019 N N . ILE A 1 386 ? -18.868 20.754 18.636 1.00 92.38 386 ILE A N 1
ATOM 3020 C CA . ILE A 1 386 ? -17.861 20.690 19.708 1.00 92.38 386 ILE A CA 1
ATOM 3021 C C . ILE A 1 386 ? -17.859 21.917 20.620 1.00 92.38 386 ILE A C 1
ATOM 3023 O O . ILE A 1 386 ? -16.944 22.068 21.430 1.00 92.38 386 ILE A O 1
ATOM 3027 N N . ARG A 1 387 ? -18.842 22.812 20.463 1.00 90.25 387 ARG A N 1
ATOM 3028 C CA . ARG A 1 387 ? -18.900 24.090 21.179 1.00 90.25 387 ARG A CA 1
ATOM 3029 C C . ARG A 1 387 ? -18.810 23.887 22.689 1.00 90.25 387 ARG A C 1
ATOM 3031 O O . ARG A 1 387 ? -18.029 24.575 23.345 1.00 90.25 387 ARG A O 1
ATOM 3038 N N . TYR A 1 388 ? -19.555 22.918 23.216 1.00 92.88 388 TYR A N 1
ATOM 3039 C CA . TYR A 1 388 ? -19.465 22.481 24.603 1.00 92.88 388 TYR A CA 1
ATOM 3040 C C . TYR A 1 388 ? -19.242 20.964 24.687 1.00 92.88 388 TYR A C 1
ATOM 3042 O O . TYR A 1 388 ? -19.751 20.219 23.849 1.00 92.88 388 TYR A O 1
ATOM 3050 N N . PRO A 1 389 ? -18.551 20.451 25.727 1.00 92.88 389 PRO A N 1
ATOM 3051 C CA . PRO A 1 389 ? -18.396 19.006 25.915 1.00 92.88 389 PRO A CA 1
ATOM 3052 C C . PRO A 1 389 ? -19.726 18.238 25.941 1.00 92.88 389 PRO A C 1
ATOM 3054 O O . PRO A 1 389 ? -19.802 17.125 25.426 1.00 92.88 389 PRO A O 1
ATOM 3057 N N . ALA A 1 390 ? -20.785 18.849 26.485 1.00 93.88 390 ALA A N 1
ATOM 3058 C CA . ALA A 1 390 ? -22.127 18.273 26.511 1.00 93.88 390 ALA A CA 1
ATOM 3059 C C . ALA A 1 390 ? -22.713 18.039 25.105 1.00 93.88 390 ALA A C 1
ATOM 3061 O O . ALA A 1 390 ? -23.441 17.068 24.918 1.00 93.88 390 ALA A O 1
ATOM 3062 N N . ASP A 1 391 ? -22.358 18.860 24.112 1.00 94.06 391 ASP A N 1
ATOM 3063 C CA . ASP A 1 391 ? -22.850 18.719 22.735 1.00 94.06 391 ASP A CA 1
ATOM 3064 C C . ASP A 1 391 ? -22.267 17.472 22.057 1.00 94.06 391 ASP A C 1
ATOM 3066 O O . ASP A 1 391 ? -22.969 16.760 21.339 1.00 94.06 391 ASP A O 1
ATOM 3070 N N . ILE A 1 392 ? -21.001 17.151 22.343 1.00 94.12 392 ILE A N 1
ATOM 3071 C CA . ILE A 1 392 ? -20.343 15.929 21.855 1.00 94.12 392 ILE A CA 1
ATOM 3072 C C . ILE A 1 392 ? -20.987 14.697 22.490 1.00 94.12 392 ILE A C 1
ATOM 3074 O O . ILE A 1 392 ? -21.257 13.713 21.802 1.00 94.12 392 ILE A O 1
ATOM 3078 N N . LEU A 1 393 ? -21.272 14.746 23.793 1.00 95.06 393 LEU A N 1
ATOM 3079 C CA . LEU A 1 393 ? -21.960 13.653 24.484 1.00 95.06 393 LEU A CA 1
ATOM 3080 C C . LEU A 1 393 ? -23.387 13.468 23.957 1.00 95.06 393 LEU A C 1
ATOM 3082 O O . LEU A 1 393 ? -23.800 12.336 23.712 1.00 95.06 393 LEU A O 1
ATOM 3086 N N . ALA A 1 394 ? -24.111 14.561 23.709 1.00 92.94 394 ALA A N 1
ATOM 3087 C CA . ALA A 1 394 ? -25.424 14.518 23.075 1.00 92.94 394 ALA A CA 1
ATOM 3088 C C . ALA A 1 394 ? -25.343 13.917 21.662 1.00 92.94 394 ALA A C 1
ATOM 3090 O O . ALA A 1 394 ? -26.167 13.078 21.307 1.00 92.94 394 ALA A O 1
ATOM 3091 N N . PHE A 1 395 ? -24.319 14.274 20.880 1.00 93.75 395 PHE A N 1
ATOM 3092 C CA . PHE A 1 395 ? -24.081 13.697 19.557 1.00 93.75 395 PHE A CA 1
ATOM 3093 C C . PHE A 1 395 ? -23.861 12.177 19.609 1.00 93.75 395 PHE A C 1
ATOM 3095 O O . PHE A 1 395 ? -24.426 11.449 18.795 1.00 93.75 395 PHE A O 1
ATOM 3102 N N . LEU A 1 396 ? -23.080 11.676 20.572 1.00 96.62 396 LEU A N 1
ATOM 3103 C CA . LEU A 1 396 ? -22.908 10.232 20.775 1.00 96.62 396 LEU A CA 1
ATOM 3104 C C . LEU A 1 396 ? -24.226 9.561 21.191 1.00 96.62 396 LEU A C 1
ATOM 3106 O O . LEU A 1 396 ? -24.578 8.503 20.660 1.00 96.62 396 LEU A O 1
ATOM 3110 N N . ALA A 1 397 ? -24.990 10.204 22.076 1.00 95.00 397 ALA A N 1
ATOM 3111 C CA . ALA A 1 397 ? -26.268 9.687 22.550 1.00 95.00 397 ALA A CA 1
ATOM 3112 C C . ALA A 1 397 ? -27.301 9.533 21.417 1.00 95.00 397 ALA A C 1
ATOM 3114 O O . ALA A 1 397 ? -28.051 8.557 21.422 1.00 95.00 397 ALA A O 1
ATOM 3115 N N . LEU A 1 398 ? -27.289 10.412 20.400 1.00 92.88 398 LEU A N 1
ATOM 3116 C CA . LEU A 1 398 ? -28.153 10.295 19.208 1.00 92.88 398 LEU A CA 1
ATOM 3117 C C . LEU A 1 398 ? -27.991 8.961 18.470 1.00 92.88 398 LEU A C 1
ATOM 3119 O O . LEU A 1 398 ? -28.916 8.510 17.798 1.00 92.88 398 LEU A O 1
ATOM 3123 N N . VAL A 1 399 ? -26.822 8.328 18.583 1.00 94.81 399 VAL A N 1
ATOM 3124 C CA . VAL A 1 399 ? -26.526 7.038 17.951 1.00 94.81 399 VAL A CA 1
ATOM 3125 C C . VAL A 1 399 ? -26.381 5.890 18.949 1.00 94.81 399 VAL A C 1
ATOM 3127 O O . VAL A 1 399 ? -25.899 4.811 18.585 1.00 94.81 399 VAL A O 1
ATOM 3130 N N . GLY A 1 400 ? -26.836 6.108 20.187 1.00 96.12 400 GLY A N 1
ATOM 3131 C CA . GLY A 1 400 ? -26.843 5.114 21.255 1.00 96.12 400 GLY A CA 1
ATOM 3132 C C . GLY A 1 400 ? -25.449 4.763 21.767 1.00 96.12 400 GLY A C 1
ATOM 3133 O O . GLY A 1 400 ? -25.192 3.592 22.029 1.00 96.12 400 GLY A O 1
ATOM 3134 N N . LEU A 1 401 ? -24.546 5.744 21.844 1.00 97.25 401 LEU A N 1
ATOM 3135 C CA . LEU A 1 401 ? -23.194 5.576 22.375 1.00 97.25 401 LEU A CA 1
ATOM 3136 C C . LEU A 1 401 ? -22.938 6.536 23.541 1.00 97.25 401 LEU A C 1
ATOM 3138 O O . LEU A 1 401 ? -23.338 7.699 23.508 1.00 97.25 401 LEU A O 1
ATOM 3142 N N . GLY A 1 402 ? -22.213 6.056 24.546 1.00 97.62 402 GLY A N 1
ATOM 3143 C CA . GLY A 1 402 ? -21.585 6.862 25.587 1.00 97.62 402 GLY A CA 1
ATOM 3144 C C . GLY A 1 402 ? -20.124 7.203 25.274 1.00 97.62 402 GLY A C 1
ATOM 3145 O O . GLY A 1 402 ? -19.497 6.654 24.360 1.00 97.62 402 GLY A O 1
ATOM 3146 N N . ALA A 1 403 ? -19.548 8.104 26.074 1.00 97.06 403 ALA A N 1
ATOM 3147 C CA . ALA A 1 403 ? -18.112 8.362 26.033 1.00 97.06 403 ALA A CA 1
ATOM 3148 C C . ALA A 1 403 ? -17.337 7.079 26.354 1.00 97.06 403 ALA A C 1
ATOM 3150 O O . ALA A 1 403 ? -17.640 6.368 27.309 1.00 97.06 403 ALA A O 1
ATOM 3151 N N . GLY A 1 404 ? -16.316 6.782 25.558 1.00 97.38 404 GLY A N 1
ATOM 3152 C CA . GLY A 1 404 ? -15.494 5.594 25.748 1.00 97.38 404 GLY A CA 1
ATOM 3153 C C . GLY A 1 404 ? -15.982 4.327 25.042 1.00 97.38 404 GLY A C 1
ATOM 3154 O O . GLY A 1 404 ? -15.208 3.367 24.955 1.00 97.38 404 GLY A O 1
ATOM 3155 N N . GLU A 1 405 ? -17.213 4.314 24.522 1.00 97.69 405 GLU A N 1
ATOM 3156 C CA . GLU A 1 405 ? -17.814 3.121 23.912 1.00 97.69 405 GLU A CA 1
ATOM 3157 C C . GLU A 1 405 ? -17.476 2.967 22.426 1.00 97.69 405 GLU A C 1
ATOM 3159 O O . GLU A 1 405 ? -17.269 1.841 21.964 1.00 97.69 405 GLU A O 1
ATOM 3164 N N . LEU A 1 406 ? -17.357 4.086 21.700 1.00 98.56 406 LEU A N 1
ATOM 3165 C CA . LEU A 1 406 ? -17.051 4.114 20.268 1.00 98.56 406 LEU A CA 1
ATOM 3166 C C . LEU A 1 406 ? -15.761 3.343 19.954 1.00 98.56 406 LEU A C 1
ATOM 3168 O O . LEU A 1 406 ? -14.715 3.595 20.554 1.00 98.56 406 LEU A O 1
ATOM 3172 N N . ASP A 1 407 ? -15.810 2.426 18.985 1.00 98.81 407 ASP A N 1
ATOM 3173 C CA . ASP A 1 407 ? -14.624 1.649 18.613 1.00 98.81 407 ASP A CA 1
ATOM 3174 C C . ASP A 1 407 ? -13.626 2.481 17.807 1.00 98.81 407 ASP A C 1
ATOM 3176 O O . ASP A 1 407 ? -12.445 2.523 18.153 1.00 98.81 407 ASP A O 1
ATOM 3180 N N . ILE A 1 408 ? -14.090 3.146 16.743 1.00 98.81 408 ILE A N 1
ATOM 3181 C CA . ILE A 1 408 ? -13.235 3.940 15.857 1.00 98.81 408 ILE A CA 1
ATOM 3182 C C . ILE A 1 408 ? -13.834 5.328 15.617 1.00 98.81 408 ILE A C 1
ATOM 3184 O O . ILE A 1 408 ? -14.975 5.460 15.178 1.00 98.81 408 ILE A O 1
ATOM 3188 N N . LEU A 1 409 ? -13.029 6.367 15.827 1.00 98.81 409 LEU A N 1
ATOM 3189 C CA . LEU A 1 409 ? -13.299 7.706 15.306 1.00 98.81 409 LEU A CA 1
ATOM 3190 C C . LEU A 1 409 ? -12.418 7.966 14.081 1.00 98.81 409 LEU A C 1
ATOM 3192 O O . LEU A 1 409 ? -11.193 8.006 14.194 1.00 98.81 409 LEU A O 1
ATOM 3196 N N . ASP A 1 410 ? -13.052 8.142 12.927 1.00 98.62 410 ASP A N 1
ATOM 3197 C CA . ASP A 1 410 ? -12.424 8.536 11.664 1.00 98.62 410 ASP A CA 1
ATOM 3198 C C . ASP A 1 410 ? -12.536 10.049 11.457 1.00 98.62 410 ASP A C 1
ATOM 3200 O O . ASP A 1 410 ? -13.548 10.661 11.807 1.00 98.62 410 ASP A O 1
ATOM 3204 N N . GLY A 1 411 ? -11.524 10.662 10.847 1.00 97.00 411 GLY A N 1
ATOM 3205 C CA . GLY A 1 411 ? -11.619 12.052 10.423 1.00 97.00 411 GLY A CA 1
ATOM 3206 C C . GLY A 1 411 ? -10.616 12.449 9.354 1.00 97.00 411 GLY A C 1
ATOM 3207 O O . GLY A 1 411 ? -9.442 12.094 9.421 1.00 97.00 411 GLY A O 1
ATOM 3208 N N . SER A 1 412 ? -11.073 13.233 8.378 1.00 95.19 412 SER A N 1
ATOM 3209 C CA . SER A 1 412 ? -10.235 13.752 7.283 1.00 95.19 412 SER A CA 1
ATOM 3210 C C . SER A 1 412 ? -10.265 15.289 7.234 1.00 95.19 412 SER A C 1
ATOM 3212 O O . SER A 1 412 ? -10.766 15.865 6.261 1.00 95.19 412 SER A O 1
ATOM 3214 N N . PRO A 1 413 ? -9.789 15.990 8.285 1.00 93.38 413 PRO A N 1
ATOM 3215 C CA . PRO A 1 413 ? -9.876 17.443 8.355 1.00 93.38 413 PRO A CA 1
ATOM 3216 C C . PRO A 1 413 ? -9.131 18.096 7.175 1.00 93.38 413 PRO A C 1
ATOM 3218 O O . PRO A 1 413 ? -7.995 17.718 6.856 1.00 93.38 413 PRO A O 1
ATOM 3221 N N . PRO A 1 414 ? -9.744 19.085 6.504 1.00 85.19 414 PRO A N 1
ATOM 3222 C CA . PRO A 1 414 ? -9.178 19.680 5.301 1.00 85.19 414 PRO A CA 1
ATOM 3223 C C . PRO A 1 414 ? -7.852 20.405 5.575 1.00 85.19 414 PRO A C 1
ATOM 3225 O O . PRO A 1 414 ? -7.631 20.996 6.624 1.00 85.19 414 PRO A O 1
ATOM 3228 N N . CYS A 1 415 ? -6.959 20.377 4.583 1.00 69.88 415 CYS A N 1
ATOM 3229 C CA . CYS A 1 415 ? -5.568 20.836 4.705 1.00 69.88 415 CYS A CA 1
ATOM 3230 C C . CYS A 1 415 ? -5.157 21.747 3.529 1.00 69.88 415 CYS A C 1
ATOM 3232 O O . CYS A 1 415 ? -4.023 21.728 3.043 1.00 69.88 415 CYS A O 1
ATOM 3234 N N . SER A 1 416 ? -6.107 22.531 3.004 1.00 63.41 416 SER A N 1
ATOM 3235 C CA . SER A 1 416 ? -5.938 23.346 1.787 1.00 63.41 416 SER A CA 1
ATOM 3236 C C . SER A 1 416 ? -4.818 24.391 1.867 1.00 63.41 416 SER A C 1
ATOM 3238 O O . SER A 1 416 ? -4.357 24.872 0.834 1.00 63.41 416 SER A O 1
ATOM 3240 N N . GLU A 1 417 ? -4.366 24.733 3.069 1.00 64.69 417 GLU A N 1
ATOM 3241 C CA . GLU A 1 417 ? -3.306 25.715 3.330 1.00 64.69 417 GLU A CA 1
ATOM 3242 C C . GLU A 1 417 ? -1.889 25.116 3.322 1.00 64.69 417 GLU A C 1
ATOM 3244 O O . GLU A 1 417 ? -0.937 25.820 2.997 1.00 64.69 417 GLU A O 1
ATOM 3249 N N . PHE A 1 418 ? -1.733 23.809 3.569 1.00 59.44 418 PHE A N 1
ATOM 3250 C CA . PHE A 1 418 ? -0.413 23.152 3.638 1.00 59.44 418 PHE A CA 1
ATOM 3251 C C . PHE A 1 418 ? -0.090 22.297 2.407 1.00 59.44 418 PHE A C 1
ATOM 3253 O O . PHE A 1 418 ? 1.025 21.790 2.264 1.00 59.44 418 PHE A O 1
ATOM 3260 N N . SER A 1 419 ? -1.057 22.115 1.502 1.00 54.44 419 SER A N 1
ATOM 3261 C CA . SER A 1 419 ? -0.872 21.313 0.290 1.00 54.44 419 SER A CA 1
ATOM 3262 C C . SER A 1 419 ? 0.130 21.947 -0.686 1.00 54.44 419 SER A C 1
ATOM 3264 O O . SER A 1 419 ? 0.264 23.165 -0.766 1.00 54.44 419 SER A O 1
ATOM 3266 N N . THR A 1 420 ? 0.805 21.125 -1.497 1.00 51.03 420 THR A N 1
ATOM 3267 C CA . THR A 1 420 ? 1.749 21.595 -2.532 1.00 51.03 420 THR A CA 1
ATOM 3268 C C . THR A 1 420 ? 1.105 22.522 -3.569 1.00 51.03 420 THR A C 1
ATOM 3270 O O . THR A 1 420 ? 1.813 23.301 -4.195 1.00 51.03 420 THR A O 1
ATOM 3273 N N . ALA A 1 421 ? -0.218 22.440 -3.736 1.00 49.28 421 ALA A N 1
ATOM 3274 C CA . ALA A 1 421 ? -1.001 23.254 -4.662 1.00 49.28 421 ALA A CA 1
ATOM 3275 C C . ALA A 1 421 ? -1.692 24.465 -3.995 1.00 49.28 421 ALA A C 1
ATOM 3277 O O . ALA A 1 421 ? -2.422 25.180 -4.674 1.00 49.28 421 ALA A O 1
ATOM 3278 N N . GLY A 1 422 ? -1.526 24.664 -2.681 1.00 55.84 422 GLY A N 1
ATOM 3279 C CA . GLY A 1 422 ? -2.119 25.779 -1.937 1.00 55.84 422 GLY A CA 1
ATOM 3280 C C . GLY A 1 422 ? -1.166 26.971 -1.792 1.00 55.84 422 GLY A C 1
ATOM 3281 O O . GLY A 1 422 ? 0.049 26.800 -1.816 1.00 55.84 422 GLY A O 1
ATOM 3282 N N . ASN A 1 423 ? -1.727 28.166 -1.578 1.00 53.09 423 ASN A N 1
ATOM 3283 C CA . ASN A 1 423 ? -0.994 29.437 -1.434 1.00 53.09 423 ASN A CA 1
ATOM 3284 C C . ASN A 1 423 ? -0.418 29.688 -0.016 1.00 53.09 423 ASN A C 1
ATOM 3286 O O . ASN A 1 423 ? -0.208 30.835 0.354 1.00 53.09 423 ASN A O 1
ATOM 3290 N N . GLY A 1 424 ? -0.178 28.641 0.782 1.00 56.62 424 GLY A N 1
ATOM 3291 C CA . GLY A 1 424 ? 0.303 28.765 2.167 1.00 56.62 424 GLY A CA 1
ATOM 3292 C C . GLY A 1 424 ? -0.795 29.037 3.216 1.00 56.62 424 GLY A C 1
ATOM 3293 O O . GLY A 1 424 ? -1.984 29.068 2.861 1.00 56.62 424 GLY A O 1
ATOM 3294 N N . PRO A 1 425 ? -0.404 29.165 4.504 1.00 56.34 425 PRO A N 1
ATOM 3295 C CA . PRO A 1 425 ? -1.309 29.493 5.607 1.00 56.34 425 PRO A CA 1
ATOM 3296 C C . PRO A 1 425 ? -1.866 30.910 5.459 1.00 56.34 425 PRO A C 1
ATOM 3298 O O . PRO A 1 425 ? -1.162 31.820 5.025 1.00 56.34 425 PRO A O 1
ATOM 3301 N N . THR A 1 426 ? -3.145 31.076 5.783 1.00 60.34 426 THR A N 1
ATOM 3302 C CA . THR A 1 426 ? -3.843 32.369 5.735 1.00 60.34 426 THR A CA 1
ATOM 3303 C C . THR A 1 426 ? -3.842 33.048 7.098 1.00 60.34 426 THR A C 1
ATOM 3305 O O . THR A 1 426 ? -3.740 32.374 8.122 1.00 60.34 426 THR A O 1
ATOM 3308 N N . GLU A 1 427 ? -3.985 34.375 7.114 1.00 66.12 427 GLU A N 1
ATOM 3309 C CA . GLU A 1 427 ? -4.188 35.106 8.364 1.00 66.12 427 GLU A CA 1
ATOM 3310 C C . GLU A 1 427 ? -5.480 34.637 9.064 1.00 66.12 427 GLU A C 1
ATOM 3312 O O . GLU A 1 427 ? -6.471 34.334 8.379 1.00 66.12 427 GLU A O 1
ATOM 3317 N N . PRO A 1 428 ? -5.492 34.557 10.409 1.00 72.31 428 PRO A N 1
ATOM 3318 C CA . PRO A 1 428 ? -6.671 34.157 11.170 1.00 72.31 428 PRO A CA 1
ATOM 3319 C C . PRO A 1 428 ? -7.915 34.972 10.796 1.00 72.31 428 PRO A C 1
ATOM 3321 O O . PRO A 1 428 ? -7.864 36.193 10.656 1.00 72.31 428 PRO A O 1
ATOM 3324 N N . GLY A 1 429 ? -9.052 34.297 10.638 1.00 73.31 429 GLY A N 1
ATOM 3325 C CA . GLY A 1 429 ? -10.336 34.927 10.326 1.00 73.31 429 GLY A CA 1
ATOM 3326 C C . GLY A 1 429 ? -10.587 35.259 8.848 1.00 73.31 429 GLY A C 1
ATOM 3327 O O . GLY A 1 429 ? -11.706 35.670 8.512 1.00 73.31 429 GLY A O 1
ATOM 3328 N N . MET A 1 430 ? -9.619 35.040 7.949 1.00 77.38 430 MET A N 1
ATOM 3329 C CA . MET A 1 430 ? -9.817 35.208 6.504 1.00 77.38 430 MET A CA 1
ATOM 3330 C C . MET A 1 430 ? -10.737 34.130 5.910 1.00 77.38 430 MET A C 1
ATOM 3332 O O . MET A 1 430 ? -10.593 32.939 6.181 1.00 77.38 430 MET A O 1
ATOM 3336 N N . LEU A 1 431 ? -11.668 34.546 5.043 1.00 80.56 431 LEU A N 1
ATOM 3337 C CA . LEU A 1 431 ? -12.534 33.641 4.283 1.00 80.56 431 LEU A CA 1
ATOM 3338 C C . LEU A 1 431 ? -11.803 33.074 3.064 1.00 80.56 431 LEU A C 1
ATOM 3340 O O . LEU A 1 431 ? -11.254 33.819 2.252 1.00 80.56 431 LEU A O 1
ATOM 3344 N N . LYS A 1 432 ? -11.868 31.753 2.886 1.00 79.12 432 LYS A N 1
ATOM 3345 C CA . LYS A 1 432 ? -11.301 31.053 1.730 1.00 79.12 432 LYS A CA 1
ATOM 3346 C C . LYS A 1 432 ? -12.334 30.157 1.072 1.00 79.12 432 LYS A C 1
ATOM 3348 O O . LYS A 1 432 ? -13.085 29.468 1.757 1.00 79.12 432 LYS A O 1
ATOM 3353 N N . ALA A 1 433 ? -12.343 30.140 -0.258 1.00 81.56 433 ALA A N 1
ATOM 3354 C CA . ALA A 1 433 ? -13.215 29.258 -1.022 1.00 81.56 433 ALA A CA 1
ATOM 3355 C C . ALA A 1 433 ? -12.941 27.781 -0.681 1.00 81.56 433 ALA A C 1
ATOM 3357 O O . ALA A 1 433 ? -11.804 27.304 -0.755 1.00 81.56 433 ALA A O 1
ATOM 3358 N N . TYR A 1 434 ? -13.998 27.058 -0.330 1.00 83.00 434 TYR A N 1
ATOM 3359 C CA . TYR A 1 434 ? -14.007 25.630 -0.061 1.00 83.00 434 TYR A CA 1
ATOM 3360 C C . TYR A 1 434 ? -15.276 25.017 -0.661 1.00 83.00 434 TYR A C 1
ATOM 3362 O O . TYR A 1 434 ? -16.378 25.222 -0.157 1.00 83.00 434 TYR A O 1
ATOM 3370 N N . SER A 1 435 ? -15.102 24.257 -1.745 1.00 84.19 435 SER A N 1
ATOM 3371 C CA . SER A 1 435 ? -16.205 23.787 -2.594 1.00 84.19 435 SER A CA 1
ATOM 3372 C C . SER A 1 435 ? -17.084 24.963 -3.055 1.00 84.19 435 SER A C 1
ATOM 3374 O O . SER A 1 435 ? -16.547 25.929 -3.594 1.00 84.19 435 SER A O 1
ATOM 3376 N N . ASP A 1 436 ? -18.398 24.907 -2.846 1.00 81.56 436 ASP A N 1
ATOM 3377 C CA . ASP A 1 436 ? -19.381 25.938 -3.197 1.00 81.56 436 ASP A CA 1
ATOM 3378 C C . ASP A 1 436 ? -19.577 27.019 -2.113 1.00 81.56 436 ASP A C 1
ATOM 3380 O O . ASP A 1 436 ? -20.517 27.811 -2.183 1.00 81.56 436 ASP A O 1
ATOM 3384 N N . ARG A 1 437 ? -18.702 27.065 -1.099 1.00 84.31 437 ARG A N 1
ATOM 3385 C CA . ARG A 1 437 ? -18.805 27.956 0.070 1.00 84.31 437 ARG A CA 1
ATOM 3386 C C . ARG A 1 437 ? -17.475 28.638 0.391 1.00 84.31 437 ARG A C 1
ATOM 3388 O O . ARG A 1 437 ? -16.450 28.355 -0.225 1.00 84.31 437 ARG A O 1
ATOM 3395 N N . ALA A 1 438 ? -17.480 29.530 1.380 1.00 84.06 438 ALA A N 1
ATOM 3396 C CA . ALA A 1 438 ? -16.270 30.083 1.983 1.00 84.06 438 ALA A CA 1
ATOM 3397 C C . ALA A 1 438 ? -16.157 29.652 3.451 1.00 84.06 438 ALA A C 1
ATOM 3399 O O . ALA A 1 438 ? -17.171 29.525 4.135 1.00 84.06 438 ALA A O 1
ATOM 3400 N N . GLN A 1 439 ? -14.935 29.421 3.926 1.00 83.19 439 GLN A N 1
ATOM 3401 C CA . GLN A 1 439 ? -14.658 28.954 5.282 1.00 83.19 439 GLN A CA 1
ATOM 3402 C C . GLN A 1 439 ? -13.436 29.668 5.875 1.00 83.19 439 GLN A C 1
ATOM 3404 O O . GLN A 1 439 ? -12.523 30.037 5.134 1.00 83.19 439 GLN A O 1
ATOM 3409 N N . LYS A 1 440 ? -13.433 29.860 7.200 1.00 85.25 440 LYS A N 1
ATOM 3410 C CA . LYS A 1 440 ? -12.337 30.472 7.970 1.00 85.25 440 LYS A CA 1
ATOM 3411 C C . LYS A 1 440 ? -11.544 29.421 8.741 1.00 85.25 440 LYS A C 1
ATOM 3413 O O . LYS A 1 440 ? -12.108 28.392 9.128 1.00 85.25 440 LYS A O 1
ATOM 3418 N N . ASP A 1 441 ? -10.269 29.711 8.992 1.00 82.88 441 ASP A N 1
ATOM 3419 C CA . ASP A 1 441 ? -9.386 28.955 9.896 1.00 82.88 441 ASP A CA 1
ATOM 3420 C C . ASP A 1 441 ? -9.325 27.450 9.584 1.00 82.88 441 ASP A C 1
ATOM 3422 O O . ASP A 1 441 ? -9.330 26.594 10.469 1.00 82.88 441 ASP A O 1
ATOM 3426 N N . ILE A 1 442 ? -9.296 27.109 8.291 1.00 83.75 442 ILE A N 1
ATOM 3427 C CA . ILE A 1 442 ? -9.357 25.720 7.813 1.00 83.75 442 ILE A CA 1
ATOM 3428 C C . ILE A 1 442 ? -8.171 24.911 8.362 1.00 83.75 442 ILE A C 1
ATOM 3430 O O . ILE A 1 442 ? -8.317 23.730 8.675 1.00 83.75 442 ILE A O 1
ATOM 3434 N N . SER A 1 443 ? -7.011 25.552 8.532 1.00 79.56 443 SER A N 1
ATOM 3435 C CA . SER A 1 443 ? -5.808 24.953 9.116 1.00 79.56 443 SER A CA 1
ATOM 3436 C C . SER A 1 443 ? -5.940 24.497 10.570 1.00 79.56 443 SER A C 1
ATOM 3438 O O . SER A 1 443 ? -5.145 23.654 10.987 1.00 79.56 443 SER A O 1
ATOM 3440 N N . LEU A 1 444 ? -6.923 25.001 11.327 1.00 86.25 444 LEU A N 1
ATOM 3441 C CA . LEU A 1 444 ? -7.133 24.645 12.736 1.00 86.25 444 LEU A CA 1
ATOM 3442 C C . LEU A 1 444 ? -8.096 23.466 12.934 1.00 86.25 444 LEU A C 1
ATOM 3444 O O . LEU A 1 444 ? -8.140 22.885 14.016 1.00 86.25 444 LEU A O 1
ATOM 3448 N N . LEU A 1 445 ? -8.809 23.039 11.888 1.00 91.75 445 LEU A N 1
ATOM 3449 C CA . LEU A 1 445 ? -9.751 21.915 11.949 1.00 91.75 445 LEU A CA 1
ATOM 3450 C C . LEU A 1 445 ? -9.156 20.571 12.428 1.00 91.75 445 LEU A C 1
ATOM 3452 O O . LEU A 1 445 ? -9.903 19.794 13.027 1.00 91.75 445 LEU A O 1
ATOM 3456 N N . PRO A 1 446 ? -7.849 20.266 12.263 1.00 92.81 446 PRO A N 1
ATOM 3457 C CA . PRO A 1 446 ? -7.243 19.112 12.929 1.00 92.81 446 PRO A CA 1
ATOM 3458 C C . PRO A 1 446 ? -7.321 19.165 14.464 1.00 92.81 446 PRO A C 1
ATOM 3460 O O . PRO A 1 446 ? -7.489 18.125 15.098 1.00 92.81 446 PRO A O 1
ATOM 3463 N N . PHE A 1 447 ? -7.252 20.349 15.080 1.00 93.31 447 PHE A N 1
ATOM 3464 C CA . PHE A 1 447 ? -7.421 20.486 16.532 1.00 93.31 447 PHE A CA 1
ATOM 3465 C C . PHE A 1 447 ? -8.872 20.264 16.960 1.00 93.31 447 PHE A C 1
ATOM 3467 O O . PHE A 1 447 ? -9.115 19.680 18.012 1.00 93.31 447 PHE A O 1
ATOM 3474 N N . GLU A 1 448 ? -9.834 20.652 16.123 1.00 95.19 448 GLU A N 1
ATOM 3475 C CA . GLU A 1 448 ? -11.254 20.383 16.365 1.00 95.19 448 GLU A CA 1
ATOM 3476 C C . GLU A 1 448 ? -11.564 18.876 16.330 1.00 95.19 448 GLU A C 1
ATOM 3478 O O . GLU A 1 448 ? -12.300 18.370 17.179 1.00 95.19 448 GLU A O 1
ATOM 3483 N N . PHE A 1 449 ? -10.908 18.127 15.435 1.00 96.75 449 PHE A N 1
ATOM 3484 C CA . PHE A 1 449 ? -10.924 16.660 15.463 1.00 96.75 449 PHE A CA 1
ATOM 3485 C C . PHE A 1 449 ? -10.370 16.103 16.786 1.00 96.75 449 PHE A C 1
ATOM 3487 O O . PHE A 1 449 ? -10.999 15.246 17.410 1.00 96.75 449 PHE A O 1
ATOM 3494 N N . ALA A 1 450 ? -9.215 16.601 17.247 1.00 96.69 450 ALA A N 1
ATOM 3495 C CA . ALA A 1 450 ? -8.617 16.144 18.503 1.00 96.69 450 ALA A CA 1
ATOM 3496 C C . ALA A 1 450 ? -9.478 16.471 19.729 1.00 96.69 450 ALA A C 1
ATOM 3498 O O . ALA A 1 450 ? -9.591 15.637 20.625 1.00 96.69 450 ALA A O 1
ATOM 3499 N N . ARG A 1 451 ? -10.133 17.638 19.765 1.00 96.38 451 ARG A N 1
ATOM 3500 C CA . ARG A 1 451 ? -11.082 17.991 20.834 1.00 96.38 451 ARG A CA 1
ATOM 3501 C C . ARG A 1 451 ? -12.239 17.001 20.907 1.00 96.38 451 ARG A C 1
ATOM 3503 O O . ARG A 1 451 ? -12.520 16.491 21.990 1.00 96.38 451 ARG A O 1
ATOM 3510 N N . PHE A 1 452 ? -12.852 16.667 19.767 1.00 97.75 452 PHE A N 1
ATOM 3511 C CA . PHE A 1 452 ? -13.890 15.635 19.722 1.00 97.75 452 PHE A CA 1
ATOM 3512 C C . PHE A 1 452 ? -13.353 14.297 20.247 1.00 97.75 452 PHE A C 1
ATOM 3514 O O . PHE A 1 452 ? -13.977 13.671 21.100 1.00 97.75 452 PHE A O 1
ATOM 3521 N N . ALA A 1 453 ? -12.170 13.875 19.790 1.00 98.12 453 ALA A N 1
ATOM 3522 C CA . ALA A 1 453 ? -11.552 12.612 20.189 1.00 98.12 453 ALA A CA 1
ATOM 3523 C C . ALA A 1 453 ? -11.250 12.513 21.696 1.00 98.12 453 ALA A C 1
ATOM 3525 O O . ALA A 1 453 ? -11.438 11.452 22.293 1.00 98.12 453 ALA A O 1
ATOM 3526 N N . LEU A 1 454 ? -10.786 13.592 22.327 1.00 97.62 454 LEU A N 1
ATOM 3527 C CA . LEU A 1 454 ? -10.470 13.593 23.759 1.00 97.62 454 LEU A CA 1
ATOM 3528 C C . LEU A 1 454 ? -11.725 13.555 24.643 1.00 97.62 454 LEU A C 1
ATOM 3530 O O . LEU A 1 454 ? -11.667 13.013 25.743 1.00 97.62 454 LEU A O 1
ATOM 3534 N N . ILE A 1 455 ? -12.857 14.073 24.159 1.00 97.44 455 ILE A N 1
ATOM 3535 C CA . ILE A 1 455 ? -14.132 14.066 24.893 1.00 97.44 455 ILE A CA 1
ATOM 3536 C C . ILE A 1 455 ? -14.904 12.767 24.636 1.00 97.44 455 ILE A C 1
ATOM 3538 O O . ILE A 1 455 ? -15.343 12.110 25.576 1.00 97.44 455 ILE A O 1
ATOM 3542 N N . ALA A 1 456 ? -15.020 12.346 23.373 1.00 97.94 456 ALA A N 1
ATOM 3543 C CA . ALA A 1 456 ? -15.693 11.100 23.002 1.00 97.94 456 ALA A CA 1
ATOM 3544 C C . ALA A 1 456 ? -14.924 9.846 23.453 1.00 97.94 456 ALA A C 1
ATOM 3546 O O . ALA A 1 456 ? -15.521 8.781 23.624 1.00 97.94 456 ALA A O 1
ATOM 3547 N N . ARG A 1 457 ? -13.603 9.968 23.647 1.00 98.12 457 ARG A N 1
ATOM 3548 C CA . ARG A 1 457 ? -12.691 8.910 24.106 1.00 98.12 457 ARG A CA 1
ATOM 3549 C C . ARG A 1 457 ? -12.819 7.573 23.338 1.00 98.12 457 ARG A C 1
ATOM 3551 O O . ARG A 1 457 ? -12.847 6.536 23.999 1.00 98.12 457 ARG A O 1
ATOM 3558 N N . PRO A 1 458 ? -12.918 7.519 21.994 1.00 98.69 458 PRO A N 1
ATOM 3559 C CA . PRO A 1 458 ? -12.978 6.250 21.257 1.00 98.69 458 PRO A CA 1
ATOM 3560 C C . PRO A 1 458 ? -11.824 5.301 21.610 1.00 98.69 458 PRO A C 1
ATOM 3562 O O . PRO A 1 458 ? -10.757 5.726 22.045 1.00 98.69 458 PRO A O 1
ATOM 3565 N N . LYS A 1 459 ? -12.006 3.998 21.378 1.00 98.56 459 LYS A N 1
ATOM 3566 C CA . LYS A 1 459 ? -10.933 3.009 21.582 1.00 98.56 459 LYS A CA 1
ATOM 3567 C C . LYS A 1 459 ? -9.752 3.269 20.641 1.00 98.56 459 LYS A C 1
ATOM 3569 O O . LYS A 1 459 ? -8.596 3.135 21.046 1.00 98.56 459 LYS A O 1
ATOM 3574 N N . VAL A 1 460 ? -10.045 3.656 19.398 1.00 98.62 460 VAL A N 1
ATOM 3575 C CA . VAL A 1 460 ? -9.056 3.961 18.360 1.00 98.62 460 VAL A CA 1
ATOM 3576 C C . VAL A 1 460 ? -9.446 5.231 17.598 1.00 98.62 460 VAL A C 1
ATOM 3578 O O . VAL A 1 460 ? -10.605 5.424 17.237 1.00 98.62 460 VAL A O 1
ATOM 3581 N N . ILE A 1 461 ? -8.469 6.085 17.304 1.00 98.50 461 ILE A N 1
ATOM 3582 C CA . ILE A 1 461 ? -8.609 7.233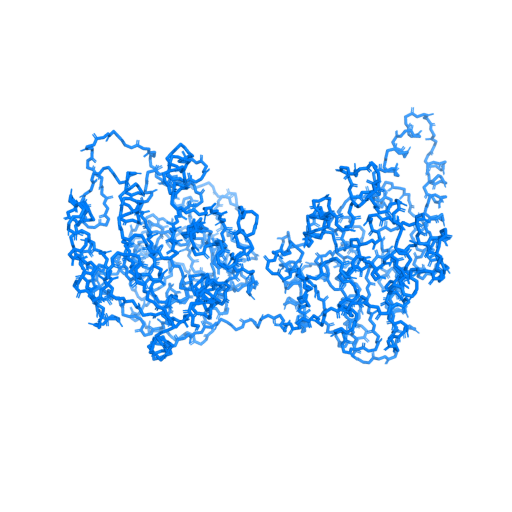 16.400 1.00 98.50 461 ILE A CA 1
ATOM 3583 C C . ILE A 1 461 ? -7.846 6.969 15.106 1.00 98.50 461 ILE A C 1
ATOM 3585 O O . ILE A 1 461 ? -6.728 6.448 15.128 1.00 98.50 461 ILE A O 1
ATOM 3589 N N . VAL A 1 462 ? -8.435 7.363 13.982 1.00 98.50 462 VAL A N 1
ATOM 3590 C CA . VAL A 1 462 ? -7.792 7.372 12.669 1.00 98.50 462 VAL A CA 1
ATOM 3591 C C . VAL A 1 462 ? -8.003 8.749 12.057 1.00 98.50 462 VAL A C 1
ATOM 3593 O O . VAL A 1 462 ? -9.126 9.121 11.738 1.00 98.50 462 VAL A O 1
ATOM 3596 N N . MET A 1 463 ? -6.922 9.507 11.886 1.00 97.94 463 MET A N 1
ATOM 3597 C CA . MET A 1 463 ? -6.971 10.780 11.169 1.00 97.94 463 MET A CA 1
ATOM 3598 C C . MET A 1 463 ? -6.224 10.663 9.845 1.00 97.94 463 MET A C 1
ATOM 3600 O O . MET A 1 463 ? -5.039 10.322 9.827 1.00 97.94 463 MET A O 1
ATOM 3604 N N . GLU A 1 464 ? -6.892 10.973 8.740 1.00 96.75 464 GLU A N 1
ATOM 3605 C CA . GLU A 1 464 ? -6.281 11.066 7.415 1.00 96.75 464 GLU A CA 1
ATOM 3606 C C . GLU A 1 464 ? -5.870 12.507 7.102 1.00 96.75 464 GLU A C 1
ATOM 3608 O O . GLU A 1 464 ? -6.537 13.474 7.482 1.00 96.75 464 GLU A O 1
ATOM 3613 N N . ASN A 1 465 ? -4.734 12.657 6.416 1.00 94.25 465 ASN A N 1
ATOM 3614 C CA . ASN A 1 465 ? -4.375 13.912 5.779 1.00 94.25 465 ASN A CA 1
ATOM 3615 C C . ASN A 1 465 ? -3.394 13.752 4.603 1.00 94.25 465 ASN A C 1
ATOM 3617 O O . ASN A 1 465 ? -2.896 12.671 4.276 1.00 94.25 465 ASN A O 1
ATOM 3621 N N . VAL A 1 466 ? -3.042 14.864 3.955 1.00 90.88 466 VAL A N 1
ATOM 3622 C CA . VAL A 1 466 ? -1.961 14.913 2.968 1.00 90.88 466 VAL A CA 1
ATOM 3623 C C . VAL A 1 466 ? -0.587 14.747 3.639 1.00 90.88 466 VAL A C 1
ATOM 3625 O O . VAL A 1 466 ? -0.361 15.273 4.729 1.00 90.88 466 VAL A O 1
ATOM 3628 N N . PRO A 1 467 ? 0.402 14.121 2.967 1.00 90.69 467 PRO A N 1
ATOM 3629 C CA . PRO A 1 467 ? 1.767 13.998 3.500 1.00 90.69 467 PRO A CA 1
ATOM 3630 C C . PRO A 1 467 ? 2.447 15.341 3.813 1.00 90.69 467 PRO A C 1
ATOM 3632 O O . PRO A 1 467 ? 3.387 15.399 4.603 1.00 90.69 467 PRO A O 1
ATOM 3635 N N . ALA A 1 468 ? 1.980 16.428 3.191 1.00 87.06 468 ALA A N 1
ATOM 3636 C CA . ALA A 1 468 ? 2.513 17.763 3.418 1.00 87.06 468 ALA A CA 1
ATOM 3637 C C . ALA A 1 468 ? 2.231 18.293 4.836 1.00 87.06 468 ALA A C 1
ATOM 3639 O O . ALA A 1 468 ? 2.990 19.138 5.300 1.00 87.06 468 ALA A O 1
ATOM 3640 N N . LEU A 1 469 ? 1.226 17.772 5.554 1.00 86.50 469 LEU A N 1
ATOM 3641 C CA . LEU A 1 469 ? 0.962 18.165 6.942 1.00 86.50 469 LEU A CA 1
ATOM 3642 C C . LEU A 1 469 ? 2.162 17.849 7.851 1.00 86.50 469 LEU A C 1
ATOM 3644 O O . LEU A 1 469 ? 2.614 18.719 8.580 1.00 86.50 469 LEU A O 1
ATOM 3648 N N . ALA A 1 470 ? 2.760 16.662 7.717 1.00 85.50 470 ALA A N 1
ATOM 3649 C CA . ALA A 1 470 ? 3.930 16.256 8.505 1.00 85.50 470 ALA A CA 1
ATOM 3650 C C . ALA A 1 470 ? 5.244 16.958 8.104 1.00 85.50 470 ALA A C 1
ATOM 3652 O O . ALA A 1 470 ? 6.254 16.803 8.782 1.00 85.50 470 ALA A O 1
ATOM 3653 N N . SER A 1 471 ? 5.261 17.703 6.991 1.00 84.56 471 SER A N 1
ATOM 3654 C CA . SER A 1 471 ? 6.458 18.420 6.523 1.00 84.56 471 SER A CA 1
ATOM 3655 C C . SER A 1 471 ? 6.274 19.937 6.546 1.00 84.56 471 SER A C 1
ATOM 3657 O O . SER A 1 471 ? 6.935 20.618 7.319 1.00 84.56 471 SER A O 1
ATOM 3659 N N . ARG A 1 472 ? 5.361 20.485 5.739 1.00 79.25 472 ARG A N 1
ATOM 3660 C CA . ARG A 1 472 ? 5.076 21.929 5.669 1.00 79.25 472 ARG A CA 1
ATOM 3661 C C . ARG A 1 472 ? 4.246 22.435 6.848 1.00 79.25 472 ARG A C 1
ATOM 3663 O O . ARG A 1 472 ? 4.419 23.573 7.258 1.00 79.25 472 ARG A O 1
ATOM 3670 N N . GLY A 1 473 ? 3.359 21.599 7.383 1.00 80.62 473 GLY A N 1
ATOM 3671 C CA . GLY A 1 473 ? 2.531 21.901 8.557 1.00 80.62 473 GLY A CA 1
ATOM 3672 C C . GLY A 1 473 ? 3.100 21.347 9.866 1.00 80.62 473 GLY A C 1
ATOM 3673 O O . GLY A 1 473 ? 2.331 21.087 10.788 1.00 80.62 473 GLY A O 1
ATOM 3674 N N . LYS A 1 474 ? 4.420 21.115 9.939 1.00 84.81 474 LYS A N 1
ATOM 3675 C CA . LYS A 1 474 ? 5.068 20.333 11.003 1.00 84.81 474 LYS A CA 1
ATOM 3676 C C . LYS A 1 474 ? 4.700 20.797 12.418 1.00 84.81 474 LYS A C 1
ATOM 3678 O O . LYS A 1 474 ? 4.380 19.952 13.239 1.00 84.81 474 LYS A O 1
ATOM 3683 N N . ALA A 1 475 ? 4.671 22.105 12.677 1.00 86.38 475 ALA A N 1
ATOM 3684 C CA . ALA A 1 475 ? 4.315 22.638 13.996 1.00 86.38 475 ALA A CA 1
ATOM 3685 C C . ALA A 1 475 ? 2.894 22.232 14.425 1.00 86.38 475 ALA A C 1
ATOM 3687 O O . ALA A 1 475 ? 2.703 21.701 15.513 1.00 86.38 475 ALA A O 1
ATOM 3688 N N . ILE A 1 476 ? 1.906 22.394 13.537 1.00 86.00 476 ILE A N 1
ATOM 3689 C CA . ILE A 1 476 ? 0.520 21.969 13.789 1.00 86.00 476 ILE A CA 1
ATOM 3690 C C . ILE A 1 476 ? 0.456 20.460 13.996 1.00 86.00 476 ILE A C 1
ATOM 3692 O O . ILE A 1 476 ? -0.225 19.986 14.900 1.00 86.00 476 ILE A O 1
ATOM 3696 N N . PHE A 1 477 ? 1.178 19.707 13.167 1.00 90.88 477 PHE A N 1
ATOM 3697 C CA . PHE A 1 477 ? 1.227 18.259 13.267 1.00 90.88 477 PHE A CA 1
ATOM 3698 C C . PHE A 1 477 ? 1.793 17.791 14.615 1.00 90.88 477 PHE A C 1
ATOM 3700 O O . PHE A 1 477 ? 1.166 16.977 15.283 1.00 90.88 477 PHE A O 1
ATOM 3707 N N . GLU A 1 478 ? 2.929 18.333 15.054 1.00 92.31 478 GLU A N 1
ATOM 3708 C CA . GLU A 1 478 ? 3.556 17.984 16.335 1.00 92.31 478 GLU A CA 1
ATOM 3709 C C . GLU A 1 478 ? 2.685 18.393 17.529 1.00 92.31 478 GLU A C 1
ATOM 3711 O O . GLU A 1 478 ? 2.491 17.587 18.439 1.00 92.31 478 GLU A O 1
ATOM 3716 N N . SER A 1 479 ? 2.082 19.588 17.505 1.00 92.94 479 SER A N 1
ATOM 3717 C CA . SER A 1 479 ? 1.141 20.018 18.548 1.00 92.94 479 SER A CA 1
ATOM 3718 C C . SER A 1 479 ? -0.090 19.113 18.629 1.00 92.94 479 SER A C 1
ATOM 3720 O O . SER A 1 479 ? -0.531 18.765 19.724 1.00 92.94 479 SER A O 1
ATOM 3722 N N . LEU A 1 480 ? -0.628 18.691 17.482 1.00 94.31 480 LEU A N 1
ATOM 3723 C CA . LEU A 1 480 ? -1.750 17.759 17.414 1.00 94.31 480 LEU A CA 1
ATOM 3724 C C . LEU A 1 480 ? -1.391 16.389 18.008 1.00 94.31 480 LEU A C 1
ATOM 3726 O O . LEU A 1 480 ? -2.151 15.854 18.814 1.00 94.31 480 LEU A O 1
ATOM 3730 N N . LEU A 1 481 ? -0.237 15.824 17.631 1.00 94.88 481 LEU A N 1
ATOM 3731 C CA . LEU A 1 481 ? 0.234 14.554 18.189 1.00 94.88 481 LEU A CA 1
ATOM 3732 C C . LEU A 1 481 ? 0.456 14.663 19.702 1.00 94.88 481 LEU A C 1
ATOM 3734 O O . LEU A 1 481 ? 0.040 13.770 20.436 1.00 94.88 481 LEU A O 1
ATOM 3738 N N . GLY A 1 482 ? 1.039 15.772 20.169 1.00 95.81 482 GLY A N 1
ATOM 3739 C CA . GLY A 1 482 ? 1.216 16.058 21.592 1.00 95.81 482 GLY A CA 1
ATOM 3740 C C . GLY A 1 482 ? -0.115 16.071 22.346 1.00 95.81 482 GLY A C 1
ATOM 3741 O O . GLY A 1 482 ? -0.261 15.365 23.342 1.00 95.81 482 GLY A O 1
ATOM 3742 N N . MET A 1 483 ? -1.119 16.777 21.821 1.00 96.50 483 MET A N 1
ATOM 3743 C CA . MET A 1 483 ? -2.464 16.824 22.402 1.00 96.50 483 MET A CA 1
ATOM 3744 C C . MET A 1 483 ? -3.109 15.433 22.497 1.00 96.50 483 MET A C 1
ATOM 3746 O O . MET A 1 483 ? -3.629 15.070 23.550 1.00 96.50 483 MET A O 1
ATOM 3750 N N . LEU A 1 484 ? -3.042 14.626 21.435 1.00 97.00 484 LEU A N 1
ATOM 3751 C CA . LEU A 1 484 ? -3.608 13.271 21.420 1.00 97.00 484 LEU A CA 1
ATOM 3752 C C . LEU A 1 484 ? -2.836 12.300 22.330 1.00 97.00 484 LEU A C 1
ATOM 3754 O O . LEU A 1 484 ? -3.441 11.421 22.943 1.00 97.00 484 LEU A O 1
ATOM 3758 N N . SER A 1 485 ? -1.518 12.472 22.468 1.00 96.00 485 SER A N 1
ATOM 3759 C CA . SER A 1 485 ? -0.656 11.597 23.280 1.00 96.00 485 SER A CA 1
ATOM 3760 C C . SER A 1 485 ? -0.958 11.626 24.786 1.00 96.00 485 SER A C 1
ATOM 3762 O O . SER A 1 485 ? -0.508 10.755 25.539 1.00 96.00 485 SER A O 1
ATOM 3764 N N . THR A 1 486 ? -1.760 12.596 25.237 1.00 96.50 486 THR A N 1
ATOM 3765 C CA . THR A 1 486 ? -2.257 12.675 26.618 1.00 96.50 486 THR A CA 1
ATOM 3766 C C . THR A 1 486 ? -3.090 11.443 26.992 1.00 96.50 486 THR A C 1
ATOM 3768 O O . THR A 1 486 ? -2.845 10.845 28.037 1.00 96.50 486 THR A O 1
ATOM 3771 N N . GLU A 1 487 ? -3.954 10.966 26.092 1.00 97.06 487 GLU A N 1
ATOM 3772 C CA . GLU A 1 487 ? -4.871 9.834 26.325 1.00 97.06 487 GLU A CA 1
ATOM 3773 C C . GLU A 1 487 ? -4.605 8.620 25.414 1.00 97.06 487 GLU A C 1
ATOM 3775 O O . GLU A 1 487 ? -5.114 7.525 25.671 1.00 97.06 487 GLU A O 1
ATOM 3780 N N . TYR A 1 488 ? -3.794 8.781 24.363 1.00 97.00 488 TYR A N 1
ATOM 3781 C CA . TYR A 1 488 ? -3.568 7.754 23.341 1.00 97.00 488 TYR A CA 1
ATOM 3782 C C . TYR A 1 488 ? -2.081 7.417 23.159 1.00 97.00 488 TYR A C 1
ATOM 3784 O O . TYR A 1 488 ? -1.211 8.275 23.280 1.00 97.00 488 TYR A O 1
ATOM 3792 N N . VAL A 1 489 ? -1.781 6.167 22.803 1.00 94.19 489 VAL A N 1
ATOM 3793 C CA . VAL A 1 489 ? -0.519 5.776 22.161 1.00 94.19 489 VAL A CA 1
ATOM 3794 C C . VAL A 1 489 ? -0.646 6.125 20.683 1.00 94.19 489 VAL A C 1
ATOM 3796 O O . VAL A 1 489 ? -1.439 5.509 19.970 1.00 94.19 489 VAL A O 1
ATOM 3799 N N . VAL A 1 490 ? 0.087 7.145 20.236 1.00 93.50 490 VAL A N 1
ATOM 3800 C CA . VAL A 1 490 ? -0.068 7.731 18.898 1.00 93.50 490 VAL A CA 1
ATOM 3801 C C . VAL A 1 490 ? 1.115 7.371 18.006 1.00 93.50 490 VAL A C 1
ATOM 3803 O O . VAL A 1 490 ? 2.265 7.401 18.429 1.00 93.50 490 VAL A O 1
ATOM 3806 N N . THR A 1 491 ? 0.833 7.056 16.747 1.00 91.75 491 THR A N 1
ATOM 3807 C CA . THR A 1 491 ? 1.830 6.862 15.692 1.00 91.75 491 THR A CA 1
ATOM 3808 C C . THR A 1 491 ? 1.295 7.403 14.366 1.00 91.75 491 THR A C 1
ATOM 3810 O O . THR A 1 491 ? 0.100 7.671 14.219 1.00 91.75 491 THR A O 1
ATOM 3813 N N . SER A 1 492 ? 2.159 7.569 13.366 1.00 93.06 492 SER A N 1
ATOM 3814 C CA . SER A 1 492 ? 1.730 7.993 12.034 1.00 93.06 492 SER A CA 1
ATOM 3815 C C . SER A 1 492 ? 2.521 7.321 10.918 1.00 93.06 492 SER A C 1
ATOM 3817 O O . SER A 1 492 ? 3.692 6.975 11.078 1.00 93.06 492 SER A O 1
ATOM 3819 N N . ARG A 1 493 ? 1.883 7.127 9.759 1.00 91.69 493 ARG A N 1
ATOM 3820 C CA . ARG A 1 493 ? 2.538 6.562 8.574 1.00 91.69 493 ARG A CA 1
ATOM 3821 C C . ARG A 1 493 ? 1.961 7.137 7.293 1.00 91.69 493 ARG A C 1
ATOM 3823 O O . ARG A 1 493 ? 0.755 7.328 7.162 1.00 91.69 493 ARG A O 1
ATOM 3830 N N . VAL A 1 494 ? 2.833 7.382 6.316 1.00 92.62 494 VAL A N 1
ATOM 3831 C CA . VAL A 1 494 ? 2.401 7.697 4.952 1.00 92.62 494 VAL A CA 1
ATOM 3832 C C . VAL A 1 494 ? 2.217 6.398 4.181 1.00 92.62 494 VAL A C 1
ATOM 3834 O O . VAL A 1 494 ? 3.169 5.641 4.008 1.00 92.62 494 VAL A O 1
ATOM 3837 N N . LEU A 1 495 ? 1.010 6.175 3.678 1.00 93.06 495 LEU A N 1
ATOM 3838 C CA . LEU A 1 495 ? 0.626 4.999 2.906 1.00 93.06 495 LEU A CA 1
ATOM 3839 C C . LEU A 1 495 ? 0.272 5.389 1.463 1.00 93.06 495 LEU A C 1
ATOM 3841 O O . LEU A 1 495 ? -0.173 6.511 1.209 1.00 93.06 495 LEU A O 1
ATOM 3845 N N . SER A 1 496 ? 0.487 4.479 0.511 1.00 92.69 496 SER A N 1
ATOM 3846 C CA . SER A 1 496 ? 0.138 4.649 -0.907 1.00 92.69 496 SER A CA 1
ATOM 3847 C C . SER A 1 496 ? -1.119 3.851 -1.235 1.00 92.69 496 SER A C 1
ATOM 3849 O O . SER A 1 496 ? -1.160 2.657 -0.985 1.00 92.69 496 SER A O 1
ATOM 3851 N N . ALA A 1 497 ? -2.133 4.476 -1.835 1.00 93.31 497 ALA A N 1
ATOM 3852 C CA . ALA A 1 497 ? -3.372 3.800 -2.228 1.00 93.31 497 ALA A CA 1
ATOM 3853 C C . ALA A 1 497 ? -3.144 2.675 -3.255 1.00 93.31 497 ALA A C 1
ATOM 3855 O O . ALA A 1 497 ? -3.884 1.692 -3.262 1.00 93.31 497 ALA A O 1
ATOM 3856 N N . ASN A 1 498 ? -2.097 2.780 -4.082 1.00 90.94 498 ASN A N 1
ATOM 3857 C CA . ASN A 1 498 ? -1.726 1.726 -5.029 1.00 90.94 498 ASN A CA 1
ATOM 3858 C C . ASN A 1 498 ? -1.302 0.430 -4.353 1.00 90.94 498 ASN A C 1
ATOM 3860 O O . ASN A 1 498 ? -1.593 -0.646 -4.872 1.00 90.94 498 ASN A O 1
ATOM 3864 N N . ASP A 1 499 ? -0.744 0.544 -3.150 1.00 87.31 499 ASP A N 1
ATOM 3865 C CA . ASP A 1 499 ? -0.391 -0.601 -2.320 1.00 87.31 499 ASP A CA 1
ATOM 3866 C C . ASP A 1 499 ? -1.652 -1.333 -1.818 1.00 87.31 499 ASP A C 1
ATOM 3868 O O . ASP A 1 499 ? -1.571 -2.425 -1.264 1.00 87.31 499 ASP A O 1
ATOM 3872 N N . TYR A 1 500 ? -2.841 -0.747 -2.005 1.00 89.38 500 TYR A N 1
ATOM 3873 C CA . TYR A 1 500 ? -4.134 -1.277 -1.567 1.00 89.38 500 TYR A CA 1
ATOM 3874 C C . TYR A 1 500 ? -5.119 -1.505 -2.709 1.00 89.38 500 TYR A C 1
ATOM 3876 O O . TYR A 1 500 ? -6.319 -1.578 -2.488 1.00 89.38 500 TYR A O 1
ATOM 3884 N N . GLY A 1 501 ? -4.627 -1.645 -3.939 1.00 88.38 501 GLY A N 1
ATOM 3885 C CA . GLY A 1 501 ? -5.470 -2.050 -5.066 1.00 88.38 501 GLY A CA 1
ATOM 3886 C C . GLY A 1 501 ? -6.095 -0.888 -5.834 1.00 88.38 501 GLY A C 1
ATOM 3887 O O . GLY A 1 501 ? -6.889 -1.107 -6.745 1.00 88.38 501 GLY A O 1
ATOM 3888 N N . VAL A 1 502 ? -5.747 0.356 -5.491 1.00 92.75 502 VAL A N 1
ATOM 3889 C CA . VAL A 1 502 ? -6.245 1.547 -6.188 1.00 92.75 502 VAL A CA 1
ATOM 3890 C C . VAL A 1 502 ? -5.269 1.908 -7.316 1.00 92.75 502 VAL A C 1
ATOM 3892 O O . VAL A 1 502 ? -4.087 2.116 -7.048 1.00 92.75 502 VAL A O 1
ATOM 3895 N N . PRO A 1 503 ? -5.697 2.043 -8.578 1.00 92.44 503 PRO A N 1
ATOM 3896 C CA . PRO A 1 503 ? -4.832 2.301 -9.746 1.00 92.44 503 PRO A CA 1
ATOM 3897 C C . PRO A 1 503 ? -4.301 3.754 -9.803 1.00 92.44 503 PRO A C 1
ATOM 3899 O O . PRO A 1 503 ? -4.323 4.418 -10.840 1.00 92.44 503 PRO A O 1
ATOM 3902 N N . GLN A 1 504 ? -3.838 4.290 -8.672 1.00 93.62 504 GLN A N 1
ATOM 3903 C CA . GLN A 1 504 ? -3.466 5.685 -8.501 1.00 93.62 504 GLN A CA 1
ATOM 3904 C C . GLN A 1 504 ? -2.283 5.851 -7.538 1.00 93.62 504 GLN A C 1
ATOM 3906 O O . GLN A 1 504 ? -2.295 5.373 -6.404 1.00 93.62 504 GLN A O 1
ATOM 3911 N N . LYS A 1 505 ? -1.289 6.648 -7.943 1.00 92.56 505 LYS A N 1
ATOM 3912 C CA . LYS A 1 505 ? -0.165 7.109 -7.114 1.00 92.56 505 LYS A CA 1
ATOM 3913 C C . LYS A 1 505 ? -0.626 8.188 -6.129 1.00 92.56 505 LYS A C 1
ATOM 3915 O O . LYS A 1 505 ? -0.256 9.359 -6.259 1.00 92.56 505 LYS A O 1
ATOM 3920 N N . ARG A 1 506 ? -1.468 7.815 -5.164 1.00 93.25 506 ARG A N 1
ATOM 3921 C CA . ARG A 1 506 ? -2.003 8.707 -4.125 1.00 93.25 506 ARG A CA 1
ATOM 3922 C C . ARG A 1 506 ? -1.469 8.311 -2.762 1.00 93.25 506 ARG A C 1
ATOM 3924 O O . ARG A 1 506 ? -1.817 7.264 -2.232 1.00 93.25 506 ARG A O 1
ATOM 3931 N N . ARG A 1 507 ? -0.626 9.176 -2.200 1.00 94.19 507 ARG A N 1
ATOM 3932 C CA . ARG A 1 507 ? -0.074 9.019 -0.852 1.00 94.19 507 ARG A CA 1
ATOM 3933 C C . ARG A 1 507 ? -0.878 9.831 0.152 1.00 94.19 507 ARG A C 1
ATOM 3935 O O . ARG A 1 507 ? -1.255 10.970 -0.153 1.00 94.19 507 ARG A O 1
ATOM 3942 N N . ARG A 1 508 ? -1.107 9.257 1.330 1.00 94.88 508 ARG A N 1
ATOM 3943 C CA . ARG A 1 508 ? -1.821 9.872 2.453 1.00 94.88 508 ARG A CA 1
ATOM 3944 C C . ARG A 1 508 ? -1.146 9.565 3.772 1.00 94.88 508 ARG A C 1
ATOM 3946 O O . ARG A 1 508 ? -0.620 8.473 3.953 1.00 94.88 508 ARG A O 1
ATOM 3953 N N . LEU A 1 509 ? -1.101 10.573 4.629 1.00 95.69 509 LEU A N 1
ATOM 3954 C CA . LEU A 1 509 ? -0.668 10.472 6.009 1.00 95.69 509 LEU A CA 1
ATOM 3955 C C . LEU A 1 509 ? -1.848 9.960 6.826 1.00 95.69 509 LEU A C 1
ATOM 3957 O O . LEU A 1 509 ? -2.925 10.539 6.760 1.00 95.69 509 LEU A O 1
ATOM 3961 N N . PHE A 1 510 ? -1.627 8.903 7.591 1.00 97.44 510 PHE A N 1
ATOM 3962 C CA . PHE A 1 510 ? -2.578 8.422 8.579 1.00 97.44 510 PHE A CA 1
ATOM 3963 C C . PHE A 1 510 ? -1.953 8.556 9.958 1.00 97.44 510 PHE A C 1
ATOM 3965 O O . PHE A 1 510 ? -0.819 8.120 10.160 1.00 97.44 510 PHE A O 1
ATOM 3972 N N . VAL A 1 511 ? -2.690 9.152 10.887 1.00 97.12 511 VAL A N 1
ATOM 3973 C CA . VAL A 1 511 ? -2.392 9.140 12.319 1.00 97.12 511 VAL A CA 1
ATOM 3974 C C . VAL A 1 511 ? -3.288 8.095 12.959 1.00 97.12 511 VAL A C 1
ATOM 3976 O O . VAL A 1 511 ? -4.503 8.130 12.774 1.00 97.12 511 VAL A O 1
ATOM 3979 N N . LEU A 1 512 ? -2.680 7.167 13.689 1.00 97.06 512 LEU A N 1
ATOM 3980 C CA . LEU A 1 512 ? -3.368 6.156 14.478 1.00 97.06 512 LEU A CA 1
ATOM 3981 C C . LEU A 1 512 ? -3.120 6.468 15.950 1.00 97.06 512 LEU A C 1
ATOM 3983 O O . LEU A 1 512 ? -1.970 6.633 16.350 1.00 97.06 512 LEU A O 1
ATOM 3987 N N . GLY A 1 513 ? -4.176 6.525 16.751 1.00 97.12 513 GLY A N 1
ATOM 3988 C CA . GLY A 1 513 ? -4.061 6.618 18.204 1.00 97.12 513 GLY A CA 1
ATOM 3989 C C . GLY A 1 513 ? -4.887 5.532 18.871 1.00 97.12 513 GLY A C 1
ATOM 3990 O O . GLY A 1 513 ? -6.036 5.311 18.503 1.00 97.12 513 GLY A O 1
ATOM 3991 N N . ILE A 1 514 ? -4.304 4.845 19.844 1.00 97.81 514 ILE A N 1
ATOM 3992 C CA . ILE A 1 514 ? -4.952 3.764 20.595 1.00 97.81 514 ILE A CA 1
ATOM 3993 C C . ILE A 1 514 ? -5.095 4.240 22.025 1.00 97.81 514 ILE A C 1
ATOM 3995 O O . ILE A 1 514 ? -4.102 4.663 22.616 1.00 97.81 514 ILE A O 1
ATOM 3999 N N . ARG A 1 515 ? -6.303 4.211 22.582 1.00 97.88 515 ARG A N 1
ATOM 4000 C CA . ARG A 1 515 ? -6.518 4.696 23.947 1.00 97.88 515 ARG A CA 1
ATOM 4001 C C . ARG A 1 515 ? -5.638 3.894 24.910 1.00 97.88 515 ARG A C 1
ATOM 4003 O O . ARG A 1 515 ? -5.533 2.679 24.753 1.00 97.88 515 ARG A O 1
ATOM 4010 N N . LYS A 1 516 ? -4.951 4.554 25.847 1.00 95.69 516 LYS A N 1
ATOM 4011 C CA . LYS A 1 516 ? -3.868 3.926 26.636 1.00 95.69 516 LYS A CA 1
ATOM 4012 C C . LYS A 1 516 ? -4.301 2.655 27.377 1.00 95.69 516 LYS A C 1
ATOM 4014 O O . LYS A 1 516 ? -3.582 1.664 27.326 1.00 95.69 516 LYS A O 1
ATOM 4019 N N . ASP A 1 517 ? -5.498 2.651 27.960 1.00 95.38 517 ASP A N 1
ATOM 4020 C CA . ASP A 1 517 ? -6.092 1.479 28.622 1.00 95.38 517 ASP A CA 1
ATOM 4021 C C . ASP A 1 517 ? -6.359 0.315 27.650 1.00 95.38 517 ASP A C 1
ATOM 4023 O O . ASP A 1 517 ? -6.189 -0.852 27.992 1.00 95.38 517 ASP A O 1
ATOM 4027 N N . VAL A 1 518 ? -6.764 0.613 26.413 1.00 95.81 518 VAL A N 1
ATOM 4028 C CA . VAL A 1 518 ? -6.945 -0.392 25.356 1.00 95.81 518 VAL A CA 1
ATOM 4029 C C . VAL A 1 518 ? -5.590 -0.934 24.912 1.00 95.81 518 VAL A C 1
ATOM 4031 O O . VAL A 1 518 ? -5.434 -2.145 24.766 1.00 95.81 518 VAL A O 1
ATOM 4034 N N . ALA A 1 519 ? -4.617 -0.043 24.716 1.00 92.75 519 ALA A N 1
ATOM 4035 C CA . ALA A 1 519 ? -3.272 -0.360 24.251 1.00 92.75 519 ALA A CA 1
ATOM 4036 C C . ALA A 1 519 ? -2.524 -1.285 25.224 1.00 92.75 519 ALA A C 1
ATOM 4038 O O . ALA A 1 519 ? -1.882 -2.241 24.787 1.00 92.75 519 ALA A O 1
ATOM 4039 N N . GLU A 1 520 ? -2.661 -1.037 26.528 1.00 89.62 520 GLU A N 1
ATOM 4040 C CA . GLU A 1 520 ? -2.112 -1.875 27.595 1.00 89.62 520 GLU A CA 1
ATOM 4041 C C . GLU A 1 520 ? -2.667 -3.305 27.532 1.00 89.62 520 GLU A C 1
ATOM 4043 O O . GLU A 1 520 ? -1.897 -4.263 27.475 1.00 89.62 520 GLU A O 1
ATOM 4048 N N . VAL A 1 521 ? -3.992 -3.453 27.422 1.00 88.38 521 VAL A N 1
ATOM 4049 C CA . VAL A 1 521 ? -4.659 -4.765 27.342 1.00 88.38 521 VAL A CA 1
ATOM 4050 C C . VAL A 1 521 ? -4.203 -5.583 26.129 1.00 88.38 521 VAL A C 1
ATOM 4052 O O . VAL A 1 521 ? -4.094 -6.804 26.218 1.00 88.38 521 VAL A O 1
ATOM 4055 N N . VAL A 1 522 ? -3.932 -4.937 24.990 1.00 84.44 522 VAL A N 1
ATOM 4056 C CA . VAL A 1 522 ? -3.506 -5.632 23.759 1.00 84.44 522 VAL A CA 1
ATOM 4057 C C . VAL A 1 522 ? -1.983 -5.704 23.581 1.00 84.44 522 VAL A C 1
ATOM 4059 O O . VAL A 1 522 ? -1.515 -6.174 22.543 1.00 84.44 522 VAL A O 1
ATOM 4062 N N . GLY A 1 523 ? -1.198 -5.257 24.568 1.00 80.88 523 GLY A N 1
ATOM 4063 C CA . GLY A 1 523 ? 0.266 -5.340 24.547 1.00 80.88 523 GLY A CA 1
ATOM 4064 C C . GLY A 1 523 ? 0.952 -4.382 23.565 1.00 80.88 523 GLY A C 1
ATOM 4065 O O . GLY A 1 523 ? 2.065 -4.652 23.113 1.00 80.88 523 GLY A O 1
ATOM 4066 N N . VAL A 1 524 ? 0.311 -3.262 23.216 1.00 79.69 524 VAL A N 1
ATOM 4067 C CA . VAL A 1 524 ? 0.861 -2.229 22.322 1.00 79.69 524 VAL A CA 1
ATOM 4068 C C . VAL A 1 524 ? 1.278 -1.011 23.149 1.00 79.69 524 VAL A C 1
ATOM 4070 O O . VAL A 1 524 ? 0.650 0.041 23.114 1.00 79.69 524 VAL A O 1
ATOM 4073 N N . THR A 1 525 ? 2.351 -1.148 23.923 1.00 74.19 525 THR A N 1
ATOM 4074 C CA . THR A 1 525 ? 2.785 -0.113 24.883 1.00 74.19 525 THR A CA 1
ATOM 4075 C C . THR A 1 525 ? 3.865 0.831 24.347 1.00 74.19 525 THR A C 1
ATOM 4077 O O . THR A 1 525 ? 4.282 1.748 25.047 1.00 74.19 525 THR A O 1
ATOM 4080 N N . SER A 1 526 ? 4.319 0.646 23.102 1.00 70.56 526 SER A N 1
ATOM 4081 C CA . SER A 1 526 ? 5.340 1.491 22.471 1.00 70.56 526 SER A CA 1
ATOM 4082 C C . SER A 1 526 ? 4.902 2.016 21.106 1.00 70.56 526 SER A C 1
ATOM 4084 O O . SER A 1 526 ? 4.115 1.385 20.397 1.00 70.56 526 SER A O 1
ATOM 4086 N N . GLU A 1 527 ? 5.479 3.149 20.697 1.00 63.28 527 GLU A N 1
ATOM 4087 C CA . GLU A 1 527 ? 5.287 3.711 19.354 1.00 63.28 527 GLU A CA 1
ATOM 4088 C C . GLU A 1 527 ? 5.698 2.711 18.260 1.00 63.28 527 GLU A C 1
ATOM 4090 O O . GLU A 1 527 ? 5.013 2.571 17.245 1.00 63.28 527 GLU A O 1
ATOM 4095 N N . PHE A 1 528 ? 6.779 1.951 18.484 1.00 67.94 528 PHE A N 1
ATOM 4096 C CA . PHE A 1 528 ? 7.204 0.904 17.557 1.00 67.94 528 PHE A CA 1
ATOM 4097 C C . PHE A 1 528 ? 6.147 -0.197 17.435 1.00 67.94 528 PHE A C 1
ATOM 4099 O O . PHE A 1 528 ? 5.773 -0.541 16.315 1.00 67.94 528 PHE A O 1
ATOM 4106 N N . GLY A 1 529 ? 5.606 -0.690 18.555 1.00 66.50 529 GLY A N 1
ATOM 4107 C CA . GLY A 1 529 ? 4.512 -1.663 18.551 1.00 66.50 529 GLY A CA 1
ATOM 4108 C C . GLY A 1 529 ? 3.279 -1.146 17.805 1.00 66.50 529 GLY A C 1
ATOM 4109 O O . GLY A 1 529 ? 2.720 -1.855 16.969 1.00 66.50 529 GLY A O 1
ATOM 4110 N N . ALA A 1 530 ? 2.906 0.119 18.022 1.00 68.88 530 ALA A N 1
ATOM 4111 C CA . ALA A 1 530 ? 1.788 0.750 17.323 1.00 68.88 530 ALA A CA 1
ATOM 4112 C C . ALA A 1 530 ? 2.046 0.880 15.810 1.00 68.88 530 ALA A C 1
ATOM 4114 O O . ALA A 1 530 ? 1.132 0.714 15.001 1.00 68.88 530 ALA A O 1
ATOM 4115 N N . SER A 1 531 ? 3.297 1.102 15.393 1.00 70.12 531 SER A N 1
ATOM 4116 C CA . SER A 1 531 ? 3.661 1.209 13.973 1.00 70.12 531 SER A CA 1
ATOM 4117 C C . SER A 1 531 ? 3.442 -0.092 13.176 1.00 70.12 531 SER A C 1
ATOM 4119 O O . SER A 1 531 ? 3.203 -0.034 11.962 1.00 70.12 531 SER A O 1
ATOM 4121 N N . LEU A 1 532 ? 3.451 -1.250 13.854 1.00 72.44 532 LEU A N 1
ATOM 4122 C CA . LEU A 1 532 ? 3.176 -2.580 13.283 1.00 72.44 532 LEU A CA 1
ATOM 4123 C C . LEU A 1 532 ? 1.678 -2.832 13.032 1.00 72.44 532 LEU A C 1
ATOM 4125 O O . LEU A 1 532 ? 1.288 -3.855 12.456 1.00 72.44 532 LEU A O 1
ATOM 4129 N N . LEU A 1 533 ? 0.814 -1.911 13.470 1.00 80.31 533 LEU A N 1
ATOM 4130 C CA . LEU A 1 533 ? -0.634 -2.000 13.287 1.00 80.31 533 LEU A CA 1
ATOM 4131 C C . LEU A 1 533 ? -1.094 -1.445 11.949 1.00 80.31 533 LEU A C 1
ATOM 4133 O O . LEU A 1 533 ? -2.165 -1.814 11.478 1.00 80.31 533 LEU A O 1
ATOM 4137 N N . PHE A 1 534 ? -0.305 -0.599 11.296 1.00 84.62 534 PHE A N 1
ATOM 4138 C CA . PHE A 1 534 ? -0.627 -0.210 9.933 1.00 84.62 534 PHE A CA 1
ATOM 4139 C C . PHE A 1 534 ? -0.463 -1.418 8.990 1.00 84.62 534 PHE A C 1
ATOM 4141 O O . PHE A 1 534 ? 0.537 -2.138 9.082 1.00 84.62 534 PHE A O 1
ATOM 4148 N N . PRO A 1 535 ? -1.397 -1.630 8.049 1.00 82.38 535 PRO A N 1
ATOM 4149 C CA . PRO A 1 535 ? -1.395 -2.806 7.186 1.00 82.38 535 PRO A CA 1
ATOM 4150 C C . PRO A 1 535 ? -0.169 -2.830 6.270 1.00 82.38 535 PRO A C 1
ATOM 4152 O O . PRO A 1 535 ? 0.312 -1.785 5.826 1.00 82.38 535 PRO A O 1
ATOM 4155 N N . ASN A 1 536 ? 0.336 -4.026 5.973 1.00 76.31 536 ASN A N 1
ATOM 4156 C CA . ASN A 1 536 ? 1.337 -4.191 4.924 1.00 76.31 536 ASN A CA 1
ATOM 4157 C C . ASN A 1 536 ? 0.698 -3.933 3.548 1.00 76.31 536 ASN A C 1
ATOM 4159 O O . ASN A 1 536 ? -0.501 -4.194 3.379 1.00 76.31 536 ASN A O 1
ATOM 4163 N N . PRO A 1 537 ? 1.485 -3.468 2.559 1.00 78.50 537 PRO A N 1
ATOM 4164 C CA . PRO A 1 537 ? 1.079 -3.459 1.164 1.00 78.50 537 PRO A CA 1
ATOM 4165 C C . PRO A 1 537 ? 0.428 -4.776 0.760 1.00 78.50 537 PRO A C 1
ATOM 4167 O O . PRO A 1 537 ? 0.874 -5.875 1.095 1.00 78.50 537 PRO A O 1
ATOM 4170 N N . THR A 1 538 ? -0.681 -4.637 0.060 1.00 70.88 538 THR A N 1
ATOM 4171 C CA . THR A 1 538 ? -1.530 -5.742 -0.346 1.00 70.88 538 THR A CA 1
ATOM 4172 C C . THR A 1 538 ? -1.416 -5.999 -1.837 1.00 70.88 538 THR A C 1
ATOM 4174 O O . THR A 1 538 ? -1.270 -7.136 -2.255 1.00 70.88 538 THR A O 1
ATOM 4177 N N . HIS A 1 539 ? -1.410 -4.942 -2.628 1.00 74.06 539 HIS A N 1
ATOM 4178 C CA . HIS A 1 539 ? -1.249 -4.985 -4.067 1.00 74.06 539 HIS A CA 1
ATOM 4179 C C . HIS A 1 539 ? 0.023 -4.234 -4.420 1.00 74.06 539 HIS A C 1
ATOM 4181 O O . HIS A 1 539 ? 0.529 -3.441 -3.628 1.00 74.06 539 HIS A O 1
ATOM 4187 N N . THR A 1 540 ? 0.485 -4.396 -5.647 1.00 66.25 540 THR A N 1
ATOM 4188 C CA . THR A 1 540 ? 1.491 -3.509 -6.221 1.00 66.25 540 THR A CA 1
ATOM 4189 C C . THR A 1 540 ? 1.144 -3.220 -7.663 1.00 66.25 540 THR A C 1
ATOM 4191 O O . THR A 1 540 ? 0.540 -4.043 -8.341 1.00 66.25 540 THR A O 1
ATOM 4194 N N . GLY A 1 541 ? 1.521 -2.029 -8.131 1.00 69.25 541 GLY A N 1
ATOM 4195 C CA . GLY A 1 541 ? 1.470 -1.625 -9.535 1.00 69.25 541 GLY A CA 1
ATOM 4196 C C . GLY A 1 541 ? 0.159 -1.927 -10.250 1.00 69.25 541 GLY A C 1
ATOM 4197 O O . GLY A 1 541 ? 0.197 -2.288 -11.419 1.00 69.25 541 GLY A O 1
ATOM 4198 N N . VAL A 1 542 ? -0.968 -1.752 -9.557 1.00 83.75 542 VAL A N 1
ATOM 4199 C CA . VAL A 1 542 ? -2.291 -1.742 -10.181 1.00 83.75 542 VAL A CA 1
ATOM 4200 C C . VAL A 1 542 ? -2.339 -0.594 -11.179 1.00 83.75 542 VAL A C 1
ATOM 4202 O O . VAL A 1 542 ? -1.985 0.540 -10.837 1.00 83.75 542 VAL A O 1
ATOM 4205 N N . THR A 1 543 ? -2.737 -0.891 -12.408 1.00 88.12 543 THR A N 1
ATOM 4206 C CA . THR A 1 543 ? -2.603 0.007 -13.555 1.00 88.12 543 THR A CA 1
ATOM 4207 C C . THR A 1 543 ? -3.943 0.602 -13.988 1.00 88.12 543 THR A C 1
ATOM 4209 O O . THR A 1 543 ? -5.015 0.168 -13.559 1.00 88.12 543 THR A O 1
ATOM 4212 N N . ILE A 1 544 ? -3.902 1.614 -14.860 1.00 92.44 544 ILE A N 1
ATOM 4213 C CA . ILE A 1 544 ? -5.117 2.130 -15.507 1.00 92.44 544 ILE A CA 1
ATOM 4214 C C . ILE A 1 544 ? -5.784 1.040 -16.360 1.00 92.44 544 ILE A C 1
ATOM 4216 O O . ILE A 1 544 ? -7.011 0.969 -16.392 1.00 92.44 544 ILE A O 1
ATOM 4220 N N . ARG A 1 545 ? -5.000 0.169 -17.012 1.00 90.12 545 ARG A N 1
ATOM 4221 C CA . ARG A 1 545 ? -5.516 -0.967 -17.788 1.00 90.12 545 ARG A CA 1
ATOM 4222 C C . ARG A 1 545 ? -6.376 -1.882 -16.923 1.00 90.12 545 ARG A C 1
ATOM 4224 O O . ARG A 1 545 ? -7.502 -2.184 -17.308 1.00 90.12 545 ARG A O 1
ATOM 4231 N N . ASP A 1 546 ? -5.887 -2.242 -15.738 1.00 87.50 546 ASP A N 1
ATOM 4232 C CA . ASP A 1 546 ? -6.632 -3.097 -14.808 1.00 87.50 546 ASP A CA 1
ATOM 4233 C C . ASP A 1 546 ? -7.931 -2.417 -14.346 1.00 87.50 546 ASP A C 1
ATOM 4235 O O . ASP A 1 546 ? -8.978 -3.052 -14.223 1.00 87.50 546 ASP A O 1
ATOM 4239 N N . ALA A 1 547 ? -7.885 -1.099 -14.123 1.00 90.81 547 ALA A N 1
ATOM 4240 C CA . ALA A 1 547 ? -9.034 -0.312 -13.678 1.00 90.81 547 ALA A CA 1
ATOM 4241 C C . ALA A 1 547 ? -10.159 -0.264 -14.722 1.00 90.81 547 ALA A C 1
ATOM 4243 O O . ALA A 1 547 ? -11.346 -0.341 -14.383 1.00 90.81 547 ALA A O 1
ATOM 4244 N N . PHE A 1 548 ? -9.773 -0.110 -15.990 1.00 91.00 548 PHE A N 1
ATOM 4245 C CA . PHE A 1 548 ? -10.687 0.066 -17.118 1.00 91.00 548 PHE A CA 1
ATOM 4246 C C . PHE A 1 548 ? -11.112 -1.257 -17.756 1.00 91.00 548 PHE A C 1
ATOM 4248 O O . PHE A 1 548 ? -11.968 -1.254 -18.637 1.00 91.00 548 PHE A O 1
ATOM 4255 N N . ALA A 1 549 ? -10.577 -2.391 -17.300 1.00 85.00 549 ALA A N 1
ATOM 4256 C CA . ALA A 1 549 ? -11.010 -3.705 -17.753 1.00 85.00 549 ALA A CA 1
ATOM 4257 C C . ALA A 1 549 ? -12.537 -3.857 -17.603 1.00 85.00 549 ALA A C 1
ATOM 4259 O O . ALA A 1 549 ? -13.093 -3.698 -16.508 1.00 85.00 549 ALA A O 1
ATOM 4260 N N . GLY A 1 550 ? -13.225 -4.154 -18.709 1.00 82.69 550 GLY A N 1
ATOM 4261 C CA . GLY A 1 550 ? -14.686 -4.289 -18.753 1.00 82.69 550 GLY A CA 1
ATOM 4262 C C . GLY A 1 550 ? -15.451 -3.025 -18.343 1.00 82.69 550 GLY A C 1
ATOM 4263 O O . GLY A 1 550 ? -16.534 -3.133 -17.778 1.00 82.69 550 GLY A O 1
ATOM 4264 N N . LEU A 1 551 ? -14.864 -1.835 -18.509 1.00 88.56 551 LEU A N 1
ATOM 4265 C CA . LEU A 1 551 ? -15.576 -0.572 -18.334 1.00 88.56 551 LEU A CA 1
ATOM 4266 C C . LEU A 1 551 ? -16.303 -0.218 -19.636 1.00 88.56 551 LEU A C 1
ATOM 4268 O O . LEU A 1 551 ? -15.668 0.143 -20.625 1.00 88.56 551 LEU A O 1
ATOM 4272 N N . GLU A 1 552 ? -17.627 -0.285 -19.611 1.00 83.81 552 GLU A N 1
ATOM 4273 C CA . GLU A 1 552 ? -18.480 0.206 -20.692 1.00 83.81 552 GLU A CA 1
ATOM 4274 C C . GLU A 1 552 ? -18.827 1.678 -20.447 1.00 83.81 552 GLU A C 1
ATOM 4276 O O . GLU A 1 552 ? -19.080 2.086 -19.312 1.00 83.81 552 GLU A O 1
ATOM 4281 N N . GLN A 1 553 ? -18.798 2.492 -21.503 1.00 85.81 553 GLN A N 1
ATOM 4282 C CA . GLN A 1 553 ? -19.116 3.919 -21.430 1.00 85.81 553 GLN A CA 1
ATOM 4283 C C . GLN A 1 553 ? -20.027 4.308 -22.585 1.00 85.81 553 GLN A C 1
ATOM 4285 O O . GLN A 1 553 ? -19.766 3.960 -23.739 1.00 85.81 553 GLN A O 1
ATOM 4290 N N . SER A 1 554 ? -21.073 5.065 -22.272 1.00 87.56 554 SER A N 1
ATOM 4291 C CA . SER A 1 554 ? -21.972 5.624 -23.273 1.00 87.56 554 SER A CA 1
ATOM 4292 C C . SER A 1 554 ? -21.370 6.875 -23.925 1.00 87.56 554 SER A C 1
ATOM 4294 O O . SER A 1 554 ? -20.450 7.511 -23.401 1.00 87.56 554 SER A O 1
ATOM 4296 N N . ALA A 1 555 ? -21.928 7.290 -25.064 1.00 87.44 555 ALA A N 1
ATOM 4297 C CA . ALA A 1 555 ? -21.574 8.576 -25.665 1.00 87.44 555 ALA A CA 1
ATOM 4298 C C . ALA A 1 555 ? -21.897 9.760 -24.731 1.00 87.44 555 ALA A C 1
ATOM 4300 O O . ALA A 1 555 ? -21.194 10.771 -24.757 1.00 87.44 555 ALA A O 1
ATOM 4301 N N . GLU A 1 556 ? -22.921 9.632 -23.884 1.00 87.75 556 GLU A N 1
ATOM 4302 C CA . GLU A 1 556 ? -23.319 10.651 -22.909 1.00 87.75 556 GLU A CA 1
ATOM 4303 C C . GLU A 1 556 ? -22.293 10.810 -21.784 1.00 87.75 556 GLU A C 1
ATOM 4305 O O . GLU A 1 556 ? -22.024 11.935 -21.362 1.00 87.75 556 GLU A O 1
ATOM 4310 N N . ASP A 1 557 ? -21.640 9.721 -21.366 1.00 88.75 557 ASP A N 1
ATOM 4311 C CA . ASP A 1 557 ? -20.557 9.774 -20.379 1.00 88.75 557 ASP A CA 1
ATOM 4312 C C . ASP A 1 557 ? -19.349 10.553 -20.905 1.00 88.75 557 ASP A C 1
ATOM 4314 O O . ASP A 1 557 ? -18.674 11.252 -20.148 1.00 88.75 557 ASP A O 1
ATOM 4318 N N . VAL A 1 558 ? -19.063 10.428 -22.205 1.00 91.44 558 VAL A N 1
ATOM 4319 C CA . VAL A 1 558 ? -17.829 10.921 -22.831 1.00 91.44 558 VAL A CA 1
ATOM 4320 C C . VAL A 1 558 ? -17.983 12.330 -23.407 1.00 91.44 558 VAL A C 1
ATOM 4322 O O . VAL A 1 558 ? -17.067 13.151 -23.279 1.00 91.44 558 VAL A O 1
ATOM 4325 N N . ARG A 1 559 ? -19.130 12.637 -24.028 1.00 91.31 559 ARG A N 1
ATOM 4326 C CA . ARG A 1 559 ? -19.377 13.891 -24.762 1.00 91.31 559 ARG A CA 1
ATOM 4327 C C . ARG A 1 559 ? -19.069 15.154 -23.943 1.00 91.31 559 ARG A C 1
ATOM 4329 O O . ARG A 1 559 ? -18.341 15.995 -24.471 1.00 91.31 559 ARG A O 1
ATOM 4336 N N . PRO A 1 560 ? -19.496 15.301 -22.671 1.00 91.19 560 PRO A N 1
ATOM 4337 C CA . PRO A 1 560 ? -19.196 16.498 -21.883 1.00 91.19 560 PRO A CA 1
ATOM 4338 C C . PRO A 1 560 ? -17.693 16.756 -21.723 1.00 91.19 560 PRO A C 1
ATOM 4340 O O . PRO A 1 560 ? -17.246 17.901 -21.760 1.00 91.19 560 PRO A O 1
ATOM 4343 N N . TRP A 1 561 ? -16.893 15.695 -21.592 1.00 91.44 561 TRP A N 1
ATOM 4344 C CA . TRP A 1 561 ? -15.444 15.797 -21.407 1.00 91.44 561 TRP A CA 1
ATOM 4345 C C . TRP A 1 561 ? -14.713 16.133 -22.701 1.00 91.44 561 TRP A C 1
ATOM 4347 O O . TRP A 1 561 ? -13.738 16.883 -22.666 1.00 91.44 561 TRP A O 1
ATOM 4357 N N . LEU A 1 562 ? -15.195 15.620 -23.837 1.00 88.50 562 LEU A N 1
ATOM 4358 C CA . LEU A 1 562 ? -14.697 16.009 -25.156 1.00 88.50 562 LEU A CA 1
ATOM 4359 C C . LEU A 1 562 ? -15.022 17.472 -25.455 1.00 88.50 562 LEU A C 1
ATOM 4361 O O . LEU A 1 562 ? -14.113 18.233 -25.779 1.00 88.50 562 LEU A O 1
ATOM 4365 N N . THR A 1 563 ? -16.278 17.890 -25.269 1.00 88.25 563 THR A N 1
ATOM 4366 C CA . THR A 1 563 ? -16.689 19.288 -25.459 1.00 88.25 563 THR A CA 1
ATOM 4367 C C . THR A 1 563 ? -15.867 20.216 -24.570 1.00 88.25 563 THR A C 1
ATOM 4369 O O . THR A 1 563 ? -15.320 21.203 -25.052 1.00 88.25 563 THR A O 1
ATOM 4372 N N . SER A 1 564 ? -15.682 19.861 -23.295 1.00 87.69 564 SER A N 1
ATOM 4373 C CA . SER A 1 564 ? -14.855 20.645 -22.376 1.00 87.69 564 SER A CA 1
ATOM 4374 C C . SER A 1 564 ? -13.388 20.731 -22.814 1.00 87.69 564 SER A C 1
ATOM 4376 O O . SER A 1 564 ? -12.750 21.775 -22.684 1.00 87.69 564 SER A O 1
ATOM 4378 N N . ALA A 1 565 ? -12.829 19.651 -23.364 1.00 85.94 565 ALA A N 1
ATOM 4379 C CA . ALA A 1 565 ? -11.465 19.655 -23.880 1.00 85.94 565 ALA A CA 1
ATOM 4380 C C . ALA A 1 565 ? -11.312 20.519 -25.145 1.00 85.94 565 ALA A C 1
ATOM 4382 O O . ALA A 1 565 ? -10.256 21.124 -25.314 1.00 85.94 565 ALA A O 1
ATOM 4383 N N . GLN A 1 566 ? -12.346 20.594 -25.991 1.00 85.75 566 GLN A N 1
ATOM 4384 C CA . GLN A 1 566 ? -12.370 21.375 -27.237 1.00 85.75 566 GLN A CA 1
ATOM 4385 C C . GLN A 1 566 ? -12.529 22.880 -27.002 1.00 85.75 566 GLN A C 1
ATOM 4387 O O . GLN A 1 566 ? -11.881 23.673 -27.677 1.00 85.75 566 GLN A O 1
ATOM 4392 N N . ILE A 1 567 ? -13.366 23.282 -26.041 1.00 84.88 567 ILE A N 1
ATOM 4393 C CA . ILE A 1 567 ? -13.559 24.704 -25.699 1.00 84.88 567 ILE A CA 1
ATOM 4394 C C . ILE A 1 567 ? -12.424 25.263 -24.827 1.00 84.88 567 ILE A C 1
ATOM 4396 O O . ILE A 1 567 ? -12.356 26.463 -24.575 1.00 84.88 567 ILE A O 1
ATOM 4400 N N . THR A 1 568 ? -11.530 24.396 -24.343 1.00 82.94 568 THR A N 1
ATOM 4401 C CA . THR A 1 568 ? -10.324 24.772 -23.598 1.00 82.94 568 THR A CA 1
ATOM 4402 C C . THR A 1 568 ? -9.070 24.492 -24.426 1.00 82.94 568 THR A C 1
ATOM 4404 O O . THR A 1 568 ? -9.101 23.870 -25.480 1.00 82.94 568 THR A O 1
ATOM 4407 N N . THR A 1 569 ? -7.906 24.913 -23.932 1.00 83.81 569 THR A N 1
ATOM 4408 C CA . THR A 1 569 ? -6.615 24.623 -24.587 1.00 83.81 569 THR A CA 1
ATOM 4409 C C . THR A 1 569 ? -6.095 23.205 -24.305 1.00 83.81 569 THR A C 1
ATOM 4411 O O . THR A 1 569 ? -4.971 22.871 -24.689 1.00 83.81 569 THR A O 1
ATOM 4414 N N . ILE A 1 570 ? -6.878 22.369 -23.609 1.00 84.88 570 ILE A N 1
ATOM 4415 C CA . ILE A 1 570 ? -6.464 21.028 -23.186 1.00 84.88 570 ILE A CA 1
ATOM 4416 C C . ILE A 1 570 ? -6.337 20.096 -24.386 1.00 84.88 570 ILE A C 1
ATOM 4418 O O . ILE A 1 570 ? -5.302 19.443 -24.487 1.00 84.88 570 ILE A O 1
ATOM 4422 N N . ALA A 1 571 ? -7.319 20.050 -25.297 1.00 84.69 571 ALA A N 1
ATOM 4423 C CA . ALA A 1 571 ? -7.256 19.159 -26.460 1.00 84.69 571 ALA A CA 1
ATOM 4424 C C . ALA A 1 571 ? -6.023 19.459 -27.328 1.00 84.69 571 ALA A C 1
ATOM 4426 O O . ALA A 1 571 ? -5.247 18.558 -27.642 1.00 84.69 571 ALA A O 1
ATOM 4427 N N . THR A 1 572 ? -5.773 20.740 -27.621 1.00 85.44 572 THR A N 1
ATOM 4428 C CA . THR A 1 572 ? -4.617 21.182 -28.414 1.00 85.44 572 THR A CA 1
ATOM 4429 C C . THR A 1 572 ? -3.283 20.840 -27.749 1.00 85.44 572 THR A C 1
ATOM 4431 O O . THR A 1 572 ? -2.349 20.413 -28.424 1.00 85.44 572 THR A O 1
A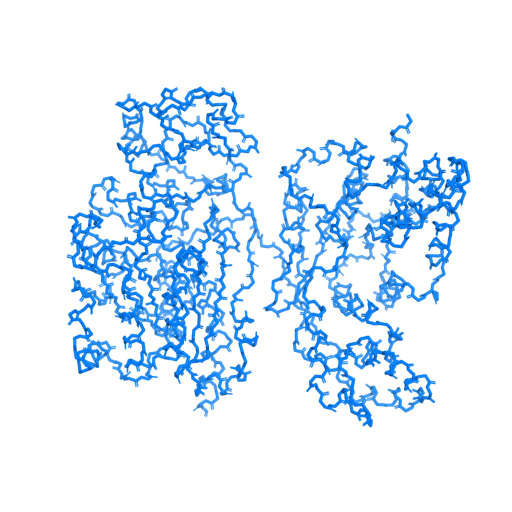TOM 4434 N N . ALA A 1 573 ? -3.166 21.017 -26.428 1.00 86.00 573 ALA A N 1
ATOM 4435 C CA . ALA A 1 573 ? -1.948 20.670 -25.695 1.00 86.00 573 ALA A CA 1
ATOM 4436 C C . ALA A 1 573 ? -1.763 19.148 -25.566 1.00 86.00 573 ALA A C 1
ATOM 4438 O O . ALA A 1 573 ? -0.644 18.649 -25.667 1.00 86.00 573 ALA A O 1
ATOM 4439 N N . ALA A 1 574 ? -2.854 18.407 -25.370 1.00 88.81 574 ALA A N 1
ATOM 4440 C CA . ALA A 1 574 ? -2.858 16.956 -25.274 1.00 88.81 574 ALA A CA 1
ATOM 4441 C C . ALA A 1 574 ? -2.428 16.303 -26.594 1.00 88.81 574 ALA A C 1
ATOM 4443 O O . ALA A 1 574 ? -1.581 15.410 -26.564 1.00 88.81 574 ALA A O 1
ATOM 4444 N N . ALA A 1 575 ? -2.929 16.782 -27.736 1.00 89.06 575 ALA A N 1
ATOM 4445 C CA . ALA A 1 575 ? -2.623 16.241 -29.064 1.00 89.06 575 ALA A CA 1
ATOM 4446 C C . ALA A 1 575 ? -1.118 16.233 -29.400 1.00 89.06 575 ALA A C 1
ATOM 4448 O O . ALA A 1 575 ? -0.668 15.445 -30.224 1.00 89.06 575 ALA A O 1
ATOM 4449 N N . ARG A 1 576 ? -0.320 17.075 -28.729 1.00 88.00 576 ARG A N 1
ATOM 4450 C CA . ARG A 1 576 ? 1.142 17.140 -28.887 1.00 88.00 576 ARG A CA 1
ATOM 4451 C C . ARG A 1 576 ? 1.905 16.052 -28.128 1.00 88.00 576 ARG A C 1
ATOM 4453 O O . ARG A 1 576 ? 3.109 15.910 -28.326 1.00 88.00 576 ARG A O 1
ATOM 4460 N N . LEU A 1 577 ? 1.244 15.333 -27.223 1.00 90.75 577 LEU A N 1
ATOM 4461 C CA . LEU A 1 577 ? 1.841 14.251 -26.445 1.00 90.75 577 LEU A CA 1
ATOM 4462 C C . LEU A 1 577 ? 1.527 12.898 -27.101 1.00 90.75 577 LEU A C 1
ATOM 4464 O O . LEU A 1 577 ? 0.344 12.640 -27.345 1.00 90.75 577 LEU A O 1
ATOM 4468 N N . PRO A 1 578 ? 2.522 12.009 -27.301 1.00 91.81 578 PRO A N 1
ATOM 4469 C CA . PRO A 1 578 ? 2.297 10.670 -27.847 1.00 91.81 578 PRO A CA 1
ATOM 4470 C C . PRO A 1 578 ? 1.262 9.904 -27.025 1.00 91.81 578 PRO A C 1
ATOM 4472 O O . PRO A 1 578 ? 1.283 9.977 -25.796 1.00 91.81 578 PRO A O 1
ATOM 4475 N N . LYS A 1 579 ? 0.365 9.178 -27.698 1.00 93.88 579 LYS A N 1
ATOM 4476 C CA . LYS A 1 579 ? -0.654 8.332 -27.061 1.00 93.88 579 LYS A CA 1
ATOM 4477 C C . LYS A 1 579 ? -0.003 7.171 -26.317 1.00 93.88 579 LYS A C 1
ATOM 4479 O O . LYS A 1 579 ? 1.068 6.719 -26.708 1.00 93.88 579 LYS A O 1
ATOM 4484 N N . ASN A 1 580 ? -0.638 6.743 -25.225 1.00 89.81 580 ASN A N 1
ATOM 4485 C CA . ASN A 1 580 ? -0.168 5.670 -24.342 1.00 89.81 580 ASN A CA 1
ATOM 4486 C C . ASN A 1 580 ? 1.371 5.629 -24.138 1.00 89.81 580 ASN A C 1
ATOM 4488 O O . ASN A 1 580 ? 2.026 4.645 -24.482 1.00 89.81 580 ASN A O 1
ATOM 4492 N N . PRO A 1 581 ? 1.984 6.701 -23.606 1.00 87.44 581 PRO A N 1
ATOM 4493 C CA . PRO A 1 581 ? 3.430 6.759 -23.426 1.00 87.44 581 PRO A CA 1
ATOM 4494 C C . PRO A 1 581 ? 3.923 5.684 -22.434 1.00 87.44 581 PRO A C 1
ATOM 4496 O O . PRO A 1 581 ? 3.189 5.318 -21.514 1.00 87.44 581 PRO A O 1
ATOM 4499 N N . PRO A 1 582 ? 5.198 5.250 -22.508 1.00 80.00 582 PRO A N 1
ATOM 4500 C CA . PRO A 1 582 ? 5.773 4.263 -21.578 1.00 80.00 582 PRO A CA 1
ATOM 4501 C C . PRO A 1 582 ? 5.960 4.809 -20.147 1.00 80.00 582 PRO A C 1
ATOM 4503 O O . PRO A 1 582 ? 6.348 4.095 -19.225 1.00 80.00 582 PRO A O 1
ATOM 4506 N N . ARG A 1 583 ? 5.719 6.110 -19.945 1.00 85.25 583 ARG A N 1
ATOM 4507 C CA . ARG A 1 583 ? 5.754 6.801 -18.653 1.00 85.25 583 ARG A CA 1
ATOM 4508 C C . ARG A 1 583 ? 4.756 7.949 -18.637 1.00 85.25 583 ARG A C 1
ATOM 4510 O O . ARG A 1 583 ? 4.379 8.456 -19.686 1.00 85.25 583 ARG A O 1
ATOM 4517 N N . LEU A 1 584 ? 4.405 8.434 -17.445 1.00 89.44 584 LEU A N 1
ATOM 4518 C CA . LEU A 1 584 ? 3.621 9.665 -17.308 1.00 89.44 584 LEU A CA 1
ATOM 4519 C C . LEU A 1 584 ? 4.349 10.833 -17.992 1.00 89.44 584 LEU A C 1
ATOM 4521 O O . LEU A 1 584 ? 5.502 11.139 -17.660 1.00 89.44 584 LEU A O 1
ATOM 4525 N N . LEU A 1 585 ? 3.679 11.486 -18.940 1.00 90.44 585 LEU A N 1
ATOM 4526 C CA . LEU A 1 585 ? 4.317 12.449 -19.834 1.00 90.44 585 LEU A CA 1
ATOM 4527 C C . LEU A 1 585 ? 3.685 13.836 -19.718 1.00 90.44 585 LEU A C 1
ATOM 4529 O O . LEU A 1 585 ? 2.467 13.971 -19.681 1.00 90.44 585 LEU A O 1
ATOM 4533 N N . ARG A 1 586 ? 4.529 14.869 -19.663 1.00 90.81 586 ARG A N 1
ATOM 4534 C CA . ARG A 1 586 ? 4.146 16.286 -19.620 1.00 90.81 586 ARG A CA 1
ATOM 4535 C C . ARG A 1 586 ? 4.778 17.011 -20.809 1.00 90.81 586 ARG A C 1
ATOM 4537 O O . ARG A 1 586 ? 5.817 16.537 -21.269 1.00 90.81 586 ARG A O 1
ATOM 4544 N N . PRO A 1 587 ? 4.248 18.162 -21.256 1.00 86.56 587 PRO A N 1
ATOM 4545 C CA . PRO A 1 587 ? 4.834 18.920 -22.368 1.00 86.56 587 PRO A CA 1
ATOM 4546 C C . PRO A 1 587 ? 6.336 19.205 -22.194 1.00 86.56 587 PRO A C 1
ATOM 4548 O O . PRO A 1 587 ? 7.136 18.923 -23.082 1.00 86.56 587 PRO A O 1
ATOM 4551 N N . ASN A 1 588 ? 6.753 19.612 -20.993 1.00 83.38 588 ASN A N 1
ATOM 4552 C CA . ASN A 1 588 ? 8.157 19.919 -20.708 1.00 83.38 588 ASN A CA 1
ATOM 4553 C C . ASN A 1 588 ? 9.081 18.690 -20.832 1.00 83.38 588 ASN A C 1
ATOM 4555 O O . ASN A 1 588 ? 10.276 18.842 -21.057 1.00 83.38 588 ASN A O 1
ATOM 4559 N N . HIS A 1 589 ? 8.554 17.464 -20.709 1.00 84.69 589 HIS A N 1
ATOM 4560 C CA . HIS A 1 589 ? 9.343 16.236 -20.870 1.00 84.69 589 HIS A CA 1
ATOM 4561 C C . HIS A 1 589 ? 9.728 15.941 -22.326 1.00 84.69 589 HIS A C 1
ATOM 4563 O O . HIS A 1 589 ? 10.559 15.063 -22.542 1.00 84.69 589 HIS A O 1
ATOM 4569 N N . ILE A 1 590 ? 9.112 16.622 -23.296 1.00 82.06 590 ILE A N 1
ATOM 4570 C CA . ILE A 1 590 ? 9.401 16.496 -24.732 1.00 82.06 590 ILE A CA 1
ATOM 4571 C C . ILE A 1 590 ? 9.939 17.812 -25.316 1.00 82.06 590 ILE A C 1
ATOM 4573 O O . ILE A 1 590 ? 9.771 18.086 -26.499 1.00 82.06 590 ILE A O 1
ATOM 4577 N N . GLY A 1 591 ? 10.534 18.663 -24.471 1.00 75.56 591 GLY A N 1
ATOM 4578 C CA . GLY A 1 591 ? 11.123 19.936 -24.894 1.00 75.56 591 GLY A CA 1
ATOM 4579 C C . GLY A 1 591 ? 10.108 21.018 -25.274 1.00 75.56 591 GLY A C 1
ATOM 4580 O O . GLY A 1 591 ? 10.500 22.076 -25.757 1.00 75.56 591 GLY A O 1
ATOM 4581 N N . GLN A 1 592 ? 8.809 20.800 -25.044 1.00 73.75 592 GLN A N 1
ATOM 4582 C CA . GLN A 1 592 ? 7.798 21.822 -25.294 1.00 73.75 592 GLN A CA 1
ATOM 4583 C C . GLN A 1 592 ? 7.672 22.742 -24.083 1.00 73.75 592 GLN A C 1
ATOM 4585 O O . GLN A 1 592 ? 7.182 22.336 -23.028 1.00 73.75 592 GLN A O 1
ATOM 4590 N N . SER A 1 593 ? 8.091 23.996 -24.249 1.00 68.19 593 SER A N 1
ATOM 4591 C CA . SER A 1 593 ? 7.794 25.051 -23.284 1.00 68.19 593 SER A CA 1
ATOM 4592 C C . SER A 1 593 ? 6.325 25.444 -23.410 1.00 68.19 593 SER A C 1
ATOM 4594 O O . SER A 1 593 ? 5.864 25.843 -24.481 1.00 68.19 593 SER A O 1
ATOM 4596 N N . VAL A 1 594 ? 5.572 25.305 -22.320 1.00 68.69 594 VAL A N 1
ATOM 4597 C CA . VAL A 1 594 ? 4.168 25.713 -22.259 1.00 68.69 594 VAL A CA 1
ATOM 4598 C C . VAL A 1 594 ? 3.960 26.680 -21.098 1.00 68.69 594 VAL A C 1
ATOM 4600 O O . VAL A 1 594 ? 4.259 26.375 -19.946 1.00 68.69 594 VAL A O 1
ATOM 4603 N N . THR A 1 595 ? 3.430 27.865 -21.399 1.00 67.94 595 THR A N 1
ATOM 4604 C CA . THR A 1 595 ? 3.067 28.881 -20.395 1.00 67.94 595 THR A CA 1
ATOM 4605 C C . THR A 1 595 ? 1.711 28.586 -19.745 1.00 67.94 595 THR A C 1
ATOM 4607 O O . THR A 1 595 ? 1.459 28.978 -18.608 1.00 67.94 595 THR A O 1
ATOM 4610 N N . ARG A 1 596 ? 0.840 27.840 -20.440 1.00 71.12 596 ARG A N 1
ATOM 4611 C CA . ARG A 1 596 ? -0.449 27.317 -19.952 1.00 71.12 596 ARG A CA 1
ATOM 4612 C C . ARG A 1 596 ? -0.428 25.787 -19.962 1.00 71.12 596 ARG A C 1
ATOM 4614 O O . ARG A 1 596 ? 0.284 25.186 -20.752 1.00 71.12 596 ARG A O 1
ATOM 4621 N N . ASN A 1 597 ? -1.223 25.145 -19.104 1.00 79.50 597 ASN A N 1
ATOM 4622 C CA . ASN A 1 597 ? -1.336 23.678 -19.015 1.00 79.50 597 ASN A CA 1
ATOM 4623 C C . ASN A 1 597 ? -0.033 22.932 -18.655 1.00 79.50 597 ASN A C 1
ATOM 4625 O O . ASN A 1 597 ? 0.100 21.749 -18.954 1.00 79.50 597 ASN A O 1
ATOM 4629 N N . TYR A 1 598 ? 0.912 23.572 -17.963 1.00 77.69 598 TYR A N 1
ATOM 4630 C CA . TYR A 1 598 ? 2.174 22.948 -17.528 1.00 77.69 598 TYR A CA 1
ATOM 4631 C C . TYR A 1 598 ? 1.980 21.751 -16.571 1.00 77.69 598 TYR A C 1
ATOM 4633 O O . TYR A 1 598 ? 2.853 20.892 -16.437 1.00 77.69 598 TYR A O 1
ATOM 4641 N N . THR A 1 599 ? 0.821 21.666 -15.913 1.00 84.94 599 THR A N 1
ATOM 4642 C CA . THR A 1 599 ? 0.401 20.537 -15.068 1.00 84.94 599 THR A CA 1
ATOM 4643 C C . THR A 1 599 ? -0.204 19.369 -15.855 1.00 84.94 599 THR A C 1
ATOM 4645 O O . THR A 1 599 ? -0.410 18.297 -15.275 1.00 84.94 599 THR A O 1
ATOM 4648 N N . LEU A 1 600 ? -0.476 19.540 -17.158 1.00 90.75 600 LEU A N 1
ATOM 4649 C CA . LEU A 1 600 ? -1.047 18.505 -18.020 1.00 90.75 600 LEU A CA 1
ATOM 4650 C C . LEU A 1 600 ? -0.141 17.279 -18.034 1.00 90.75 600 LEU A C 1
ATOM 4652 O O . LEU A 1 600 ? 1.050 17.372 -18.326 1.00 90.75 600 LEU A O 1
ATOM 4656 N N . THR A 1 601 ? -0.714 16.125 -17.709 1.00 94.06 601 THR A N 1
ATOM 4657 C CA . THR A 1 601 ? 0.011 14.857 -17.657 1.00 94.06 601 THR A CA 1
ATOM 4658 C C . THR A 1 601 ? -0.776 13.789 -18.408 1.00 94.06 601 THR A C 1
ATOM 4660 O O . THR A 1 601 ? -1.836 13.373 -17.941 1.00 94.06 601 THR A O 1
ATOM 4663 N N . ARG A 1 602 ? -0.260 13.316 -19.548 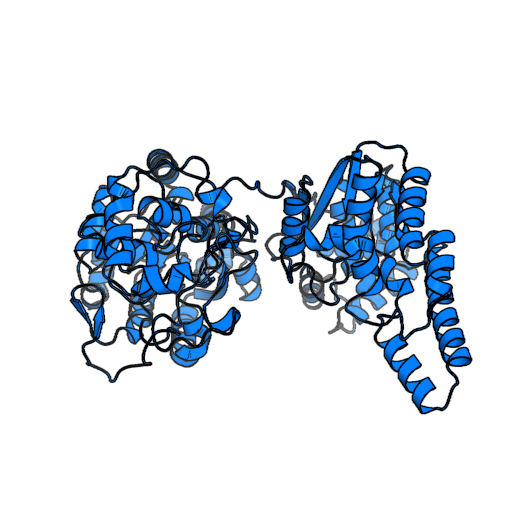1.00 95.31 602 ARG A N 1
ATOM 4664 C CA . ARG A 1 602 ? -0.801 12.133 -20.225 1.00 95.31 602 ARG A CA 1
ATOM 4665 C C . ARG A 1 602 ? -0.404 10.874 -19.468 1.00 95.31 602 ARG A C 1
ATOM 4667 O O . ARG A 1 602 ? 0.771 10.686 -19.135 1.00 95.31 602 ARG A O 1
ATOM 4674 N N . CYS A 1 603 ? -1.401 10.052 -19.163 1.00 96.38 603 CYS A N 1
ATOM 4675 C CA . CYS A 1 603 ? -1.208 8.805 -18.435 1.00 96.38 603 CYS A CA 1
ATOM 4676 C C . CYS A 1 603 ? -0.788 7.656 -19.359 1.00 96.38 603 CYS A C 1
ATOM 4678 O O . CYS A 1 603 ? -0.854 7.782 -20.574 1.00 96.38 603 CYS A O 1
ATOM 4680 N N . SER A 1 604 ? -0.374 6.539 -18.766 1.00 92.31 604 SER A N 1
ATOM 4681 C CA . SER A 1 604 ? -0.055 5.282 -19.453 1.00 92.31 604 SER A CA 1
ATOM 4682 C C . SER A 1 604 ? -1.039 4.213 -18.993 1.00 92.31 604 SER A C 1
ATOM 4684 O O . SER A 1 604 ? -1.402 4.214 -17.815 1.00 92.31 604 SER A O 1
ATOM 4686 N N . PHE A 1 605 ? -1.467 3.319 -19.883 1.00 86.81 605 PHE A N 1
ATOM 4687 C CA . PHE A 1 605 ? -2.304 2.183 -19.497 1.00 86.81 605 PHE A CA 1
ATOM 4688 C C . PHE A 1 605 ? -1.591 1.257 -18.515 1.00 86.81 605 PHE A C 1
ATOM 4690 O O . PHE A 1 605 ? -2.239 0.746 -17.610 1.00 86.81 605 PHE A O 1
ATOM 4697 N N . ASP A 1 606 ? -0.271 1.117 -18.637 1.00 84.69 606 ASP A N 1
ATOM 4698 C CA . ASP A 1 606 ? 0.531 0.143 -17.888 1.00 84.69 606 ASP A CA 1
ATOM 4699 C C . ASP A 1 606 ? 1.111 0.723 -16.583 1.00 84.69 606 ASP A C 1
ATOM 4701 O O . ASP A 1 606 ? 1.941 0.112 -15.914 1.00 84.69 606 ASP A O 1
ATOM 4705 N N . LEU A 1 607 ? 0.667 1.922 -16.187 1.00 87.00 607 LEU A N 1
ATOM 4706 C CA . LEU A 1 607 ? 1.043 2.564 -14.928 1.00 87.00 607 LEU A CA 1
ATOM 4707 C C . LEU A 1 607 ? -0.199 3.021 -14.157 1.00 87.00 607 LEU A C 1
ATOM 4709 O O . LEU A 1 607 ? -1.220 3.333 -14.766 1.00 87.00 607 LEU A O 1
ATOM 4713 N N . PRO A 1 608 ? -0.123 3.148 -12.821 1.00 91.69 608 PRO A N 1
ATOM 4714 C CA . PRO A 1 608 ? -1.153 3.849 -12.067 1.00 91.69 608 PRO A CA 1
ATOM 4715 C C . PRO A 1 608 ? -1.224 5.326 -12.470 1.00 91.69 608 PRO A C 1
ATOM 4717 O O . PRO A 1 608 ? -0.198 5.973 -12.727 1.00 91.69 608 PRO A O 1
ATOM 4720 N N . ALA A 1 609 ? -2.433 5.886 -12.430 1.00 95.00 609 ALA A N 1
ATOM 4721 C CA . ALA A 1 609 ? -2.661 7.311 -12.630 1.00 95.00 609 ALA A CA 1
ATOM 4722 C C . ALA A 1 609 ? -1.869 8.146 -11.600 1.00 95.00 609 ALA A C 1
ATOM 4724 O O . ALA A 1 609 ? -1.658 7.702 -10.466 1.00 95.00 609 ALA A O 1
ATOM 4725 N N . PRO A 1 610 ? -1.430 9.376 -11.921 1.00 94.31 610 PRO A N 1
ATOM 4726 C CA . PRO A 1 610 ? -0.957 10.302 -10.892 1.00 94.31 610 PRO A CA 1
ATOM 4727 C C . PRO A 1 610 ? -2.092 10.635 -9.905 1.00 94.31 610 PRO A C 1
ATOM 4729 O O . PRO A 1 610 ? -3.256 10.312 -10.140 1.00 94.31 610 PRO A O 1
ATOM 4732 N N . THR A 1 611 ? -1.779 11.316 -8.797 1.00 92.94 611 THR A N 1
ATOM 4733 C CA . THR A 1 611 ? -2.830 11.828 -7.899 1.00 92.94 611 THR A CA 1
ATOM 4734 C C . THR A 1 611 ? -3.807 12.703 -8.693 1.00 92.94 611 THR A C 1
ATOM 4736 O O . THR A 1 611 ? -3.417 13.733 -9.243 1.00 92.94 611 THR A O 1
ATOM 4739 N N . LEU A 1 612 ? -5.076 12.296 -8.733 1.00 94.25 612 LEU A N 1
ATOM 4740 C CA . LEU A 1 612 ? -6.154 13.066 -9.346 1.00 94.25 612 LEU A CA 1
ATOM 4741 C C . LEU A 1 612 ? -6.523 14.203 -8.389 1.00 94.25 612 LEU A C 1
ATOM 4743 O O . LEU A 1 612 ? -6.940 13.965 -7.252 1.00 94.25 612 LEU A O 1
ATOM 4747 N N . THR A 1 613 ? -6.280 15.440 -8.816 1.00 91.25 613 THR A N 1
ATOM 4748 C CA . THR A 1 613 ? -6.535 16.645 -8.023 1.00 91.25 613 THR A CA 1
ATOM 4749 C C . THR A 1 613 ? -7.875 17.257 -8.400 1.00 91.25 613 THR A C 1
ATOM 4751 O O . THR A 1 613 ? -8.278 17.205 -9.560 1.00 91.25 613 THR A O 1
ATOM 4754 N N . VAL A 1 614 ? -8.529 17.902 -7.429 1.00 89.50 614 VAL A N 1
ATOM 4755 C CA . VAL A 1 614 ? -9.794 18.621 -7.651 1.00 89.50 614 VAL A CA 1
ATOM 4756 C C . VAL A 1 614 ? -9.653 19.604 -8.811 1.00 89.50 614 VAL A C 1
ATOM 4758 O O . VAL A 1 614 ? -10.397 19.518 -9.780 1.00 89.50 614 VAL A O 1
ATOM 4761 N N . THR A 1 615 ? -8.650 20.483 -8.758 1.00 86.50 615 THR A N 1
ATOM 4762 C CA . THR A 1 615 ? -8.412 21.507 -9.788 1.00 86.50 615 THR A CA 1
ATOM 4763 C C . THR A 1 615 ? -8.068 20.911 -11.152 1.00 86.50 615 THR A C 1
ATOM 4765 O O . THR A 1 615 ? -8.498 21.440 -12.173 1.00 86.50 615 THR A O 1
ATOM 4768 N N . GLY A 1 616 ? -7.331 19.796 -11.177 1.00 89.50 616 GLY A N 1
ATOM 4769 C CA . GLY A 1 616 ? -6.906 19.133 -12.407 1.00 89.50 616 GLY A CA 1
ATOM 4770 C C . GLY A 1 616 ? -8.020 18.356 -13.109 1.00 89.50 616 GLY A C 1
ATOM 4771 O O . GLY A 1 616 ? -7.944 18.182 -14.323 1.00 89.50 616 GLY A O 1
ATOM 4772 N N . GLN A 1 617 ? -9.050 17.915 -12.379 1.00 93.12 617 GLN A N 1
ATOM 4773 C CA . GLN A 1 617 ? -10.180 17.142 -12.918 1.00 93.12 617 GLN A CA 1
ATOM 4774 C C . GLN A 1 617 ? -11.473 17.953 -13.097 1.00 93.12 617 GLN A C 1
ATOM 4776 O O . GLN A 1 617 ? -12.450 17.421 -13.612 1.00 93.12 617 GLN A O 1
ATOM 4781 N N . GLN A 1 618 ? -11.491 19.246 -12.752 1.00 90.12 618 GLN A N 1
ATOM 4782 C CA . GLN A 1 618 ? -12.607 20.127 -13.121 1.00 90.12 618 GLN A CA 1
ATOM 4783 C C . GLN A 1 618 ? -12.769 20.180 -14.650 1.00 90.12 618 GLN A C 1
ATOM 4785 O O . GLN A 1 618 ? -11.759 20.415 -15.319 1.00 90.12 618 GLN A O 1
ATOM 4790 N N . PRO A 1 619 ? -13.980 20.034 -15.226 1.00 86.06 619 PRO A N 1
ATOM 4791 C CA . PRO A 1 619 ? -14.175 20.036 -16.678 1.00 86.06 619 PRO A CA 1
ATOM 4792 C C . PRO A 1 619 ? -13.502 21.232 -17.368 1.00 86.06 619 PRO A C 1
ATOM 4794 O O . PRO A 1 619 ? -12.624 21.041 -18.213 1.00 86.06 619 PRO A O 1
ATOM 4797 N N . SER A 1 620 ? -13.818 22.451 -16.927 1.00 80.81 620 SER A N 1
ATOM 4798 C CA . SER A 1 620 ? -13.279 23.719 -17.443 1.00 80.81 620 SER A CA 1
ATOM 4799 C C . SER A 1 620 ? -12.120 24.292 -16.609 1.00 80.81 620 SER A C 1
ATOM 4801 O O . SER A 1 620 ? -11.721 25.438 -16.801 1.00 80.81 620 SER A O 1
ATOM 4803 N N . GLY A 1 621 ? -11.568 23.516 -15.669 1.00 74.88 621 GLY A N 1
ATOM 4804 C CA . GLY A 1 621 ? -10.468 23.956 -14.804 1.00 74.88 621 GLY A CA 1
ATOM 4805 C C . GLY A 1 621 ? -9.075 23.692 -15.377 1.00 74.88 621 GLY A C 1
ATOM 4806 O O . GLY A 1 621 ? -8.917 23.176 -16.486 1.00 74.88 621 GLY A O 1
ATOM 4807 N N . LEU A 1 622 ? -8.048 23.997 -14.576 1.00 78.44 622 LEU A N 1
ATOM 4808 C CA . LEU A 1 622 ? -6.633 23.801 -14.917 1.00 78.44 622 LEU A CA 1
ATOM 4809 C C . LEU A 1 622 ? -6.355 22.400 -15.484 1.00 78.44 622 LEU A C 1
ATOM 4811 O O . LEU A 1 622 ? -7.006 21.415 -15.122 1.00 78.44 622 LEU A O 1
ATOM 4815 N N . ALA A 1 623 ? -5.364 22.291 -16.369 1.00 81.81 623 ALA A N 1
ATOM 4816 C CA . ALA A 1 623 ? -4.973 20.991 -16.894 1.00 81.81 623 ALA A CA 1
ATOM 4817 C C . ALA A 1 623 ? -4.463 20.062 -15.780 1.00 81.81 623 ALA A C 1
ATOM 4819 O O . ALA A 1 623 ? -3.838 20.492 -14.810 1.00 81.81 623 ALA A O 1
ATOM 4820 N N . GLY A 1 624 ? -4.718 18.769 -15.931 1.00 90.69 624 GLY A N 1
ATOM 4821 C CA . GLY A 1 624 ? -4.333 17.749 -14.966 1.00 90.69 624 GLY A CA 1
ATOM 4822 C C . GLY A 1 624 ? -3.989 16.442 -15.662 1.00 90.69 624 GLY A C 1
ATOM 4823 O O . GLY A 1 624 ? -3.478 16.433 -16.782 1.00 90.69 624 GLY A O 1
ATOM 4824 N N . ALA A 1 625 ? -4.272 15.332 -14.991 1.00 94.62 625 ALA A N 1
ATOM 4825 C CA . ALA A 1 625 ? -4.143 14.013 -15.591 1.00 94.62 625 ALA A CA 1
ATOM 4826 C C . ALA A 1 625 ? -5.185 13.824 -16.706 1.00 94.62 625 ALA A C 1
ATOM 4828 O O . ALA A 1 625 ? -6.363 14.122 -16.492 1.00 94.62 625 ALA A O 1
ATOM 4829 N N . ILE A 1 626 ? -4.750 13.326 -17.862 1.00 95.00 626 ILE A N 1
ATOM 4830 C CA . ILE A 1 626 ? -5.610 13.019 -19.013 1.00 95.00 626 ILE A CA 1
ATOM 4831 C C . ILE A 1 626 ? -5.513 11.541 -19.396 1.00 95.00 626 ILE A C 1
ATOM 4833 O O . ILE A 1 626 ? -4.559 10.851 -19.014 1.00 95.00 626 ILE A O 1
ATOM 4837 N N . HIS A 1 627 ? -6.497 11.079 -20.166 1.00 95.88 627 HIS A N 1
ATOM 4838 C CA . HIS A 1 627 ? -6.598 9.701 -20.636 1.00 95.88 627 HIS A CA 1
ATOM 4839 C C . HIS A 1 627 ? -5.343 9.271 -21.433 1.00 95.88 627 HIS A C 1
ATOM 4841 O O . HIS A 1 627 ? -4.783 10.096 -22.163 1.00 95.88 627 HIS A O 1
ATOM 4847 N N . PRO A 1 628 ? -4.886 8.001 -21.340 1.00 95.75 628 PRO A N 1
ATOM 4848 C CA . PRO A 1 628 ? -3.740 7.526 -22.122 1.00 95.75 628 PRO A CA 1
ATOM 4849 C C . PRO A 1 628 ? -3.923 7.714 -23.635 1.00 95.75 628 PRO A C 1
ATOM 4851 O O . PRO A 1 628 ? -3.055 8.279 -24.299 1.00 95.75 628 PRO A O 1
ATOM 4854 N N . GLU A 1 629 ? -5.095 7.327 -24.144 1.00 92.75 629 GLU A N 1
ATOM 4855 C CA . GLU A 1 629 ? -5.436 7.362 -25.576 1.00 92.75 629 GLU A CA 1
ATOM 4856 C C . GLU A 1 629 ? -6.150 8.643 -26.054 1.00 92.75 629 GLU A C 1
ATOM 4858 O O . GLU A 1 629 ? -5.887 9.165 -27.135 1.00 92.75 629 GLU A O 1
ATOM 4863 N N . TYR A 1 630 ? -7.042 9.224 -25.251 1.00 92.62 630 TYR A N 1
ATOM 4864 C CA . TYR A 1 630 ? -7.927 10.294 -25.706 1.00 92.62 630 TYR A CA 1
ATOM 4865 C C . TYR A 1 630 ? -7.438 11.666 -25.233 1.00 92.62 630 TYR A C 1
ATOM 4867 O O . TYR A 1 630 ? -6.809 11.794 -24.182 1.00 92.62 630 TYR A O 1
ATOM 4875 N N . ASP A 1 631 ? -7.729 12.716 -26.001 1.00 93.06 631 ASP A N 1
ATOM 4876 C CA . ASP A 1 631 ? -7.324 14.102 -25.704 1.00 93.06 631 ASP A CA 1
ATOM 4877 C C . ASP A 1 631 ? -8.303 14.798 -24.756 1.00 93.06 631 ASP A C 1
ATOM 4879 O O . ASP A 1 631 ? -8.752 15.917 -24.987 1.00 93.06 631 ASP A O 1
ATOM 4883 N N . ARG A 1 632 ? -8.649 14.104 -23.670 1.00 92.56 632 ARG A N 1
ATOM 4884 C CA . ARG A 1 632 ? -9.600 14.555 -22.652 1.00 92.56 632 ARG A CA 1
ATOM 4885 C C . ARG A 1 632 ? -9.173 14.120 -21.256 1.00 92.56 632 ARG A C 1
ATOM 4887 O O . ARG A 1 632 ? -8.397 13.179 -21.081 1.00 92.56 632 ARG A O 1
ATOM 4894 N N . LYS A 1 633 ? -9.733 14.793 -20.253 1.00 94.38 633 LYS A N 1
ATOM 4895 C CA . LYS A 1 633 ? -9.699 14.334 -18.858 1.00 94.38 633 LYS A CA 1
ATOM 4896 C C . LYS A 1 633 ? -10.493 13.027 -18.701 1.00 94.38 633 LYS A C 1
ATOM 4898 O O . LYS A 1 633 ? -11.169 12.578 -19.635 1.00 94.38 633 LYS A O 1
ATOM 4903 N N . PHE A 1 634 ? -10.370 12.414 -17.530 1.00 95.94 634 PHE A N 1
ATOM 4904 C CA . PHE A 1 634 ? -11.090 11.186 -17.218 1.00 95.94 634 PHE A CA 1
ATOM 4905 C C . PHE A 1 634 ? -12.583 11.454 -17.025 1.00 95.94 634 PHE A C 1
ATOM 4907 O O . PHE A 1 634 ? -12.962 12.477 -16.461 1.00 95.94 634 PHE A O 1
ATOM 4914 N N . THR A 1 635 ? -13.417 10.530 -17.488 1.00 95.94 635 THR A N 1
ATOM 4915 C CA . THR A 1 635 ? -14.871 10.575 -17.291 1.00 95.94 635 THR A CA 1
ATOM 4916 C C . THR A 1 635 ? -15.242 10.209 -15.854 1.00 95.94 635 THR A C 1
ATOM 4918 O O . THR A 1 635 ? -14.411 9.719 -15.091 1.00 95.94 635 THR A O 1
ATOM 4921 N N . ILE A 1 636 ? -16.502 10.402 -15.450 1.00 95.81 636 ILE A N 1
ATOM 4922 C CA . ILE A 1 636 ? -16.949 9.995 -14.108 1.00 95.81 636 ILE A CA 1
ATOM 4923 C C . ILE A 1 636 ? -16.801 8.476 -13.874 1.00 95.81 636 ILE A C 1
ATOM 4925 O O . ILE A 1 636 ? -16.253 8.117 -12.828 1.00 95.81 636 ILE A O 1
ATOM 4929 N N . PRO A 1 637 ? -17.211 7.576 -14.796 1.00 95.75 637 PRO A N 1
ATOM 4930 C CA . PRO A 1 637 ? -16.966 6.139 -14.638 1.00 95.75 637 PRO A CA 1
ATOM 4931 C C . PRO A 1 637 ? -15.474 5.791 -14.512 1.00 95.75 637 PRO A C 1
ATOM 4933 O O . PRO A 1 637 ? -15.086 5.022 -13.631 1.00 95.75 637 PRO A O 1
ATOM 4936 N N . GLU A 1 638 ? -14.616 6.423 -15.319 1.00 96.75 638 GLU A N 1
ATOM 4937 C CA . GLU A 1 638 ? -13.161 6.252 -15.230 1.00 96.75 638 GLU A CA 1
ATOM 4938 C C . GLU A 1 638 ? -12.624 6.738 -13.876 1.00 96.75 638 GLU A C 1
ATOM 4940 O O . GLU A 1 638 ? -11.861 6.028 -13.223 1.00 96.75 638 GLU A O 1
ATOM 4945 N N . LEU A 1 639 ? -13.051 7.915 -13.406 1.00 96.75 639 LEU A N 1
ATOM 4946 C CA . LEU A 1 639 ? -12.649 8.469 -12.112 1.00 96.75 639 LEU A CA 1
ATOM 4947 C C . LEU A 1 639 ? -13.056 7.555 -10.949 1.00 96.75 639 LEU A C 1
ATOM 4949 O O . LEU A 1 639 ? -12.229 7.326 -10.069 1.00 96.75 639 LEU A O 1
ATOM 4953 N N . LYS A 1 640 ? -14.273 6.988 -10.962 1.00 95.88 640 LYS A N 1
ATOM 4954 C CA . LYS A 1 640 ? -14.731 6.021 -9.946 1.00 95.88 640 LYS A CA 1
ATOM 4955 C C . LYS A 1 640 ? -13.786 4.825 -9.854 1.00 95.88 640 LYS A C 1
ATOM 4957 O O . LYS A 1 640 ? -13.257 4.551 -8.774 1.00 95.88 640 LYS A O 1
ATOM 4962 N N . ARG A 1 641 ? -13.506 4.177 -10.992 1.00 94.38 641 ARG A N 1
ATOM 4963 C CA . ARG A 1 641 ? -12.562 3.050 -11.083 1.00 94.38 641 ARG A CA 1
ATOM 4964 C C . ARG A 1 641 ? -11.163 3.459 -10.624 1.00 94.38 641 ARG A C 1
ATOM 4966 O O . ARG A 1 641 ? -10.528 2.727 -9.866 1.00 94.38 641 ARG A O 1
ATOM 4973 N N . LEU A 1 642 ? -10.704 4.654 -11.006 1.00 95.75 642 LEU A N 1
ATOM 4974 C CA . LEU A 1 642 ? -9.376 5.146 -10.635 1.00 95.75 642 LEU A CA 1
ATOM 4975 C C . LEU A 1 642 ? -9.209 5.439 -9.139 1.00 95.75 642 LEU A C 1
ATOM 4977 O O . LEU A 1 642 ? -8.081 5.469 -8.646 1.00 95.75 642 LEU A O 1
ATOM 4981 N N . THR A 1 643 ? -10.307 5.645 -8.413 1.00 94.69 643 THR A N 1
ATOM 4982 C CA . THR A 1 643 ? -10.307 5.873 -6.961 1.00 94.69 643 THR A CA 1
ATOM 4983 C C . THR A 1 643 ? -10.797 4.679 -6.143 1.00 94.69 643 THR A C 1
ATOM 4985 O O . THR A 1 643 ? -10.853 4.783 -4.920 1.00 94.69 643 THR A O 1
ATOM 4988 N N . GLY A 1 644 ? -11.127 3.552 -6.783 1.00 93.81 644 GLY A N 1
ATOM 4989 C CA . GLY A 1 644 ? -11.624 2.346 -6.110 1.00 93.81 644 GLY A CA 1
ATOM 4990 C C . GLY A 1 644 ? -13.091 2.421 -5.667 1.00 93.81 644 GLY A C 1
ATOM 4991 O O . GLY A 1 644 ? -13.482 1.707 -4.749 1.00 93.81 644 GLY A O 1
ATOM 4992 N N . LEU A 1 645 ? -13.899 3.292 -6.282 1.00 95.75 645 LEU A N 1
ATOM 4993 C CA . LEU A 1 645 ? -15.343 3.355 -6.045 1.00 95.75 645 LEU A CA 1
ATOM 4994 C C . LEU A 1 645 ? -16.086 2.344 -6.944 1.00 95.75 645 LEU A C 1
ATOM 4996 O O . LEU A 1 645 ? -15.702 2.177 -8.104 1.00 95.75 645 LEU A O 1
ATOM 5000 N N . PRO A 1 646 ? -17.176 1.720 -6.460 1.00 94.50 646 PRO A N 1
ATOM 5001 C CA . PRO A 1 646 ? -18.087 0.918 -7.270 1.00 94.50 646 PRO A CA 1
ATOM 5002 C C . PRO A 1 646 ? -18.706 1.718 -8.415 1.00 94.50 646 PRO A C 1
ATOM 5004 O O . PRO A 1 646 ? -19.024 2.899 -8.262 1.00 94.50 646 PRO A O 1
ATOM 5007 N N . ASP A 1 647 ? -19.004 1.049 -9.527 1.00 93.12 647 ASP A N 1
ATOM 5008 C CA . ASP A 1 647 ? -19.655 1.688 -10.680 1.00 93.12 647 ASP A CA 1
ATOM 5009 C C . ASP A 1 647 ? -21.025 2.270 -10.309 1.00 93.12 647 ASP A C 1
ATOM 5011 O O . ASP A 1 647 ? -21.343 3.410 -10.657 1.00 93.12 647 ASP A O 1
ATOM 5015 N N . ALA A 1 648 ? -21.783 1.530 -9.493 1.00 94.62 648 ALA A N 1
ATOM 5016 C CA . ALA A 1 648 ? -23.096 1.921 -8.981 1.00 94.62 648 ALA A CA 1
ATOM 5017 C C . ALA A 1 648 ? -23.055 3.008 -7.887 1.00 94.62 648 ALA A C 1
ATOM 5019 O O . ALA A 1 648 ? -24.106 3.394 -7.379 1.00 94.62 648 ALA A O 1
ATOM 5020 N N . PHE A 1 649 ? -21.876 3.510 -7.499 1.00 96.12 649 PHE A N 1
ATOM 5021 C CA . PHE A 1 649 ? -21.774 4.599 -6.529 1.00 96.12 649 PHE A CA 1
ATOM 5022 C C . PHE A 1 649 ? -22.416 5.874 -7.092 1.00 96.12 649 PHE A C 1
ATOM 5024 O O . PHE A 1 649 ? -22.011 6.385 -8.140 1.00 96.12 649 PHE A O 1
ATOM 5031 N N . VAL A 1 650 ? -23.425 6.409 -6.417 1.00 95.12 650 VAL A N 1
ATOM 5032 C CA . VAL A 1 650 ? -24.176 7.577 -6.896 1.00 95.12 650 VAL A CA 1
ATOM 5033 C C . VAL A 1 650 ? -23.342 8.840 -6.690 1.00 95.12 650 VAL A C 1
ATOM 5035 O O . VAL A 1 650 ? -22.684 8.975 -5.662 1.00 95.12 650 VAL A O 1
ATOM 5038 N N . LEU A 1 651 ? -23.380 9.780 -7.641 1.00 94.88 651 LEU A N 1
ATOM 5039 C CA . LEU A 1 651 ? -22.772 11.116 -7.554 1.00 94.88 651 LEU A CA 1
ATOM 5040 C C . LEU A 1 651 ? -23.808 12.179 -7.939 1.00 94.88 651 LEU A C 1
ATOM 5042 O O . LEU A 1 651 ? -24.299 12.166 -9.059 1.00 94.88 651 LEU A O 1
ATOM 5046 N N . THR A 1 652 ? -24.147 13.082 -7.013 1.00 94.25 652 THR A N 1
ATOM 5047 C CA . THR A 1 652 ? -25.173 14.133 -7.199 1.00 94.25 652 THR A CA 1
ATOM 5048 C C . THR A 1 652 ? -24.592 15.462 -7.703 1.00 94.25 652 THR A C 1
ATOM 5050 O O . THR A 1 652 ? -23.377 15.659 -7.721 1.00 94.25 652 THR A O 1
ATOM 5053 N N . GLY A 1 653 ? -25.442 16.413 -8.084 1.00 93.31 653 GLY A N 1
ATOM 5054 C CA . GLY A 1 653 ? -25.004 17.744 -8.509 1.00 93.31 653 GLY A CA 1
ATOM 5055 C C . GLY A 1 653 ? -24.354 17.764 -9.897 1.00 93.31 653 GLY A C 1
ATOM 5056 O O . GLY A 1 653 ? -24.500 16.841 -10.695 1.00 93.31 653 GLY A O 1
ATOM 5057 N N . THR A 1 654 ? -23.651 18.853 -10.196 1.00 93.50 654 THR A N 1
ATOM 5058 C CA . THR A 1 654 ? -23.020 19.088 -11.504 1.00 93.50 654 THR A CA 1
ATOM 5059 C C . THR A 1 654 ? -21.821 18.169 -11.759 1.00 93.50 654 THR A C 1
ATOM 5061 O O . THR A 1 654 ? -21.221 17.618 -10.833 1.00 93.50 654 THR A O 1
ATOM 5064 N N . LEU A 1 655 ? -21.394 18.073 -13.025 1.00 91.44 655 LEU A N 1
ATOM 5065 C CA . LEU A 1 655 ? -20.202 17.313 -13.425 1.00 91.44 655 LEU A CA 1
ATOM 5066 C C . LEU A 1 655 ? -18.942 17.733 -12.642 1.00 91.44 655 LEU A C 1
ATOM 5068 O O . LEU A 1 655 ? -18.175 16.884 -12.190 1.00 91.44 655 LEU A O 1
ATOM 5072 N N . GLY A 1 656 ? -18.751 19.042 -12.443 1.00 92.25 656 GLY A N 1
ATOM 5073 C CA . GLY A 1 656 ? -17.625 19.587 -11.678 1.00 92.25 656 GLY A CA 1
ATOM 5074 C C . GLY A 1 656 ? -17.679 19.230 -10.191 1.00 92.25 656 GLY A C 1
ATOM 5075 O O . GLY A 1 656 ? -16.655 18.848 -9.618 1.00 92.25 656 GLY A O 1
ATOM 5076 N N . GLN A 1 657 ? -18.869 19.269 -9.580 1.00 93.94 657 GLN A N 1
ATOM 5077 C CA . GLN A 1 657 ? -19.072 18.847 -8.187 1.00 93.94 657 GLN A CA 1
ATOM 5078 C C . GLN A 1 657 ? -18.843 17.338 -8.017 1.00 93.94 657 GLN A C 1
ATOM 5080 O O . GLN A 1 657 ? -18.213 16.910 -7.050 1.00 93.94 657 GLN A O 1
ATOM 5085 N N . ALA A 1 658 ? -19.289 16.517 -8.974 1.00 95.00 658 ALA A N 1
ATOM 5086 C CA . ALA A 1 658 ? -19.026 15.081 -8.974 1.00 95.00 658 ALA A CA 1
ATOM 5087 C C . ALA A 1 658 ? -17.523 14.768 -9.043 1.00 95.00 658 ALA A C 1
ATOM 5089 O O . ALA A 1 658 ? -17.016 14.021 -8.202 1.00 95.00 658 ALA A O 1
ATOM 5090 N N . ALA A 1 659 ? -16.797 15.390 -9.976 1.00 94.31 659 ALA A N 1
ATOM 5091 C CA . ALA A 1 659 ? -15.350 15.227 -10.102 1.00 94.31 659 ALA A CA 1
ATOM 5092 C C . ALA A 1 659 ? -14.590 15.728 -8.860 1.00 94.31 659 ALA A C 1
ATOM 5094 O O . ALA A 1 659 ? -13.659 15.062 -8.393 1.00 94.31 659 ALA A O 1
ATOM 5095 N N . GLU A 1 660 ? -15.003 16.866 -8.286 1.00 93.31 660 GLU A N 1
ATOM 5096 C CA . GLU A 1 660 ? -14.446 17.392 -7.037 1.00 93.31 660 GLU A CA 1
ATOM 5097 C C . GLU A 1 660 ? -14.555 16.367 -5.907 1.00 93.31 660 GLU A C 1
ATOM 5099 O O . GLU A 1 660 ? -13.545 16.049 -5.272 1.00 93.31 660 GLU A O 1
ATOM 5104 N N . ARG A 1 661 ? -15.757 15.830 -5.668 1.00 93.94 661 ARG A N 1
ATOM 5105 C CA . ARG A 1 661 ? -15.992 14.896 -4.560 1.00 93.94 661 ARG A CA 1
ATOM 5106 C C . ARG A 1 661 ? -15.161 13.627 -4.702 1.00 93.94 661 ARG A C 1
ATOM 5108 O O . ARG A 1 661 ? -14.498 13.259 -3.734 1.00 93.94 661 ARG A O 1
ATOM 5115 N N . ILE A 1 662 ? -15.108 13.020 -5.894 1.00 95.56 662 ILE A N 1
ATOM 5116 C CA . ILE A 1 662 ? -14.254 11.843 -6.140 1.00 95.56 662 ILE A CA 1
ATOM 5117 C C . ILE A 1 662 ? -12.787 12.159 -5.804 1.00 95.56 662 ILE A C 1
ATOM 5119 O O . ILE A 1 662 ? -12.119 11.397 -5.109 1.00 95.56 662 ILE A O 1
ATOM 5123 N N . CYS A 1 663 ? -12.270 13.307 -6.256 1.00 93.69 663 CYS A N 1
ATOM 5124 C CA . CYS A 1 663 ? -10.866 13.667 -6.042 1.00 93.69 663 CYS A CA 1
ATOM 5125 C C . CYS A 1 663 ? -10.530 13.979 -4.572 1.00 93.69 663 CYS A C 1
ATOM 5127 O O . CYS A 1 663 ? -9.370 13.824 -4.156 1.00 93.69 663 CYS A O 1
ATOM 5129 N N . ARG A 1 664 ? -11.517 14.432 -3.787 1.00 93.00 664 ARG A N 1
ATOM 5130 C CA . ARG A 1 664 ? -11.374 14.707 -2.348 1.00 93.00 664 ARG A CA 1
ATOM 5131 C C . ARG A 1 664 ? -11.394 13.443 -1.502 1.00 93.00 664 ARG A C 1
ATOM 5133 O O . ARG A 1 664 ? -10.604 13.368 -0.569 1.00 93.00 664 ARG A O 1
ATOM 5140 N N . MET A 1 665 ? -12.223 12.463 -1.851 1.00 94.50 665 MET A N 1
ATOM 5141 C CA . MET A 1 665 ? -12.377 11.224 -1.088 1.00 94.50 665 MET A CA 1
ATOM 5142 C C . MET A 1 665 ? -11.041 10.525 -0.803 1.00 94.50 665 MET A C 1
ATOM 5144 O O . MET A 1 665 ? -10.118 10.489 -1.629 1.00 94.50 665 MET A O 1
ATOM 5148 N N . VAL A 1 666 ? -10.949 9.933 0.384 1.00 95.81 666 VAL A N 1
ATOM 5149 C CA . VAL A 1 666 ? -9.932 8.925 0.683 1.00 95.81 666 VAL A CA 1
ATOM 5150 C C . VAL A 1 666 ? -10.290 7.660 -0.109 1.00 95.81 666 VAL A C 1
ATOM 5152 O O . VAL A 1 666 ? -11.450 7.248 -0.063 1.00 95.81 666 VAL A O 1
ATOM 5155 N N . PRO A 1 667 ? -9.357 7.055 -0.867 1.00 95.44 667 PRO A N 1
ATOM 5156 C CA . PRO A 1 667 ? -9.653 5.837 -1.616 1.00 95.44 667 PRO A CA 1
ATOM 5157 C C . PRO A 1 667 ? -10.097 4.700 -0.680 1.00 95.44 667 PRO A C 1
ATOM 5159 O O . PRO A 1 667 ? -9.361 4.410 0.257 1.00 95.44 667 PRO A O 1
ATOM 5162 N N . PRO A 1 668 ? -11.229 4.014 -0.906 1.00 96.62 668 PRO A N 1
ATOM 5163 C CA . PRO A 1 668 ? -11.809 3.116 0.099 1.00 96.62 668 PRO A CA 1
ATOM 5164 C C . PRO A 1 668 ? -10.886 1.990 0.584 1.00 96.62 668 PRO A C 1
ATOM 5166 O O . PRO A 1 668 ? -10.842 1.696 1.776 1.00 96.62 668 PRO A O 1
ATOM 5169 N N . PHE A 1 669 ? -10.107 1.375 -0.308 1.00 95.31 669 PHE A N 1
ATOM 5170 C CA . PHE A 1 669 ? -9.342 0.166 0.027 1.00 95.31 669 PHE A CA 1
ATOM 5171 C C . PHE A 1 669 ? -8.172 0.401 0.990 1.00 95.31 669 PHE A C 1
ATOM 5173 O O . PHE A 1 669 ? -7.785 -0.511 1.719 1.00 95.31 669 PHE A O 1
ATOM 5180 N N . ILE A 1 670 ? -7.623 1.621 1.049 1.00 95.38 670 ILE A N 1
ATOM 5181 C CA . ILE A 1 670 ? -6.605 1.946 2.060 1.00 95.38 670 ILE A CA 1
ATOM 5182 C C . ILE A 1 670 ? -7.230 1.976 3.456 1.00 95.38 670 ILE A C 1
ATOM 5184 O O . ILE A 1 670 ? -6.657 1.450 4.407 1.00 95.38 670 ILE A O 1
ATOM 5188 N N . THR A 1 671 ? -8.434 2.544 3.563 1.00 97.56 671 THR A N 1
ATOM 5189 C CA . THR A 1 671 ? -9.187 2.630 4.810 1.00 97.56 671 THR A CA 1
ATOM 5190 C C . THR A 1 671 ? -9.691 1.255 5.229 1.00 97.56 671 THR A C 1
ATOM 5192 O O . THR A 1 671 ? -9.595 0.921 6.404 1.00 97.56 671 THR A O 1
ATOM 5195 N N . GLU A 1 672 ? -10.142 0.428 4.280 1.00 97.75 672 GLU A N 1
ATOM 5196 C CA . GLU A 1 672 ? -10.492 -0.974 4.531 1.00 97.75 672 GLU A CA 1
ATOM 5197 C C . GLU A 1 672 ? -9.320 -1.734 5.163 1.00 97.75 672 GLU A C 1
ATOM 5199 O O . GLU A 1 672 ? -9.471 -2.307 6.239 1.00 97.75 672 GLU A O 1
ATOM 5204 N N . ALA A 1 673 ? -8.131 -1.677 4.555 1.00 94.94 673 ALA A N 1
ATOM 5205 C CA . ALA A 1 673 ? -6.959 -2.384 5.066 1.00 94.94 673 ALA A CA 1
ATOM 5206 C C . ALA A 1 673 ? -6.541 -1.902 6.469 1.00 94.94 673 ALA A C 1
ATOM 5208 O O . ALA A 1 673 ? -6.141 -2.708 7.314 1.00 94.94 673 ALA A O 1
ATOM 5209 N N . ILE A 1 674 ? -6.636 -0.594 6.737 1.00 97.00 674 ILE A N 1
ATOM 5210 C CA . ILE A 1 674 ? -6.368 -0.028 8.068 1.00 97.00 674 ILE A CA 1
ATOM 5211 C C . ILE A 1 674 ? -7.396 -0.549 9.077 1.00 97.00 674 ILE A C 1
ATOM 5213 O O . ILE A 1 674 ? -7.016 -1.033 10.142 1.00 97.00 674 ILE A O 1
ATOM 5217 N N . ALA A 1 675 ? -8.682 -0.498 8.732 1.00 98.06 675 ALA A N 1
ATOM 5218 C CA . ALA A 1 675 ? -9.774 -0.930 9.594 1.00 98.06 675 ALA A CA 1
ATOM 5219 C C . ALA A 1 675 ? -9.718 -2.434 9.905 1.00 98.06 675 ALA A C 1
ATOM 5221 O O . ALA A 1 675 ? -9.889 -2.823 11.058 1.00 98.06 675 ALA A O 1
ATOM 5222 N N . GLU A 1 676 ? -9.406 -3.282 8.920 1.00 94.69 676 GLU A N 1
ATOM 5223 C CA . GLU A 1 676 ? -9.207 -4.718 9.142 1.00 94.69 676 GLU A CA 1
ATOM 5224 C C . GLU A 1 676 ? -8.039 -4.994 10.092 1.00 94.69 676 GLU A C 1
ATOM 5226 O O . GLU A 1 676 ? -8.141 -5.857 10.968 1.00 94.69 676 GLU A O 1
ATOM 5231 N N . SER A 1 677 ? -6.935 -4.258 9.940 1.00 93.50 677 SER A N 1
ATOM 5232 C CA . SER A 1 677 ? -5.779 -4.391 10.824 1.00 93.50 677 SER A CA 1
ATOM 5233 C C . SER A 1 677 ? -6.122 -3.967 12.256 1.00 93.50 677 SER A C 1
ATOM 5235 O O . SER A 1 677 ? -5.837 -4.712 13.194 1.00 93.50 677 SER A O 1
ATOM 5237 N N . ILE A 1 678 ? -6.817 -2.835 12.428 1.00 96.44 678 ILE A N 1
ATOM 5238 C CA . ILE A 1 678 ? -7.326 -2.365 13.728 1.00 96.44 678 ILE A CA 1
ATOM 5239 C C . ILE A 1 678 ? -8.253 -3.406 14.357 1.00 96.44 678 ILE A C 1
ATOM 5241 O O . ILE A 1 678 ? -8.077 -3.773 15.518 1.00 96.44 678 ILE A O 1
ATOM 5245 N N . TYR A 1 679 ? -9.219 -3.924 13.598 1.00 96.81 679 TYR A N 1
ATOM 5246 C CA . TYR A 1 679 ? -10.161 -4.910 14.110 1.00 96.81 679 TYR A CA 1
ATOM 5247 C C . TYR A 1 679 ? -9.445 -6.175 14.591 1.00 96.81 679 TYR A C 1
ATOM 5249 O O . TYR A 1 679 ? -9.646 -6.608 15.724 1.00 96.81 679 TYR A O 1
ATOM 5257 N N . ARG A 1 680 ? -8.565 -6.746 13.761 1.00 91.69 680 ARG A N 1
ATOM 5258 C CA . ARG A 1 680 ? -7.882 -8.012 14.062 1.00 91.69 680 ARG A CA 1
ATOM 5259 C C . ARG A 1 680 ? -6.854 -7.893 15.181 1.00 91.69 680 ARG A C 1
ATOM 5261 O O . ARG A 1 680 ? -6.726 -8.829 15.964 1.00 91.69 680 ARG A O 1
ATOM 5268 N N . LYS A 1 681 ? -6.103 -6.790 15.224 1.00 88.25 681 LYS A N 1
ATOM 5269 C CA . LYS A 1 681 ? -4.964 -6.622 16.139 1.00 88.25 681 LYS A CA 1
ATOM 5270 C C . LYS A 1 681 ? -5.319 -5.876 17.426 1.00 88.25 681 LYS A C 1
ATOM 5272 O O . LYS A 1 681 ? -4.580 -6.004 18.391 1.00 88.25 681 LYS A O 1
ATOM 5277 N N . ILE A 1 682 ? -6.424 -5.124 17.453 1.00 93.88 682 ILE A N 1
ATOM 5278 C CA . ILE A 1 682 ? -6.818 -4.301 18.608 1.00 93.88 682 ILE A CA 1
ATOM 5279 C C . ILE A 1 682 ? -8.210 -4.686 19.108 1.00 93.88 682 ILE A C 1
ATOM 5281 O O . ILE A 1 682 ? -8.341 -5.226 20.202 1.00 93.88 682 ILE A O 1
ATOM 5285 N N . LEU A 1 683 ? -9.258 -4.434 18.318 1.00 96.81 683 LEU A N 1
ATOM 5286 C CA . LEU A 1 683 ? -10.637 -4.484 18.821 1.00 96.81 683 LEU A CA 1
ATOM 5287 C C . LEU A 1 683 ? -11.076 -5.905 19.185 1.00 96.81 683 LEU A C 1
ATOM 5289 O O . LEU A 1 683 ? -11.676 -6.113 20.238 1.00 96.81 683 LEU A O 1
ATOM 5293 N N . LEU A 1 684 ? -10.752 -6.892 18.346 1.00 93.69 684 LEU A N 1
ATOM 5294 C CA . LEU A 1 684 ? -11.091 -8.288 18.599 1.00 93.69 684 LEU A CA 1
ATOM 5295 C C . LEU A 1 684 ? -10.319 -8.862 19.807 1.00 93.69 684 LEU A C 1
ATOM 5297 O O . LEU A 1 684 ? -10.970 -9.460 20.664 1.00 93.69 684 LEU A O 1
ATOM 5301 N N . PRO A 1 685 ? -8.986 -8.687 19.940 1.00 91.50 685 PRO A N 1
ATOM 5302 C CA . PRO A 1 685 ? -8.262 -9.057 21.159 1.00 91.50 685 PRO A CA 1
ATOM 5303 C C . PRO A 1 685 ? -8.781 -8.354 22.416 1.00 91.50 685 PRO A C 1
ATOM 5305 O O . PRO A 1 685 ? -9.017 -9.018 23.421 1.00 91.50 685 PRO A O 1
ATOM 5308 N N . TYR A 1 686 ? -9.037 -7.045 22.351 1.00 93.94 686 TYR A N 1
ATOM 5309 C CA . TYR A 1 686 ? -9.560 -6.280 23.484 1.00 93.94 686 TYR A CA 1
ATOM 5310 C C . TYR A 1 686 ? -10.932 -6.793 23.940 1.00 93.94 686 TYR A C 1
ATOM 5312 O O . TYR A 1 686 ? -11.150 -7.025 25.127 1.00 93.94 686 TYR A O 1
ATOM 5320 N N . ALA A 1 687 ? -11.845 -7.047 22.996 1.00 93.19 687 ALA A N 1
ATOM 5321 C CA . ALA A 1 687 ? -13.158 -7.610 23.296 1.00 93.19 687 ALA A CA 1
ATOM 5322 C C . ALA A 1 687 ? -13.072 -9.020 23.902 1.00 93.19 687 ALA A C 1
ATOM 5324 O O . ALA A 1 687 ? -13.902 -9.372 24.735 1.00 93.19 687 ALA A O 1
ATOM 5325 N N . LYS A 1 688 ? -12.080 -9.826 23.499 1.00 91.56 688 LYS A N 1
ATOM 5326 C CA . LYS A 1 688 ? -11.830 -11.150 24.089 1.00 91.56 688 LYS A CA 1
ATOM 5327 C C . LYS A 1 688 ? -11.266 -11.068 25.504 1.00 91.56 688 LYS A C 1
ATOM 5329 O O . LYS A 1 688 ? -11.618 -11.911 26.305 1.00 91.56 688 LYS A O 1
ATOM 5334 N N . ALA A 1 689 ? -10.422 -10.083 25.803 1.00 89.25 689 ALA A N 1
ATOM 5335 C CA . ALA A 1 689 ? -9.831 -9.908 27.132 1.00 89.25 689 ALA A CA 1
ATOM 5336 C C . ALA A 1 689 ? -10.811 -9.332 28.174 1.00 89.25 689 ALA A C 1
ATOM 5338 O O . ALA A 1 689 ? -10.550 -9.400 29.370 1.00 89.25 689 ALA A O 1
ATOM 5339 N N . LYS A 1 690 ? -11.915 -8.719 27.724 1.00 83.44 690 LYS A N 1
ATOM 5340 C CA . LYS A 1 690 ? -12.978 -8.170 28.583 1.00 83.44 690 LYS A CA 1
ATOM 5341 C C . LYS A 1 690 ? -14.133 -9.145 28.850 1.00 83.44 690 LYS A C 1
ATOM 5343 O O . LYS A 1 690 ? -14.987 -8.819 29.670 1.00 83.44 690 LYS A O 1
ATOM 5348 N N . LYS A 1 691 ? -14.185 -10.271 28.134 1.00 68.62 691 LYS A N 1
ATOM 5349 C CA . LYS A 1 691 ? -15.099 -11.393 28.391 1.00 68.62 691 LYS A CA 1
ATOM 5350 C C . LYS A 1 691 ? -14.400 -12.407 29.274 1.00 68.62 691 LYS A C 1
ATOM 5352 O O . LYS A 1 691 ? -15.113 -13.006 30.102 1.00 68.62 691 LYS A O 1
#

Foldseek 3Di:
DLQVLLVLLLVLLVVVDPDQEEEFAAQLALQSLSNQVSCVVNRHQYAYEYEAEQLFFFPRVQSRQQSCVLVVHFYKYWHQYLPQVVLLLLCCCQVLVQQFPVLSLLLRVLLQGLVPDPDQHYEYRQCVVLLQLQDPVSVVVLVVVVVVVDDQVVSLVVSLVSSVVVLVLVPDLPRPDNVSSSQVSSVVVNHGYDHSCSDPSNSVVSSVDGNVVRHDLVRVSSCVNCVVSCVSGFPCSNPRNRRGNPRRCSLVSLQCLLVVCVQQVDPDRDNDSRVSSNVSSVVCVVCVVVSVVVSVVRDDRDHIDMDGQDDLAQDFDALVLLQVLQVLQLFEEEEECQFLNQLVSLLSNLNYHHAEYEHQPVQRQVLNCVSVVPHHYHNDDLCVQLVDLVSLQVVQVVSPDGQARHAEYHYEQDDQQQDPPHPHDDDAPDWDDDPPGTDGPSVCVLVSSLSSCVSSVHQKYKYKYAPSCVPSVVVSVVVSQVSLVVFWLKEKDWDACQLQSFLERDIMMIMMTGGCVLCVLLVNNHRVSVSSLQFYRRHHFNFLLSLCVPPDDDCVQCVLFVVLLVVDCQLVLLVPDDAQDSAWDACVNVVHDDPALRQATEGHRRGRWYQQALQCQQSNGGPHYPYRHHSGRDTLQSLCSNLSHHSPSDRDDDRSSSSNSSSSRRRSRSSNSSSNSCSVSGVVSSVVSVD

Radius of gyration: 28.39 Å; chains: 1; bounding box: 80×68×62 Å

InterPro domains:
  IPR001525 C-5 cytosine methyltransferase [PF00145] (331-679)
  IPR001525 C-5 cytosine methyltransferase [PR00105] (332-348)
  IPR001525 C-5 cytosine methyltransferase [PR00105] (457-471)
  IPR001525 C-5 cytosine methyltransferase [PR00105] (501-514)
  IPR001525 C-5 cytosine methyltransferase [PS51679] (331-685)
  IPR001525 C-5 cytosine methyltransferase [TIGR00675] (333-678)
  IPR001962 Asparagine synthase [PF00733] (9-96)
  IPR014729 Rossmann-like alpha/beta/alpha sandwich fold [G3DSA:3.40.50.620] (1-294)
  IPR018117 DNA methylase, C-5 cytosine-specific, active site [PS00094] (407-419)
  IPR029063 S-adenosyl-L-methionine-dependent methyltransferase superfamily [G3DSA:3.40.50.150] (323-541)
  IPR029063 S-adenosyl-L-methionine-dependent methyltransferase superfamily [SSF53335] (331-680)
  IPR050390 DNA Cytosine-5 Methyltransferase [PTHR10629] (317-539)

Secondary structure (DSSP, 8-state):
--THHHHHHHHHHHHH---SEEEEE--SSHHHHHHHHHHHHTT-EEEEEEEEETTB--SSHHHHHHHHHHTT--EEEEEE-STTHHHHHHHHHHTS---SHHHHHHHHHHHHHHHH---SEEE--GGGGGGTT-SHHHHHHHHHHHHTT--HHHHHHHHHHHHHHHHHHHS-TT-SSHHHHHHHHHHHTT-EEE-GGGSHHHHHHHTTS-HHHH--TT-HHHHHHTHHHHHTSPTT-S-TT--TT-SSSHHHHHHGGGG-TTTS-SSS--SSHHHHHHHHHHHHHHSHHHHHHHHTTSPPPPPPEEEEPPPS------HHHHHHHHTT--EEEEEES-TTSHHHHHHHHTTEEEEEEE--SHHHHHHHHHH-TTSEEE-S-HHHHSSSHHHHHHHHHTTT--TTT-SEEEE----TTTSTTS--PPPTT--EEETTEEES-GGGHHHHHHHHHHHH--SEEEEEE-TTTTTTTHHHHHHHHHHHHTTEEEEEEEEEGGGGT-SEE-EEEEEEEEEHHHHHHTT--SHHHHHTTSPP-------HHHHHTT----HHHHHHHHHHHHHSSHHHHHTTSPSS-SS-B-GGGGT---SS-TT-EE--TTSPEEP--HHHHSTTSS--EE-SSSSSBPPHHHHHHHHT--TT----S-HHHHHHHHHHSPPHHHHHHHHHHHIIIIIHHHHHHT-